Protein 6BPN (pdb70)

InterPro domains:
  IPR000531 TonB-dependent receptor-like, beta-barrel [PF00593] (257-728)
  IPR010105 TonB-dependent siderophore receptor [TIGR01783] (70-760)
  IPR010916 TonB box, conserved site [PS00430] (1-49)
  IPR012910 TonB-dependent receptor, plug domain [PF07715] (68-168)
  IPR036942 TonB-dependent receptor-like, beta-barrel domain superfamily [G3DSA:2.40.170.20] (183-760)
  IPR037066 TonB-dependent receptor, plug domain superfamily [G3DSA:2.170.130.10] (51-179)
  IPR039426 TonB-dependent receptor-like [PS52016] (67-760)
  IPR039426 TonB-dependent receptor-like [PTHR32552] (29-760)

Structure (mmCIF, N/CA/C/O backbone):
data_6BPN
#
_entry.id   6BPN
#
_cell.length_a   107.927
_cell.length_b   148.945
_cell.length_c   105.061
_cell.angle_alpha   90.00
_cell.angle_beta   90.00
_cell.angle_gamma   90.00
#
_symmetry.space_group_name_H-M   'C 2 2 21'
#
loop_
_entity.id
_entity.type
_entity.pdbx_description
1 polymer 'Catecholate siderophore receptor Fiu'
2 non-polymer 'octyl beta-D-glucopyranoside'
3 non-polymer 'CHLORIDE ION'
4 non-polymer 2-AMINO-2-HYDROXYMETHYL-PROPANE-1,3-DIOL
5 non-polymer (20S)-2,5,8,11,14,17-HEXAMETHYL-3,6,9,12,15,18-HEXAOXAHENICOSANE-1,20-DIOL
6 water water
#
loop_
_atom_site.group_PDB
_atom_site.id
_atom_site.type_symbol
_atom_site.label_atom_id
_atom_site.label_alt_id
_atom_site.label_comp_id
_atom_site.label_asym_id
_atom_site.label_entity_id
_atom_site.label_seq_id
_atom_site.pdbx_PDB_ins_code
_atom_site.Cartn_x
_atom_site.Cartn_y
_atom_site.Cartn_z
_atom_site.occupancy
_atom_site.B_iso_or_equiv
_atom_site.auth_seq_id
_atom_site.auth_comp_id
_atom_site.auth_asym_id
_atom_site.auth_atom_id
_atom_site.pdbx_PDB_model_num
ATOM 1 N N . THR A 1 17 ? 25.518 19.717 35.291 1.00 61.54 50 THR A N 1
ATOM 2 C CA . THR A 1 17 ? 24.873 20.578 34.300 1.00 59.38 50 THR A CA 1
ATOM 3 C C . THR A 1 17 ? 25.279 22.052 34.487 1.00 51.57 50 THR A C 1
ATOM 4 O O . THR A 1 17 ? 25.839 22.424 35.521 1.00 47.35 50 THR A O 1
ATOM 8 N N . PRO A 1 18 ? 25.005 22.885 33.486 1.00 42.83 51 PRO A N 1
ATOM 9 C CA . PRO A 1 18 ? 25.456 24.278 33.546 1.00 42.06 51 PRO A CA 1
ATOM 10 C C . PRO A 1 18 ? 24.723 25.061 34.622 1.00 32.32 51 PRO A C 1
ATOM 11 O O . PRO A 1 18 ? 23.545 24.829 34.903 1.00 38.26 51 PRO A O 1
ATOM 15 N N . SER A 1 19 ? 25.448 25.985 35.243 1.00 33.70 52 SER A N 1
ATOM 16 C CA . SER A 1 19 ? 24.818 26.933 36.149 1.00 23.44 52 SER A CA 1
ATOM 17 C C . SER A 1 19 ? 23.987 27.935 35.360 1.00 23.71 52 SER A C 1
ATOM 18 O O . SER A 1 19 ? 24.433 28.467 34.342 1.00 21.41 52 SER A O 1
ATOM 21 N N . LEU A 1 20 ? 22.780 28.218 35.851 1.00 24.35 53 LEU A N 1
ATOM 22 C CA . LEU A 1 20 ? 21.981 29.287 35.261 1.00 25.02 53 LEU A CA 1
ATOM 23 C C . LEU A 1 20 ? 22.621 30.659 35.442 1.00 23.56 53 LEU A C 1
ATOM 24 O O . LEU A 1 20 ? 22.195 31.614 34.786 1.00 22.04 53 LEU A O 1
ATOM 29 N N . TYR A 1 21 ? 23.610 30.789 36.329 1.00 15.22 54 TYR A N 1
ATOM 30 C CA . TYR A 1 21 ? 24.314 32.049 36.526 1.00 20.45 54 TYR A CA 1
ATOM 31 C C . TYR A 1 21 ? 25.597 32.155 35.715 1.00 23.50 54 TYR A C 1
ATOM 32 O O . TYR A 1 21 ? 26.277 33.183 35.797 1.00 21.78 54 TYR A O 1
ATOM 41 N N . ALA A 1 22 ? 25.972 31.117 34.967 1.00 15.87 55 ALA A N 1
ATOM 42 C CA . ALA A 1 22 ? 27.226 31.113 34.207 1.00 20.71 55 ALA A CA 1
ATOM 43 C C . ALA A 1 22 ? 27.020 30.379 32.886 1.00 20.66 55 ALA A C 1
ATOM 44 O O . ALA A 1 22 ? 27.457 29.236 32.712 1.00 22.76 55 ALA A O 1
ATOM 46 N N . PRO A 1 23 ? 26.363 31.018 31.920 1.00 21.76 56 PRO A N 1
ATOM 47 C CA . PRO A 1 23 ? 26.193 30.388 30.605 1.00 24.35 56 PRO A CA 1
ATOM 48 C C . PRO A 1 23 ? 27.545 30.069 29.987 1.00 23.20 56 PRO A C 1
ATOM 49 O O . PRO A 1 23 ? 28.470 30.884 30.002 1.00 21.63 56 PRO A O 1
ATOM 53 N N . GLN A 1 24 ? 27.653 28.873 29.430 1.00 19.29 57 GLN A N 1
ATOM 54 C CA . GLN A 1 24 ? 28.959 28.380 29.023 1.00 24.33 57 GLN A CA 1
ATOM 55 C C . GLN A 1 24 ? 29.397 28.888 27.660 1.00 18.80 57 GLN A C 1
ATOM 56 O O . GLN A 1 24 ? 30.601 28.875 27.371 1.00 18.71 57 GLN A O 1
ATOM 62 N N . GLN A 1 25 ? 28.467 29.361 26.834 1.00 16.97 58 GLN A N 1
ATOM 63 C CA . GLN A 1 25 ? 28.768 29.651 25.441 1.00 26.04 58 GLN A CA 1
ATOM 64 C C . GLN A 1 25 ? 28.123 30.960 25.006 1.00 27.23 58 GLN A C 1
ATOM 65 O O . GLN A 1 25 ? 26.964 31.233 25.332 1.00 26.60 58 GLN A O 1
ATOM 71 N N . SER A 1 26 ? 28.881 31.770 24.270 1.00 19.74 59 SER A N 1
ATOM 72 C CA . SER A 1 26 ? 28.278 32.905 23.587 1.00 19.35 59 SER A CA 1
ATOM 73 C C . SER A 1 26 ? 27.257 32.422 22.564 1.00 24.00 59 SER A C 1
ATOM 74 O O . SER A 1 26 ? 27.376 31.331 21.993 1.00 22.93 59 SER A O 1
ATOM 77 N N . ALA A 1 27 ? 26.247 33.252 22.324 1.00 18.56 60 ALA A N 1
ATOM 78 C CA . ALA A 1 27 ? 25.275 32.943 21.287 1.00 21.98 60 ALA A CA 1
ATOM 79 C C . ALA A 1 27 ? 25.779 33.296 19.893 1.00 24.13 60 ALA A C 1
ATOM 80 O O . ALA A 1 27 ? 25.173 32.866 18.906 1.00 25.75 60 ALA A O 1
ATOM 82 N N . ASP A 1 28 ? 26.859 34.073 19.795 1.00 22.51 61 ASP A N 1
ATOM 83 C CA . ASP A 1 28 ? 27.320 34.606 18.521 1.00 20.35 61 ASP A CA 1
ATOM 84 C C . ASP A 1 28 ? 28.271 33.613 17.873 1.00 22.96 61 ASP A C 1
ATOM 85 O O . ASP A 1 28 ? 29.267 33.222 18.506 1.00 16.31 61 ASP A O 1
ATOM 90 N N . PRO A 1 29 ? 28.020 33.193 16.628 1.00 22.57 62 PRO A N 1
ATOM 91 C CA . PRO A 1 29 ? 28.876 32.160 16.009 1.00 20.98 62 PRO A CA 1
ATOM 92 C C . PRO A 1 29 ? 30.278 32.657 15.686 1.00 23.35 62 PRO A C 1
ATOM 93 O O . PRO A 1 29 ? 31.128 31.847 15.283 1.00 17.72 62 PRO A O 1
ATOM 97 N N . LYS A 1 30 ? 30.553 33.955 15.865 1.00 14.03 63 LYS A N 1
ATOM 98 C CA . LYS A 1 30 ? 31.932 34.432 15.789 1.00 19.10 63 LYS A CA 1
ATOM 99 C C . LYS A 1 30 ? 32.763 33.983 16.979 1.00 22.31 63 LYS A C 1
ATOM 100 O O . LYS A 1 30 ? 33.987 34.145 16.957 1.00 22.79 63 LYS A O 1
ATOM 106 N N . PHE A 1 31 ? 32.136 33.432 18.008 1.00 19.52 64 PHE A N 1
ATOM 107 C CA . PHE A 1 31 ? 32.839 32.860 19.155 1.00 22.02 64 PHE A CA 1
ATOM 108 C C . PHE A 1 31 ? 32.708 31.347 19.064 1.00 24.38 64 PHE A C 1
ATOM 109 O O . PHE A 1 31 ? 31.655 30.783 19.370 1.00 28.37 64 PHE A O 1
ATOM 117 N N . SER A 1 32 ? 33.781 30.694 18.640 1.00 22.07 65 SER A N 1
ATOM 118 C CA . SER A 1 32 ? 33.745 29.255 18.402 1.00 27.67 65 SER A CA 1
ATOM 119 C C . SER A 1 32 ? 33.973 28.427 19.658 1.00 29.35 65 SER A C 1
ATOM 120 O O . SER A 1 32 ? 33.725 27.222 19.631 1.00 29.77 65 SER A O 1
ATOM 123 N N . ARG A 1 33 ? 34.428 29.032 20.746 1.00 19.46 66 ARG A N 1
ATOM 124 C CA . ARG A 1 33 ? 34.810 28.286 21.928 1.00 19.04 66 ARG A CA 1
ATOM 125 C C . ARG A 1 33 ? 33.936 28.681 23.113 1.00 22.01 66 ARG A C 1
ATOM 126 O O . ARG A 1 33 ? 33.395 29.787 23.1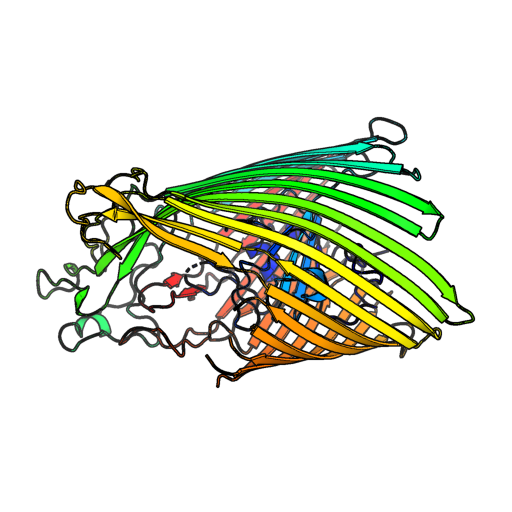40 1.00 18.20 66 ARG A O 1
ATOM 134 N N . PRO A 1 34 ? 33.790 27.808 24.110 1.00 23.32 67 PRO A N 1
ATOM 135 C CA . PRO A 1 34 ? 33.123 28.221 25.347 1.00 21.53 67 PRO A CA 1
ATOM 136 C C . PRO A 1 34 ? 33.800 29.448 25.951 1.00 22.46 67 PRO A C 1
ATOM 137 O O . PRO A 1 34 ? 34.990 29.691 25.747 1.00 20.73 67 PRO A O 1
ATOM 141 N N . VAL A 1 35 ? 33.025 30.212 26.725 1.00 17.20 68 VAL A N 1
ATOM 142 C CA . VAL A 1 35 ? 33.557 31.397 27.399 1.00 21.75 68 VAL A CA 1
ATOM 143 C C . VAL A 1 35 ? 34.848 31.073 28.146 1.00 23.29 68 VAL A C 1
ATOM 144 O O . VAL A 1 35 ? 35.820 31.837 28.097 1.00 18.41 68 VAL A O 1
ATOM 148 N N . ALA A 1 36 ? 34.878 29.950 28.869 1.00 23.87 69 ALA A N 1
ATOM 149 C CA . ALA A 1 36 ? 36.057 29.654 29.681 1.00 23.58 69 ALA A CA 1
ATOM 150 C C . ALA A 1 36 ? 37.291 29.357 28.834 1.00 27.68 69 ALA A C 1
ATOM 151 O O . ALA A 1 36 ? 38.412 29.442 29.348 1.00 23.17 69 ALA A O 1
ATOM 153 N N . ASP A 1 37 ? 37.109 29.033 27.549 1.00 18.32 70 ASP A N 1
ATOM 154 C CA . ASP A 1 37 ? 38.194 28.704 26.631 1.00 25.63 70 ASP A CA 1
ATOM 155 C C . ASP A 1 37 ? 38.406 29.817 25.605 1.00 24.31 70 ASP A C 1
ATOM 156 O O . ASP A 1 37 ? 39.014 29.593 24.557 1.00 23.58 70 ASP A O 1
ATOM 161 N N . THR A 1 38 ? 37.901 31.012 25.891 1.00 18.08 71 THR A N 1
ATOM 162 C CA . THR A 1 38 ? 37.994 32.167 25.002 1.00 22.03 71 THR A CA 1
ATOM 163 C C . THR A 1 38 ? 39.019 33.139 25.570 1.00 25.14 71 THR A C 1
ATOM 164 O O . THR A 1 38 ? 38.972 33.455 26.763 1.00 20.58 71 THR A O 1
ATOM 168 N N . THR A 1 39 ? 39.939 33.607 24.724 1.00 16.61 72 THR A N 1
ATOM 169 C CA . THR A 1 39 ? 41.047 34.444 25.186 1.00 21.66 72 THR A CA 1
ATOM 170 C C . THR A 1 39 ? 40.637 35.913 25.232 1.00 26.89 72 THR A C 1
ATOM 171 O O . THR A 1 39 ? 41.320 36.774 24.672 1.00 26.36 72 THR A O 1
ATOM 175 N N . ARG A 1 40 ? 39.521 36.201 25.899 1.00 20.20 73 ARG A N 1
ATOM 176 C CA . ARG A 1 40 ? 39.002 37.553 26.024 1.00 23.37 73 ARG A CA 1
ATOM 177 C C . ARG A 1 40 ? 38.353 37.674 27.389 1.00 25.78 73 ARG A C 1
ATOM 178 O O . ARG A 1 40 ? 37.906 36.678 27.960 1.00 21.23 73 ARG A O 1
ATOM 186 N N . THR A 1 41 ? 38.269 38.900 27.895 1.00 24.80 74 THR A N 1
ATOM 187 C CA . THR A 1 41 ? 37.508 39.142 29.117 1.00 23.74 74 THR A CA 1
ATOM 188 C C . THR A 1 41 ? 36.050 39.322 28.732 1.00 30.24 74 THR A C 1
ATOM 189 O O . THR A 1 41 ? 35.676 40.330 28.118 1.00 27.43 74 THR A O 1
ATOM 193 N N . MET A 1 42 ? 35.225 38.344 29.079 1.00 23.63 75 MET A N 1
ATOM 194 C CA . MET A 1 42 ? 33.862 38.290 28.577 1.00 30.15 75 MET A CA 1
ATOM 195 C C . MET A 1 42 ? 32.936 37.811 29.683 1.00 25.58 75 MET A C 1
ATOM 196 O O . MET A 1 42 ? 33.087 36.690 30.184 1.00 23.85 75 MET A O 1
ATOM 201 N N . THR A 1 43 ? 31.964 38.643 30.028 1.00 21.34 76 THR A N 1
ATOM 202 C CA . THR A 1 43 ? 30.991 38.348 31.070 1.00 22.28 76 THR A CA 1
ATOM 203 C C . THR A 1 43 ? 29.620 38.183 30.430 1.00 23.91 76 THR A C 1
ATOM 204 O O . THR A 1 43 ? 29.175 39.057 29.678 1.00 25.37 76 THR A O 1
ATOM 208 N N . VAL A 1 44 ? 28.959 37.065 30.720 1.00 20.21 77 VAL A N 1
ATOM 209 C CA . VAL A 1 44 ? 27.612 36.803 30.227 1.00 20.47 77 VAL A CA 1
ATOM 210 C C . VAL A 1 44 ? 26.628 36.880 31.385 1.00 24.80 77 VAL A C 1
ATOM 211 O O . VAL A 1 44 ? 26.778 36.179 32.392 1.00 21.18 77 VAL A O 1
ATOM 215 N N . ILE A 1 45 ? 25.603 37.704 31.218 1.00 18.11 78 ILE A N 1
ATOM 216 C CA . ILE A 1 45 ? 24.569 37.926 32.218 1.00 15.15 78 ILE A CA 1
ATOM 217 C C . ILE A 1 45 ? 23.326 37.176 31.755 1.00 16.28 78 ILE A C 1
ATOM 218 O O . ILE A 1 45 ? 22.697 37.559 30.765 1.00 16.48 78 ILE A O 1
ATOM 223 N N . SER A 1 46 ? 22.953 36.129 32.483 1.00 18.63 79 SER A N 1
ATOM 224 C CA . SER A 1 46 ? 21.879 35.256 32.046 1.00 20.40 79 SER A CA 1
ATOM 225 C C . SER A 1 46 ? 20.508 35.846 32.362 1.00 20.28 79 SER A C 1
ATOM 226 O O . SER A 1 46 ? 20.347 36.747 33.196 1.00 18.71 79 SER A O 1
ATOM 229 N N . GLU A 1 47 ? 19.511 35.288 31.677 1.00 17.00 80 GLU A N 1
ATOM 230 C CA . GLU A 1 47 ? 18.107 35.566 31.948 1.00 17.20 80 GLU A CA 1
ATOM 231 C C . GLU A 1 47 ? 17.740 35.328 33.414 1.00 17.76 80 GLU A C 1
ATOM 232 O O . GLU A 1 47 ? 16.926 36.069 33.984 1.00 14.85 80 GLU A O 1
ATOM 238 N N . GLN A 1 48 ? 18.303 34.278 34.031 1.00 15.24 81 GLN A N 1
ATOM 239 C CA . GLN A 1 48 ? 17.979 33.976 35.427 1.00 16.63 81 GLN A CA 1
ATOM 240 C C . GLN A 1 48 ? 18.485 35.067 36.377 1.00 22.01 81 GLN A C 1
ATOM 241 O O . GLN A 1 48 ? 17.791 35.437 37.331 1.00 17.08 81 GLN A O 1
ATOM 247 N N . VAL A 1 49 ? 19.700 35.576 36.150 1.00 15.47 82 VAL A N 1
ATOM 248 C CA . VAL A 1 49 ? 20.199 36.699 36.943 1.00 16.23 82 VAL A CA 1
ATOM 249 C C . VAL A 1 49 ? 19.272 37.900 36.802 1.00 17.19 82 VAL A C 1
ATOM 250 O O . VAL A 1 49 ? 18.873 38.527 37.791 1.00 19.98 82 VAL A O 1
ATOM 254 N N . ILE A 1 50 ? 18.914 38.231 35.563 1.00 20.86 83 ILE A N 1
ATOM 255 C CA . ILE A 1 50 ? 18.045 39.374 35.296 1.00 13.51 83 ILE A CA 1
ATOM 256 C C . ILE A 1 50 ? 16.722 39.225 36.042 1.00 18.20 83 ILE A C 1
ATOM 257 O O . ILE A 1 50 ? 16.212 40.184 36.633 1.00 17.79 83 ILE A O 1
ATOM 262 N N . LYS A 1 51 ? 16.164 38.013 36.044 1.00 17.46 84 LYS A N 1
ATOM 263 C CA . LYS A 1 51 ? 14.893 37.753 36.713 1.00 20.27 84 LYS A CA 1
ATOM 264 C C . LYS A 1 51 ? 15.035 37.835 38.229 1.00 16.96 84 LYS A C 1
ATOM 265 O O . LYS A 1 51 ? 14.220 38.470 38.908 1.00 19.78 84 LYS A O 1
ATOM 271 N N . ASP A 1 52 ? 16.056 37.167 38.777 1.00 18.04 85 ASP A N 1
ATOM 272 C CA . ASP A 1 52 ? 16.265 37.158 40.221 1.00 17.99 85 ASP A CA 1
ATOM 273 C C . ASP A 1 52 ? 16.446 38.566 40.771 1.00 19.58 85 ASP A C 1
ATOM 274 O O . ASP A 1 52 ? 16.054 38.838 41.913 1.00 21.49 85 ASP A O 1
ATOM 279 N N . GLN A 1 53 ? 17.055 39.464 39.992 1.00 17.38 86 GLN A N 1
ATOM 280 C CA . GLN A 1 53 ? 17.298 40.831 40.435 1.00 14.49 86 GLN A CA 1
ATOM 281 C C . GLN A 1 53 ? 16.165 41.792 40.069 1.00 17.31 86 GLN A C 1
ATOM 282 O O . GLN A 1 53 ? 16.224 42.975 40.446 1.00 16.43 86 GLN A O 1
ATOM 288 N N . GLY A 1 54 ? 15.122 41.312 39.390 1.00 18.98 87 GLY A N 1
ATOM 289 C CA . GLY A 1 54 ? 14.063 42.199 38.917 1.00 13.60 87 GLY A CA 1
ATOM 290 C C . GLY A 1 54 ? 14.532 43.242 37.918 1.00 21.88 87 GLY A C 1
ATOM 291 O O . GLY A 1 54 ? 13.933 44.323 37.828 1.00 21.12 87 GLY A O 1
ATOM 292 N N . ALA A 1 55 ? 15.593 42.953 37.162 1.00 14.89 88 ALA A N 1
ATOM 293 C CA . ALA A 1 55 ? 16.160 43.952 36.259 1.00 19.77 88 ALA A CA 1
ATOM 294 C C . ALA A 1 55 ? 15.231 44.161 35.062 1.00 21.20 88 ALA A C 1
ATOM 295 O O . ALA A 1 55 ? 14.949 43.216 34.324 1.00 27.90 88 ALA A O 1
ATOM 297 N N . THR A 1 56 ? 14.765 45.399 34.852 1.00 19.83 89 THR A N 1
ATOM 298 C CA . THR A 1 56 ? 13.815 45.658 33.781 1.00 16.93 89 THR A CA 1
ATOM 299 C C . THR A 1 56 ? 14.458 46.258 32.544 1.00 21.95 89 THR A C 1
ATOM 300 O O . THR A 1 56 ? 13.778 46.400 31.526 1.00 17.63 89 THR A O 1
ATOM 304 N N . ASN A 1 57 ? 15.745 46.584 32.590 1.00 18.17 90 ASN A N 1
ATOM 305 C CA . ASN A 1 57 ? 16.382 47.218 31.449 1.00 19.61 90 ASN A CA 1
ATOM 306 C C . ASN A 1 57 ? 17.868 46.891 31.448 1.00 17.09 90 ASN A C 1
ATOM 307 O O . ASN A 1 57 ? 18.412 46.321 32.405 1.00 13.12 90 ASN A O 1
ATOM 312 N N . LEU A 1 58 ? 18.520 47.277 30.344 1.00 19.21 91 LEU A N 1
ATOM 313 C CA . LEU A 1 58 ? 19.924 46.939 30.130 1.00 18.03 91 LEU A CA 1
ATOM 314 C C . LEU A 1 58 ? 20.807 47.553 31.203 1.00 20.00 91 LEU A C 1
ATOM 315 O O . LEU A 1 58 ? 21.715 46.900 31.728 1.00 16.30 91 LEU A O 1
ATOM 320 N N . THR A 1 59 ? 20.576 48.835 31.504 1.00 16.36 92 THR A N 1
ATOM 321 C CA . THR A 1 59 ? 21.319 49.510 32.559 1.00 22.47 92 THR A CA 1
ATOM 322 C C . THR A 1 59 ? 21.251 48.735 33.867 1.00 17.33 92 THR A C 1
ATOM 323 O O . THR A 1 59 ? 22.269 48.553 34.541 1.00 21.99 92 THR A O 1
ATOM 327 N N . ASP A 1 60 ? 20.052 48.275 34.247 1.00 21.48 93 ASP A N 1
ATOM 328 C CA . ASP A 1 60 ? 19.917 47.446 35.444 1.00 22.24 93 ASP A CA 1
ATOM 329 C C . ASP A 1 60 ? 20.730 46.167 35.314 1.00 25.01 93 ASP A C 1
ATOM 330 O O . ASP A 1 60 ? 21.470 45.790 36.231 1.00 20.36 93 ASP A O 1
ATOM 335 N N . ALA A 1 61 ? 20.596 45.479 34.173 1.00 15.89 94 ALA A N 1
ATOM 336 C CA . ALA A 1 61 ? 21.325 44.232 33.972 1.00 20.48 94 ALA A CA 1
ATOM 337 C C . ALA A 1 61 ? 22.822 44.443 34.156 1.00 24.32 94 ALA A C 1
ATOM 338 O O . ALA A 1 61 ? 23.515 43.575 34.706 1.00 18.81 94 ALA A O 1
ATOM 340 N N . LEU A 1 62 ? 23.332 45.604 33.717 1.00 18.98 95 LEU A N 1
ATOM 341 C CA . LEU A 1 62 ? 24.759 45.894 33.714 1.00 22.21 95 LEU A CA 1
ATOM 342 C C . LEU A 1 62 ? 25.318 46.226 35.099 1.00 22.51 95 LEU A C 1
ATOM 343 O O . LEU A 1 62 ? 26.534 46.372 35.239 1.00 22.76 95 LEU A O 1
ATOM 348 N N . LYS A 1 63 ? 24.480 46.341 36.128 1.00 19.81 96 LYS A N 1
ATOM 349 C CA . LYS A 1 63 ? 25.020 46.434 37.481 1.00 20.76 96 LYS A CA 1
ATOM 350 C C . LYS A 1 63 ? 25.880 45.223 37.855 1.00 24.24 96 LYS A C 1
ATOM 351 O O . LYS A 1 63 ? 26.685 45.309 38.788 1.00 25.63 96 LYS A O 1
ATOM 357 N N . ASN A 1 64 ? 25.762 44.113 37.133 1.00 21.02 97 ASN A N 1
ATOM 358 C CA . ASN A 1 64 ? 26.555 42.930 37.443 1.00 20.66 97 ASN A CA 1
ATOM 359 C C . ASN A 1 64 ? 27.955 42.973 36.857 1.00 21.99 97 ASN A C 1
ATOM 360 O O . ASN A 1 64 ? 28.714 42.025 37.060 1.00 22.10 97 ASN A O 1
ATOM 365 N N . VAL A 1 65 ? 28.313 44.029 36.142 1.00 19.75 98 VAL A N 1
ATOM 366 C CA . VAL A 1 65 ? 29.644 44.189 35.564 1.00 22.07 98 VAL A CA 1
ATOM 367 C C . VAL A 1 65 ? 30.320 45.358 36.275 1.00 24.64 98 VAL A C 1
ATOM 368 O O . VAL A 1 65 ? 29.851 46.499 36.168 1.00 25.87 98 VAL A O 1
ATOM 372 N N . PRO A 1 66 ? 31.416 45.130 36.988 1.00 20.81 99 PRO A N 1
ATOM 373 C CA . PRO A 1 66 ? 32.015 46.211 37.776 1.00 25.41 99 PRO A CA 1
ATOM 374 C C . PRO A 1 66 ? 32.506 47.349 36.891 1.00 33.85 99 PRO A C 1
ATOM 375 O O . PRO A 1 66 ? 33.136 47.130 35.855 1.00 33.06 99 PRO A O 1
ATOM 379 N N . GLY A 1 67 ? 32.213 48.578 37.320 1.00 44.88 100 GLY A N 1
ATOM 380 C CA . GLY A 1 67 ? 32.670 49.771 36.634 1.00 57.14 100 GLY A CA 1
ATOM 381 C C . GLY A 1 67 ? 31.812 50.222 35.475 1.00 60.15 100 GLY A C 1
ATOM 382 O O . GLY A 1 67 ? 31.862 51.400 35.107 1.00 69.94 100 GLY A O 1
ATOM 383 N N . VAL A 1 68 ? 31.022 49.328 34.894 1.00 53.64 101 VAL A N 1
ATOM 384 C CA . VAL A 1 68 ? 30.140 49.665 33.784 1.00 48.08 101 VAL A CA 1
ATOM 385 C C . VAL A 1 68 ? 28.875 50.305 34.342 1.00 56.42 101 VAL A C 1
ATOM 386 O O . VAL A 1 68 ? 28.115 49.663 35.077 1.00 59.51 101 VAL A O 1
ATOM 390 N N . GLY A 1 69 ? 28.644 51.565 33.988 1.00 59.66 102 GLY A N 1
ATOM 391 C CA . GLY A 1 69 ? 27.446 52.266 34.420 1.00 55.17 102 GLY A CA 1
ATOM 392 C C . GLY A 1 69 ? 27.237 53.518 33.597 1.00 46.28 102 GLY A C 1
ATOM 393 O O . GLY A 1 69 ? 28.111 53.942 32.836 1.00 44.15 102 GLY A O 1
ATOM 394 N N . ALA A 1 70 ? 26.053 54.110 33.769 1.00 41.85 103 ALA A N 1
ATOM 395 C CA . ALA A 1 70 ? 25.664 55.316 33.032 1.00 41.64 103 ALA A CA 1
ATOM 396 C C . ALA A 1 70 ? 26.009 56.559 33.861 1.00 50.08 103 ALA A C 1
ATOM 397 O O . ALA A 1 70 ? 25.149 57.269 34.385 1.00 50.66 103 ALA A O 1
ATOM 399 N N . PHE A 1 71 ? 27.314 56.817 33.959 1.00 53.85 104 PHE A N 1
ATOM 400 C CA . PHE A 1 71 ? 27.837 57.860 34.835 1.00 59.37 104 PHE A CA 1
ATOM 401 C C . PHE A 1 71 ? 27.790 59.255 34.220 1.00 61.94 104 PHE A C 1
ATOM 402 O O . PHE A 1 71 ? 28.085 60.229 34.922 1.00 62.53 104 PHE A O 1
ATOM 410 N N . PHE A 1 72 ? 27.421 59.384 32.949 1.00 71.38 105 PHE A N 1
ATOM 411 C CA . PHE A 1 72 ? 27.517 60.642 32.222 1.00 79.18 105 PHE A CA 1
ATOM 412 C C . PHE A 1 72 ? 26.142 61.272 32.031 1.00 81.56 105 PHE A C 1
ATOM 413 O O . PHE A 1 72 ? 25.134 60.574 31.892 1.00 82.99 105 PHE A O 1
ATOM 421 N N . ALA A 1 73 ? 26.119 62.605 32.027 1.00 85.02 106 ALA A N 1
ATOM 422 C CA . ALA A 1 73 ? 24.898 63.387 31.832 1.00 80.62 106 ALA A CA 1
ATOM 423 C C . ALA A 1 73 ? 24.006 63.344 33.069 1.00 76.25 106 ALA A C 1
ATOM 424 O O . ALA A 1 73 ? 24.175 64.138 33.999 1.00 72.20 106 ALA A O 1
ATOM 426 N N . ASP A 1 83 ? 21.869 60.375 29.806 1.00 97.70 116 ASP A N 1
ATOM 427 C CA . ASP A 1 83 ? 22.678 59.359 30.476 1.00 97.61 116 ASP A CA 1
ATOM 428 C C . ASP A 1 83 ? 23.165 58.288 29.500 1.00 86.10 116 ASP A C 1
ATOM 429 O O . ASP A 1 83 ? 22.367 57.639 28.823 1.00 86.16 116 ASP A O 1
ATOM 434 N N . ALA A 1 84 ? 24.484 58.112 29.441 1.00 67.73 117 ALA A N 1
ATOM 435 C CA . ALA A 1 84 ? 25.127 57.139 28.572 1.00 51.71 117 ALA A CA 1
ATOM 436 C C . ALA A 1 84 ? 25.959 56.168 29.402 1.00 44.29 117 ALA A C 1
ATOM 437 O O . ALA A 1 84 ? 26.499 56.525 30.459 1.00 30.62 117 ALA A O 1
ATOM 439 N N . ILE A 1 85 ? 26.069 54.940 28.910 1.00 45.13 118 ILE A N 1
ATOM 440 C CA . ILE A 1 85 ? 26.850 53.912 29.589 1.00 46.67 118 ILE A CA 1
ATOM 441 C C . ILE A 1 85 ? 28.327 54.120 29.281 1.00 42.99 118 ILE A C 1
ATOM 442 O O . ILE A 1 85 ? 28.712 54.381 28.135 1.00 47.70 118 ILE A O 1
ATOM 447 N N . TYR A 1 86 ? 29.162 53.998 30.306 1.00 36.03 119 TYR A N 1
ATOM 448 C CA . TYR A 1 86 ? 30.600 54.165 30.165 1.00 39.83 119 TYR A CA 1
ATOM 449 C C . TYR A 1 86 ? 31.326 52.881 30.541 1.00 35.68 119 TYR A C 1
ATOM 450 O O . TYR A 1 86 ? 30.926 52.182 31.478 1.00 37.73 119 TYR A O 1
ATOM 459 N N . MET A 1 87 ? 32.389 52.580 29.797 1.00 37.36 120 MET A N 1
ATOM 460 C CA . MET A 1 87 ? 33.309 51.496 30.120 1.00 43.48 120 MET A CA 1
ATOM 461 C C . MET A 1 87 ? 34.726 52.012 29.932 1.00 42.94 120 MET A C 1
ATOM 462 O O . MET A 1 87 ? 35.035 52.604 28.895 1.00 39.47 120 MET A O 1
ATOM 467 N N . ARG A 1 88 ? 35.577 51.793 30.935 1.00 43.57 121 ARG A N 1
ATOM 468 C CA . ARG A 1 88 ? 36.993 52.173 30.872 1.00 47.63 121 ARG A CA 1
ATOM 469 C C . ARG A 1 88 ? 37.173 53.598 30.354 1.00 52.52 121 ARG A C 1
ATOM 470 O O . ARG A 1 88 ? 38.079 53.887 29.569 1.00 55.73 121 ARG A O 1
ATOM 478 N N . GLY A 1 89 ? 36.304 54.501 30.804 1.00 50.99 122 GLY A N 1
ATOM 479 C CA . GLY A 1 89 ? 36.400 55.901 30.452 1.00 51.63 122 GLY A CA 1
ATOM 480 C C . GLY A 1 89 ? 35.805 56.281 29.115 1.00 53.63 122 GLY A C 1
ATOM 481 O O . GLY A 1 89 ? 35.819 57.472 28.767 1.00 54.71 122 GLY A O 1
ATOM 482 N N . ALA A 1 90 ? 35.267 55.324 28.363 1.00 44.77 123 ALA A N 1
ATOM 483 C CA . ALA A 1 90 ? 34.781 55.566 27.014 1.00 48.46 123 ALA A CA 1
ATOM 484 C C . ALA A 1 90 ? 33.273 55.386 26.961 1.00 48.95 123 ALA A C 1
ATOM 485 O O . ALA A 1 90 ? 32.741 54.382 27.452 1.00 44.75 123 ALA A O 1
ATOM 487 N N . ASP A 1 91 ? 32.593 56.363 26.367 1.00 48.98 124 ASP A N 1
ATOM 488 C CA . ASP A 1 91 ? 31.186 56.211 26.027 1.00 54.29 124 ASP A CA 1
ATOM 489 C C . ASP A 1 91 ? 30.982 54.944 25.195 1.00 48.04 124 ASP A C 1
ATOM 490 O O . ASP A 1 91 ? 31.646 54.747 24.175 1.00 42.97 124 ASP A O 1
ATOM 495 N N . THR A 1 92 ? 30.070 54.074 25.643 1.00 47.13 125 THR A N 1
ATOM 496 C CA . THR A 1 92 ? 29.795 52.805 24.968 1.00 44.89 125 THR A CA 1
ATOM 497 C C . THR A 1 92 ? 28.467 52.813 24.213 1.00 41.45 125 THR A C 1
ATOM 498 O O . THR A 1 92 ? 28.053 51.769 23.693 1.00 31.89 125 THR A O 1
ATOM 502 N N . SER A 1 93 ? 27.799 53.971 24.130 1.00 35.81 126 SER A N 1
ATOM 503 C CA . SER A 1 93 ? 26.457 54.031 23.555 1.00 38.76 126 SER A CA 1
ATOM 504 C C . SER A 1 93 ? 26.434 53.532 22.120 1.00 35.68 126 SER A C 1
ATOM 505 O O . SER A 1 93 ? 25.446 52.930 21.682 1.00 46.52 126 SER A O 1
ATOM 508 N N . ASN A 1 94 ? 27.494 53.790 21.361 1.00 33.10 127 ASN A N 1
ATOM 509 C CA . ASN A 1 94 ? 27.560 53.334 19.981 1.00 44.09 127 ASN A CA 1
ATOM 510 C C . ASN A 1 94 ? 28.166 51.944 19.857 1.00 47.38 127 ASN A C 1
ATOM 511 O O . ASN A 1 94 ? 28.469 51.514 18.738 1.00 49.57 127 ASN A O 1
ATOM 516 N N . SER A 1 95 ? 28.350 51.238 20.977 1.00 39.30 128 SER A N 1
ATOM 517 C CA . SER A 1 95 ? 28.898 49.888 20.997 1.00 34.20 128 SER A CA 1
ATOM 518 C C . SER A 1 95 ? 27.955 48.937 21.726 1.00 30.24 128 SER A C 1
ATOM 519 O O . SER A 1 95 ? 28.377 48.062 22.486 1.00 22.69 128 SER A O 1
ATOM 522 N N . ILE A 1 96 ? 26.656 49.128 21.505 1.00 23.96 129 ILE A N 1
ATOM 523 C CA . ILE A 1 96 ? 25.611 48.230 21.972 1.00 19.69 129 ILE A CA 1
ATOM 524 C C . ILE A 1 96 ? 25.090 47.485 20.756 1.00 20.77 129 ILE A C 1
ATOM 525 O O . ILE A 1 96 ? 24.753 48.110 19.743 1.00 20.59 129 ILE A O 1
ATOM 530 N N . TYR A 1 97 ? 25.011 46.160 20.852 1.00 16.87 130 TYR A N 1
ATOM 531 C CA . TYR A 1 97 ? 24.538 45.341 19.748 1.00 19.64 130 TYR A CA 1
ATOM 532 C C . TYR A 1 97 ? 23.339 44.530 20.210 1.00 22.43 130 TYR A C 1
ATOM 533 O O . TYR A 1 97 ? 23.168 44.280 21.409 1.00 17.31 130 TYR A O 1
ATOM 542 N N . ILE A 1 98 ? 22.486 44.170 19.253 1.00 16.46 131 ILE A N 1
ATOM 543 C CA . ILE A 1 98 ? 21.371 43.263 19.488 1.00 19.70 131 ILE A CA 1
ATOM 544 C C . ILE A 1 98 ? 21.550 42.088 18.531 1.00 21.97 131 ILE A C 1
ATOM 545 O O . ILE A 1 98 ? 21.509 42.252 17.301 1.00 20.11 131 ILE A O 1
ATOM 550 N N . ASP A 1 99 ? 21.796 40.911 19.098 1.00 15.65 132 ASP A N 1
ATOM 551 C CA . ASP A 1 99 ? 22.148 39.730 18.315 1.00 15.70 132 ASP A CA 1
ATOM 552 C C . ASP A 1 99 ? 23.336 40.015 17.400 1.00 21.66 132 ASP A C 1
ATOM 553 O O . ASP A 1 99 ? 23.363 39.599 16.247 1.00 20.61 132 ASP A O 1
ATOM 558 N N . GLY A 1 100 ? 24.328 40.741 17.914 1.00 18.51 133 GLY A N 1
ATOM 559 C CA . GLY A 1 100 ? 25.523 41.021 17.139 1.00 14.31 133 GLY A CA 1
ATOM 560 C C . GLY A 1 100 ? 25.358 42.074 16.059 1.00 23.27 133 GLY A C 1
ATOM 561 O O . GLY A 1 100 ? 26.314 42.339 15.328 1.00 20.83 133 GLY A O 1
ATOM 562 N N . ILE A 1 101 ? 24.191 42.695 15.946 1.00 19.63 134 ILE A N 1
ATOM 563 C CA . ILE A 1 101 ? 23.943 43.748 14.969 1.00 22.68 134 ILE A CA 1
ATOM 564 C C . ILE A 1 101 ? 23.752 45.054 15.720 1.00 24.04 134 ILE A C 1
ATOM 565 O O . ILE A 1 101 ? 23.087 45.088 16.761 1.00 19.05 134 ILE A O 1
ATOM 570 N N . ARG A 1 102 ? 24.340 46.126 15.194 1.00 19.06 135 ARG A N 1
ATOM 571 C CA . ARG A 1 102 ? 24.378 47.385 15.924 1.00 23.01 135 ARG A CA 1
ATOM 572 C C . ARG A 1 102 ? 22.975 47.844 16.286 1.00 26.94 135 ARG A C 1
ATOM 573 O O . ARG A 1 102 ? 22.053 47.795 15.467 1.00 21.62 135 ARG A O 1
ATOM 581 N N . ASP A 1 103 ? 22.814 48.312 17.521 1.00 19.54 136 ASP A N 1
ATOM 582 C CA . ASP A 1 103 ? 21.560 48.924 17.922 1.00 26.02 136 ASP A CA 1
ATOM 583 C C . ASP A 1 103 ? 21.594 50.396 17.525 1.00 30.42 136 ASP A C 1
ATOM 584 O O . ASP A 1 103 ? 22.519 51.120 17.900 1.00 45.71 136 ASP A O 1
ATOM 589 N N . ILE A 1 104 ? 20.598 50.834 16.778 1.00 24.23 137 ILE A N 1
ATOM 590 C CA . ILE A 1 104 ? 20.615 52.168 16.198 1.00 27.59 137 ILE A CA 1
ATOM 591 C C . ILE A 1 104 ? 19.849 53.133 17.100 1.00 28.78 137 ILE A C 1
ATOM 592 O O . ILE A 1 104 ? 19.025 52.740 17.934 1.00 26.92 137 ILE A O 1
ATOM 597 N N . GLY A 1 105 ? 20.120 54.420 16.939 1.00 28.87 138 GLY A N 1
ATOM 598 C CA . GLY A 1 105 ? 19.479 55.295 17.894 1.00 41.05 138 GLY A CA 1
ATOM 599 C C . GLY A 1 105 ? 19.973 55.033 19.317 1.00 47.97 138 GLY A C 1
ATOM 600 O O . GLY A 1 105 ? 20.853 54.201 19.560 1.00 49.90 138 GLY A O 1
ATOM 601 N N . SER A 1 106 ? 19.376 55.763 20.267 1.00 43.92 139 SER A N 1
ATOM 602 C CA . SER A 1 106 ? 19.861 55.794 21.652 1.00 42.32 139 SER A CA 1
ATOM 603 C C . SER A 1 106 ? 18.678 55.852 22.622 1.00 39.88 139 SER A C 1
ATOM 604 O O . SER A 1 106 ? 18.399 56.866 23.255 1.00 34.48 139 SER A O 1
ATOM 607 N N . VAL A 1 107 ? 17.971 54.737 22.747 1.00 19.49 140 VAL A N 1
ATOM 608 C CA . VAL A 1 107 ? 16.853 54.631 23.673 1.00 18.85 140 VAL A CA 1
ATOM 609 C C . VAL A 1 107 ? 17.155 53.514 24.657 1.00 26.23 140 VAL A C 1
ATOM 610 O O . VAL A 1 107 ? 17.931 52.598 24.361 1.00 27.03 140 VAL A O 1
ATOM 614 N N . SER A 1 108 ? 16.536 53.591 25.834 1.00 23.59 141 SER A N 1
ATOM 615 C CA . SER A 1 108 ? 16.730 52.532 26.814 1.00 26.18 141 SER A CA 1
ATOM 616 C C . SER A 1 108 ? 16.176 51.221 26.272 1.00 19.40 141 SER A C 1
ATOM 617 O O . SER A 1 108 ? 15.250 51.197 25.460 1.00 26.77 141 SER A O 1
ATOM 620 N N . ARG A 1 109 ? 16.768 50.123 26.715 1.00 19.33 142 ARG A N 1
ATOM 621 C CA . ARG A 1 109 ? 16.471 48.801 26.185 1.00 19.08 142 ARG A CA 1
ATOM 622 C C . ARG A 1 109 ? 15.890 47.942 27.302 1.00 18.58 142 ARG A C 1
ATOM 623 O O . ARG A 1 109 ? 16.552 47.709 28.321 1.00 18.60 142 ARG A O 1
ATOM 631 N N . ASP A 1 110 ? 14.649 47.506 27.121 1.00 13.33 143 ASP A N 1
ATOM 632 C CA . ASP A 1 110 ? 13.965 46.668 28.091 1.00 20.11 143 ASP A CA 1
ATOM 633 C C . ASP A 1 110 ? 14.490 45.237 27.988 1.00 21.45 143 ASP A C 1
ATOM 634 O O . ASP A 1 110 ? 14.931 44.796 26.927 1.00 17.01 143 ASP A O 1
ATOM 639 N N . THR A 1 111 ? 14.439 44.504 29.098 1.00 17.38 144 THR A N 1
ATOM 640 C CA . THR A 1 111 ? 14.979 43.147 29.101 1.00 20.71 144 THR A CA 1
ATOM 641 C C . THR A 1 111 ? 13.939 42.068 28.781 1.00 17.62 144 THR A C 1
ATOM 642 O O . THR A 1 111 ? 14.282 40.880 28.808 1.00 20.54 144 THR A O 1
ATOM 646 N N . PHE A 1 112 ? 12.687 42.435 28.473 1.00 14.74 145 PHE A N 1
ATOM 647 C CA . PHE A 1 112 ? 11.629 41.419 28.385 1.00 14.68 145 PHE A CA 1
ATOM 648 C C . PHE A 1 112 ? 11.912 40.369 27.311 1.00 21.90 145 PHE A C 1
ATOM 649 O O . PHE A 1 112 ? 11.444 39.229 27.427 1.00 16.86 145 PHE A O 1
ATOM 657 N N . ASN A 1 113 ? 12.661 40.721 26.266 1.00 17.25 146 ASN A N 1
ATOM 658 C CA . ASN A 1 113 ? 12.909 39.808 25.152 1.00 18.96 146 ASN A CA 1
ATOM 659 C C . ASN A 1 113 ? 14.357 39.320 25.100 1.00 19.40 146 ASN A C 1
ATOM 660 O O . ASN A 1 113 ? 14.825 38.885 24.040 1.00 18.07 146 ASN A O 1
ATOM 665 N N . THR A 1 114 ? 15.077 39.376 26.217 1.00 18.95 147 THR A N 1
ATOM 666 C CA . THR A 1 114 ? 16.508 39.106 26.241 1.00 17.74 147 THR A CA 1
ATOM 667 C C . THR A 1 114 ? 16.782 37.768 26.905 1.00 18.72 147 THR A C 1
ATOM 668 O O . THR A 1 114 ? 16.299 37.508 28.012 1.00 17.94 147 THR A O 1
ATOM 672 N N . GLU A 1 115 ? 17.559 36.925 26.228 1.00 16.53 148 GLU A N 1
ATOM 673 C CA . GLU A 1 115 ? 17.978 35.662 26.817 1.00 19.58 148 GLU A CA 1
ATOM 674 C C . GLU A 1 115 ? 19.266 35.798 27.633 1.00 17.66 148 GLU A C 1
ATOM 675 O O . GLU A 1 115 ? 19.412 35.134 28.666 1.00 18.06 148 GLU A O 1
ATOM 681 N N . GLN A 1 116 ? 20.207 36.630 27.183 1.00 18.15 149 GLN A N 1
ATOM 682 C CA . GLN A 1 116 ? 21.409 36.925 27.958 1.00 20.17 149 GLN A CA 1
ATOM 683 C C . GLN A 1 116 ? 22.071 38.172 27.392 1.00 17.85 149 GLN A C 1
ATOM 684 O O . GLN A 1 116 ? 21.777 38.599 26.270 1.00 15.10 149 GLN A O 1
ATOM 690 N N . VAL A 1 117 ? 22.959 38.759 28.191 1.00 17.65 150 VAL A N 1
ATOM 691 C CA . VAL A 1 117 ? 23.711 39.953 27.806 1.00 14.47 150 VAL A CA 1
ATOM 692 C C . VAL A 1 117 ? 25.190 39.611 27.855 1.00 18.81 150 VAL A C 1
ATOM 693 O O . VAL A 1 117 ? 25.701 39.193 28.905 1.00 15.32 150 VAL A O 1
ATOM 697 N N . GLU A 1 118 ? 25.881 39.811 26.733 1.00 14.37 151 GLU A N 1
ATOM 698 C CA . GLU A 1 118 ? 27.290 39.462 26.601 1.00 15.58 151 GLU A CA 1
ATOM 699 C C . GLU A 1 118 ? 28.104 40.748 26.604 1.00 20.00 151 GLU A C 1
ATOM 700 O O . GLU A 1 118 ? 27.902 41.625 25.755 1.00 20.94 151 GLU A O 1
ATOM 706 N N . VAL A 1 119 ? 28.989 40.875 27.584 1.00 18.11 152 VAL A N 1
ATOM 707 C CA . VAL A 1 119 ? 29.807 42.066 27.749 1.00 18.50 152 VAL A CA 1
ATOM 708 C C . VAL A 1 119 ? 31.256 41.669 27.527 1.00 20.44 152 VAL A C 1
ATOM 709 O O . VAL A 1 119 ? 31.783 40.794 28.226 1.00 19.29 152 VAL A O 1
ATOM 713 N N . ILE A 1 120 ? 31.892 42.296 26.545 1.00 18.22 153 ILE A N 1
ATOM 714 C CA . ILE A 1 120 ? 33.320 42.143 26.318 1.00 19.89 153 ILE A CA 1
ATOM 715 C C . ILE A 1 120 ? 34.004 43.364 26.896 1.00 22.05 153 ILE A C 1
ATOM 716 O O . ILE A 1 120 ? 33.669 44.499 26.535 1.00 20.96 153 ILE A O 1
ATOM 721 N N . LYS A 1 121 ? 34.937 43.136 27.810 1.00 20.91 154 LYS A N 1
ATOM 722 C CA . LYS A 1 121 ? 35.772 44.197 28.361 1.00 28.47 154 LYS A CA 1
ATOM 723 C C . LYS A 1 121 ? 37.083 44.181 27.588 1.00 25.44 154 LYS A C 1
ATOM 724 O O . LYS A 1 121 ? 37.865 43.233 27.702 1.00 29.43 154 LYS A O 1
ATOM 730 N N . GLY A 1 122 ? 37.320 45.225 26.802 1.00 26.06 155 GLY A N 1
ATOM 731 C CA . GLY A 1 122 ? 38.434 45.239 25.886 1.00 25.64 155 GLY A CA 1
ATOM 732 C C . GLY A 1 122 ? 37.942 45.318 24.454 1.00 27.80 155 GLY A C 1
ATOM 733 O O . GLY A 1 122 ? 36.739 45.449 24.194 1.00 22.64 155 GLY A O 1
ATOM 734 N N . PRO A 1 123 ? 38.858 45.220 23.496 1.00 27.83 156 PRO A N 1
ATOM 735 C CA . PRO A 1 123 ? 38.475 45.434 22.094 1.00 28.55 156 PRO A CA 1
ATOM 736 C C . PRO A 1 123 ? 37.616 44.301 21.551 1.00 23.33 156 PRO A C 1
ATOM 737 O O . PRO A 1 123 ? 37.711 43.144 21.973 1.00 23.33 156 PRO A O 1
ATOM 741 N N . SER A 1 124 ? 36.758 44.658 20.591 1.00 22.00 157 SER A N 1
ATOM 742 C CA . SER A 1 124 ? 35.990 43.660 19.858 1.00 26.96 157 SER A CA 1
ATOM 743 C C . SER A 1 124 ? 35.799 44.082 18.403 1.00 24.40 157 SER A C 1
ATOM 744 O O . SER A 1 124 ? 34.831 43.664 17.754 1.00 23.16 157 SER A O 1
ATOM 747 N N . GLY A 1 125 ? 36.724 44.886 17.879 1.00 25.04 158 GLY A N 1
ATOM 748 C CA . GLY A 1 125 ? 36.596 45.376 16.517 1.00 26.39 158 GLY A CA 1
ATOM 749 C C . GLY A 1 125 ? 36.642 44.275 15.474 1.00 24.13 158 GLY A C 1
ATOM 750 O O . GLY A 1 125 ? 36.060 44.415 14.396 1.00 22.36 158 GLY A O 1
ATOM 751 N N . THR A 1 126 ? 37.342 43.171 15.763 1.00 23.51 159 THR A N 1
ATOM 752 C CA . THR A 1 126 ? 37.336 42.063 14.805 1.00 24.87 159 THR A CA 1
ATOM 753 C C . THR A 1 126 ? 35.955 41.435 14.689 1.00 21.53 159 THR A C 1
ATOM 754 O O . THR A 1 126 ? 35.634 40.848 13.652 1.00 17.58 159 THR A O 1
ATOM 758 N N . ASP A 1 127 ? 35.137 41.536 15.742 1.00 27.77 160 ASP A N 1
ATOM 759 C CA . ASP A 1 127 ? 33.784 40.989 15.776 1.00 24.45 160 ASP A CA 1
ATOM 760 C C . ASP A 1 127 ? 32.726 41.956 15.242 1.00 30.65 160 ASP A C 1
ATOM 761 O O . ASP A 1 127 ? 31.765 41.519 14.600 1.00 29.23 160 ASP A O 1
ATOM 766 N N . TYR A 1 128 ? 32.860 43.263 15.506 1.00 31.67 161 TYR A N 1
ATOM 767 C CA . TYR A 1 128 ? 31.824 44.225 15.134 1.00 38.05 161 TYR A CA 1
ATOM 768 C C . TYR A 1 128 ? 32.330 45.384 14.284 1.00 40.71 161 TYR A C 1
ATOM 769 O O . TYR A 1 128 ? 31.521 46.209 13.843 1.00 44.66 161 TYR A O 1
ATOM 778 N N . GLY A 1 129 ? 33.626 45.449 14.000 1.00 37.89 162 GLY A N 1
ATOM 779 C CA . GLY A 1 129 ? 34.168 46.524 13.190 1.00 38.52 162 GLY A CA 1
ATOM 780 C C . GLY A 1 129 ? 34.242 47.862 13.904 1.00 55.87 162 GLY A C 1
ATOM 781 O O . GLY A 1 129 ? 35.264 48.197 14.515 1.00 61.80 162 GLY A O 1
ATOM 782 N N . ARG A 1 130 ? 33.155 48.632 13.846 1.00 61.88 163 ARG A N 1
ATOM 783 C CA . ARG A 1 130 ? 33.140 50.012 14.335 1.00 67.49 163 ARG A CA 1
ATOM 784 C C . ARG A 1 130 ? 32.594 50.038 15.763 1.00 63.70 163 ARG A C 1
ATOM 785 O O . ARG A 1 130 ? 31.457 50.436 16.024 1.00 71.14 163 ARG A O 1
ATOM 793 N N . SER A 1 131 ? 33.431 49.605 16.707 1.00 51.45 164 SER A N 1
ATOM 794 C CA . SER A 1 131 ? 33.051 49.530 18.111 1.00 43.09 164 SER A CA 1
ATOM 795 C C . SER A 1 131 ? 34.136 50.169 18.971 1.00 43.46 164 SER A C 1
ATOM 796 O O . SER A 1 131 ? 35.263 50.393 18.526 1.00 42.72 164 SER A O 1
ATOM 799 N N . ALA A 1 132 ? 33.781 50.465 20.213 1.00 40.63 165 ALA A N 1
ATOM 800 C CA . ALA A 1 132 ? 34.717 51.131 21.108 1.00 37.21 165 ALA A CA 1
ATOM 801 C C . ALA A 1 132 ? 35.807 50.151 21.530 1.00 32.18 165 ALA A C 1
ATOM 802 O O . ALA A 1 132 ? 35.497 49.027 21.932 1.00 31.65 165 ALA A O 1
ATOM 804 N N . PRO A 1 133 ? 37.087 50.528 21.451 1.00 36.22 166 PRO A N 1
ATOM 805 C CA . PRO A 1 133 ? 38.149 49.597 21.867 1.00 34.77 166 PRO A CA 1
ATOM 806 C C . PRO A 1 133 ? 38.129 49.281 23.359 1.00 26.91 166 PRO A C 1
ATOM 807 O O . PRO A 1 133 ? 38.898 48.416 23.800 1.00 30.46 166 PRO A O 1
ATOM 811 N N . THR A 1 134 ? 37.256 49.923 24.134 1.00 23.63 167 THR A N 1
ATOM 812 C CA . THR A 1 134 ? 37.152 49.660 25.565 1.00 30.96 167 THR A CA 1
ATOM 813 C C . THR A 1 134 ? 36.165 48.548 25.905 1.00 34.36 167 THR A C 1
ATOM 814 O O . THR A 1 134 ? 36.310 47.915 26.957 1.00 28.80 167 THR A O 1
ATOM 818 N N . GLY A 1 135 ? 35.161 48.306 25.072 1.00 31.51 168 GLY A N 1
ATOM 819 C CA . GLY A 1 135 ? 34.227 47.229 25.342 1.00 30.63 168 GLY A CA 1
ATOM 820 C C . GLY A 1 135 ? 32.979 47.329 24.499 1.00 29.69 168 GLY A C 1
ATOM 821 O O . GLY A 1 135 ? 32.645 48.378 23.943 1.00 26.30 168 GLY A O 1
ATOM 822 N N . SER A 1 136 ? 32.269 46.207 24.425 1.00 17.72 169 SER A N 1
ATOM 823 C CA . SER A 1 136 ? 31.027 46.102 23.672 1.00 19.10 169 SER A CA 1
ATOM 824 C C . SER A 1 136 ? 30.005 45.344 24.505 1.00 22.23 169 SER A C 1
ATOM 825 O O . SER A 1 136 ? 30.357 44.555 25.393 1.00 22.93 169 SER A O 1
ATOM 828 N N . ILE A 1 137 ? 28.734 45.592 24.210 1.00 17.80 170 ILE A N 1
ATOM 829 C CA . ILE A 1 137 ? 27.620 44.949 24.897 1.00 13.88 170 ILE A CA 1
ATOM 830 C C . ILE A 1 137 ? 26.699 44.365 23.842 1.00 17.26 170 ILE A C 1
ATOM 831 O O . ILE A 1 137 ? 26.274 45.075 22.926 1.00 18.55 170 ILE A O 1
ATOM 836 N N . ASN A 1 138 ? 26.374 43.084 23.979 1.00 15.87 171 ASN A N 1
ATOM 837 C CA . ASN A 1 138 ? 25.563 42.388 22.990 1.00 20.40 171 ASN A CA 1
ATOM 838 C C . ASN A 1 138 ? 24.374 41.751 23.702 1.00 19.20 171 ASN A C 1
ATOM 839 O O . ASN A 1 138 ? 24.549 40.824 24.501 1.00 17.73 171 ASN A O 1
ATOM 844 N N . MET A 1 139 ? 23.170 42.264 23.426 1.00 18.18 172 MET A N 1
ATOM 845 C CA . MET A 1 139 ? 21.928 41.705 23.954 1.00 20.96 172 MET A CA 1
ATOM 846 C C . MET A 1 139 ? 21.443 40.583 23.036 1.00 17.82 172 MET A C 1
ATOM 847 O O . MET A 1 139 ? 21.192 40.808 21.844 1.00 15.01 172 MET A O 1
ATOM 852 N N . ILE A 1 140 ? 21.294 39.382 23.591 1.00 14.88 173 ILE A N 1
ATOM 853 C CA . ILE A 1 140 ? 20.876 38.210 22.828 1.00 19.29 173 ILE A CA 1
ATOM 854 C C . ILE A 1 140 ? 19.366 38.044 22.957 1.00 20.51 173 ILE A C 1
ATOM 855 O O . ILE A 1 140 ? 18.849 37.854 24.063 1.00 19.81 173 ILE A O 1
ATOM 860 N N . SER A 1 141 ? 18.662 38.095 21.826 1.00 15.73 174 SER A N 1
ATOM 861 C CA . SER A 1 141 ? 17.206 38.022 21.828 1.00 17.64 174 SER A CA 1
ATOM 862 C C . SER A 1 141 ? 16.704 36.605 22.073 1.00 17.99 174 SER A C 1
ATOM 863 O O . SER A 1 141 ? 17.292 35.620 21.616 1.00 14.11 174 SER A O 1
ATOM 866 N N . LYS A 1 142 ? 15.566 36.513 22.749 1.00 18.55 175 LYS A N 1
ATOM 867 C CA . LYS A 1 142 ? 14.894 35.227 22.904 1.00 15.77 175 LYS A CA 1
ATOM 868 C C . LYS A 1 142 ? 14.496 34.636 21.549 1.00 18.47 175 LYS A C 1
ATOM 869 O O . LYS A 1 142 ? 14.030 35.348 20.658 1.00 18.77 175 LYS A O 1
ATOM 875 N N . GLN A 1 143 ? 14.650 33.319 21.412 1.00 19.36 176 GLN A N 1
ATOM 876 C CA . GLN A 1 143 ? 14.237 32.556 20.244 1.00 19.45 176 GLN A CA 1
ATOM 877 C C . GLN A 1 143 ? 13.263 31.455 20.641 1.00 20.12 176 GLN A C 1
ATOM 878 O O . GLN A 1 143 ? 13.213 31.050 21.809 1.00 21.42 176 GLN A O 1
ATOM 884 N N . PRO A 1 144 ? 12.465 30.955 19.694 1.00 19.96 177 PRO A N 1
ATOM 885 C CA . PRO A 1 144 ? 11.581 29.821 19.990 1.00 22.40 177 PRO A CA 1
ATOM 886 C C . PRO A 1 144 ? 12.374 28.619 20.486 1.00 30.50 177 PRO A C 1
ATOM 887 O O . PRO A 1 144 ? 13.385 28.240 19.891 1.00 32.92 177 PRO A O 1
ATOM 891 N N . ARG A 1 145 ? 11.891 28.012 21.574 1.00 20.62 178 ARG A N 1
ATOM 892 C CA . ARG A 1 145 ? 12.512 26.851 22.205 1.00 31.74 178 ARG A CA 1
ATOM 893 C C . ARG A 1 145 ? 11.827 25.559 21.749 1.00 29.84 178 ARG A C 1
ATOM 894 O O . ARG A 1 145 ? 10.741 25.568 21.163 1.00 25.10 178 ARG A O 1
ATOM 902 N N . ASN A 1 146 ? 12.460 24.432 22.075 1.00 32.16 179 ASN A N 1
ATOM 903 C CA . ASN A 1 146 ? 11.949 23.104 21.732 1.00 39.61 179 ASN A CA 1
ATOM 904 C C . ASN A 1 146 ? 10.934 22.564 22.733 1.00 39.74 179 ASN A C 1
ATOM 905 O O . ASN A 1 146 ? 10.467 21.436 22.561 1.00 50.04 179 ASN A O 1
ATOM 910 N N . ASP A 1 147 ? 10.595 23.316 23.772 1.00 41.89 180 ASP A N 1
ATOM 911 C CA . ASP A 1 147 ? 9.595 22.914 24.745 1.00 48.20 180 ASP A CA 1
ATOM 912 C C . ASP A 1 147 ? 8.435 23.900 24.719 1.00 44.88 180 ASP A C 1
ATOM 913 O O . ASP A 1 147 ? 8.572 25.040 24.271 1.00 49.10 180 ASP A O 1
ATOM 918 N N . SER A 1 148 ? 7.293 23.462 25.229 1.00 37.48 181 SER A N 1
ATOM 919 C CA . SER A 1 148 ? 6.125 24.321 25.351 1.00 35.15 181 SER A CA 1
ATOM 920 C C . SER A 1 148 ? 5.948 24.735 26.808 1.00 34.88 181 SER A C 1
ATOM 921 O O . SER A 1 148 ? 5.979 23.890 27.710 1.00 31.41 181 SER A O 1
ATOM 924 N N . GLY A 1 149 ? 5.770 26.032 27.031 1.00 29.05 182 GLY A N 1
ATOM 925 C CA . GLY A 1 149 ? 5.561 26.550 28.371 1.00 29.47 182 GLY A CA 1
ATOM 926 C C . GLY A 1 149 ? 5.125 27.999 28.311 1.00 29.31 182 GLY A C 1
ATOM 927 O O . GLY A 1 149 ? 5.201 28.648 27.263 1.00 25.70 182 GLY A O 1
ATOM 928 N N . ILE A 1 150 ? 4.641 28.491 29.451 1.00 24.88 183 ILE A N 1
ATOM 929 C CA . ILE A 1 150 ? 4.165 29.862 29.584 1.00 25.01 183 ILE A CA 1
ATOM 930 C C . ILE A 1 150 ? 4.612 30.420 30.925 1.00 33.89 183 ILE A C 1
ATOM 931 O O . ILE A 1 150 ? 4.317 29.838 31.976 1.00 30.62 183 ILE A O 1
ATOM 936 N N . ASP A 1 151 ? 5.298 31.556 30.887 1.00 21.54 184 ASP A N 1
ATOM 937 C CA . ASP A 1 151 ? 5.613 32.344 32.063 1.00 19.34 184 ASP A CA 1
ATOM 938 C C . ASP A 1 151 ? 4.902 33.686 31.955 1.00 27.94 184 ASP A C 1
ATOM 939 O O . ASP A 1 151 ? 4.848 34.289 30.879 1.00 26.14 184 ASP A O 1
ATOM 944 N N . ALA A 1 152 ? 4.351 34.151 33.066 1.00 25.43 185 ALA A N 1
ATOM 945 C CA . ALA A 1 152 ? 3.778 35.484 33.130 1.00 26.17 185 ALA A CA 1
ATOM 946 C C . ALA A 1 152 ? 4.160 36.093 34.467 1.00 28.40 185 ALA A C 1
ATOM 947 O O . ALA A 1 152 ? 4.335 35.377 35.451 1.00 23.27 185 ALA A O 1
ATOM 949 N N . SER A 1 153 ? 4.306 37.420 34.485 1.00 20.30 186 SER A N 1
ATOM 950 C CA . SER A 1 153 ? 4.688 38.165 35.674 1.00 21.59 186 SER A CA 1
ATOM 951 C C . SER A 1 153 ? 3.837 39.414 35.789 1.00 24.28 186 SER A C 1
ATOM 952 O O . SER A 1 153 ? 3.556 40.071 34.781 1.00 24.43 186 SER A O 1
ATOM 955 N N . ALA A 1 154 ? 3.467 39.754 37.026 1.00 20.13 187 ALA A N 1
ATOM 956 C CA . ALA A 1 154 ? 2.815 41.021 37.349 1.00 22.72 187 ALA A CA 1
ATOM 957 C C . ALA A 1 154 ? 3.518 41.627 38.553 1.00 25.45 187 ALA A C 1
ATOM 958 O O . ALA A 1 154 ? 3.739 40.930 39.547 1.00 22.65 187 ALA A O 1
ATOM 960 N N . SER A 1 155 ? 3.856 42.919 38.475 1.00 18.55 188 SER A N 1
ATOM 961 C CA . SER A 1 155 ? 4.664 43.582 39.492 1.00 20.90 188 SER A CA 1
ATOM 962 C C . SER A 1 155 ? 4.038 44.898 39.935 1.00 22.53 188 SER A C 1
ATOM 963 O O . SER A 1 155 ? 3.484 45.642 39.120 1.00 20.30 188 SER A O 1
ATOM 966 N N . ILE A 1 156 ? 4.173 45.204 41.224 1.00 19.84 189 ILE A N 1
ATOM 967 C CA . ILE A 1 156 ? 3.891 46.532 41.754 1.00 17.16 189 ILE A CA 1
ATOM 968 C C . ILE A 1 156 ? 5.128 46.982 42.516 1.00 22.99 189 ILE A C 1
ATOM 969 O O . ILE A 1 156 ? 5.851 46.164 43.090 1.00 24.05 189 ILE A O 1
ATOM 974 N N . GLY A 1 157 ? 5.385 48.290 42.502 1.00 19.16 190 GLY A N 1
ATOM 975 C CA . GLY A 1 157 ? 6.561 48.804 43.168 1.00 21.78 190 GLY A CA 1
ATOM 976 C C . GLY A 1 157 ? 6.394 50.225 43.661 1.00 23.37 190 GLY A C 1
ATOM 977 O O . GLY A 1 157 ? 5.304 50.800 43.59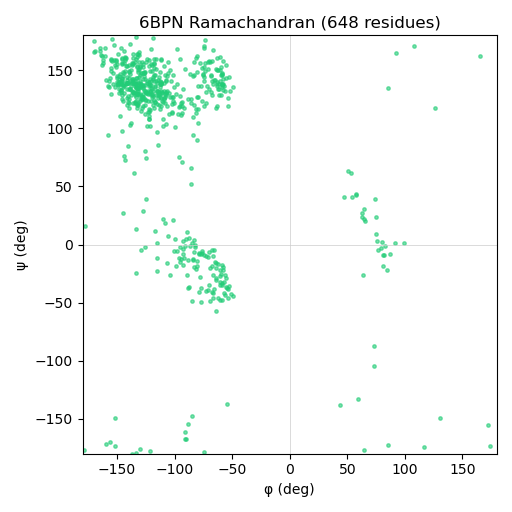1 1.00 17.39 190 GLY A O 1
ATOM 978 N N . SER A 1 158 ? 7.485 50.797 44.153 1.00 21.56 191 SER A N 1
ATOM 979 C CA . SER A 1 158 ? 7.476 52.161 44.655 1.00 20.93 191 SER A CA 1
ATOM 980 C C . SER A 1 158 ? 7.058 53.142 43.568 1.00 20.06 191 SER A C 1
ATOM 981 O O . SER A 1 158 ? 7.262 52.912 42.369 1.00 19.03 191 SER A O 1
ATOM 984 N N . ALA A 1 159 ? 6.483 54.257 44.003 1.00 16.40 192 ALA A N 1
ATOM 985 C CA . ALA A 1 159 ? 6.168 55.364 43.107 1.00 15.48 192 ALA A CA 1
ATOM 986 C C . ALA A 1 159 ? 5.256 54.913 41.972 1.00 18.72 192 ALA A C 1
ATOM 987 O O . ALA A 1 159 ? 5.450 55.287 40.814 1.00 22.02 192 ALA A O 1
ATOM 989 N N . TRP A 1 160 ? 4.255 54.096 42.312 1.00 18.93 193 TRP A N 1
ATOM 990 C CA . TRP A 1 160 ? 3.237 53.653 41.366 1.00 23.42 193 TRP A CA 1
ATOM 991 C C . TRP A 1 160 ? 3.823 52.794 40.253 1.00 22.03 193 TRP A C 1
ATOM 992 O O . TRP A 1 160 ? 3.332 52.806 39.129 1.00 20.30 193 TRP A O 1
ATOM 1003 N N . PHE A 1 161 ? 4.893 52.061 40.533 1.00 17.72 194 PHE A N 1
ATOM 1004 C CA . PHE A 1 161 ? 5.437 51.170 39.518 1.00 17.63 194 PHE A CA 1
ATOM 1005 C C . PHE A 1 161 ? 4.450 50.034 39.252 1.00 18.16 194 PHE A C 1
ATOM 1006 O O . PHE A 1 161 ? 3.972 49.382 40.190 1.00 17.69 194 PHE A O 1
ATOM 1014 N N . ARG A 1 162 ? 4.123 49.813 37.977 1.00 16.86 195 ARG A N 1
ATOM 1015 C CA . ARG A 1 162 ? 3.359 48.646 37.545 1.00 16.91 195 ARG A CA 1
ATOM 1016 C C . ARG A 1 162 ? 4.021 48.038 36.320 1.00 21.02 195 ARG A C 1
ATOM 1017 O O . ARG A 1 162 ? 4.430 48.760 35.404 1.00 18.37 195 ARG A O 1
ATOM 1025 N N . ARG A 1 163 ? 4.087 46.707 36.279 1.00 16.11 196 ARG A N 1
ATOM 1026 C CA . ARG A 1 163 ? 4.695 46.041 35.135 1.00 14.67 196 ARG A CA 1
ATOM 1027 C C . ARG A 1 163 ? 4.047 44.674 34.927 1.00 17.60 196 ARG A C 1
ATOM 1028 O O . ARG A 1 163 ? 3.685 43.989 35.887 1.00 20.00 196 ARG A O 1
ATOM 1036 N N . GLY A 1 164 ? 3.884 44.298 33.664 1.00 16.08 197 GLY A N 1
ATOM 1037 C CA . GLY A 1 164 ? 3.383 42.978 33.336 1.00 15.08 197 GLY A CA 1
ATOM 1038 C C . GLY A 1 164 ? 4.190 42.401 32.197 1.00 22.11 197 GLY A C 1
ATOM 1039 O O . GLY A 1 164 ? 4.533 43.126 31.257 1.00 19.86 197 GLY A O 1
ATOM 1040 N N . THR A 1 165 ? 4.522 41.113 32.261 1.00 13.17 198 THR A N 1
ATOM 1041 C CA . THR A 1 165 ? 5.206 40.480 31.147 1.00 17.80 198 THR A CA 1
ATOM 1042 C C . THR A 1 165 ? 4.590 39.121 30.890 1.00 20.95 198 THR A C 1
ATOM 1043 O O . THR A 1 165 ? 3.963 38.510 31.763 1.00 17.57 198 THR A O 1
ATOM 1047 N N . LEU A 1 166 ? 4.834 38.632 29.684 1.00 19.51 199 LEU A N 1
ATOM 1048 C CA . LEU A 1 166 ? 4.315 37.349 29.261 1.00 16.00 199 LEU A CA 1
ATOM 1049 C C . LEU A 1 166 ? 5.314 36.753 28.284 1.00 21.26 199 LEU A C 1
ATOM 1050 O O . LEU A 1 166 ? 5.839 37.458 27.417 1.00 16.97 199 LEU A O 1
ATOM 1055 N N . ASP A 1 167 ? 5.574 35.450 28.434 1.00 18.46 200 ASP A N 1
ATOM 1056 C CA . ASP A 1 167 ? 6.551 34.736 27.609 1.00 17.14 200 ASP A CA 1
ATOM 1057 C C . ASP A 1 167 ? 5.924 33.384 27.278 1.00 24.66 200 ASP A C 1
ATOM 1058 O O . ASP A 1 167 ? 5.884 32.495 28.132 1.00 19.95 200 ASP A O 1
ATOM 1063 N N . VAL A 1 168 ? 5.415 33.248 26.055 1.00 19.44 201 VAL A N 1
ATOM 1064 C CA . VAL A 1 168 ? 4.730 32.047 25.594 1.00 19.52 201 VAL A CA 1
ATOM 1065 C C . VAL A 1 168 ? 5.615 31.345 24.577 1.00 22.89 201 VAL A C 1
ATOM 1066 O O . VAL A 1 168 ? 5.995 31.943 23.562 1.00 21.22 201 VAL A O 1
ATOM 1070 N N . ASN A 1 169 ? 5.904 30.064 24.812 1.00 20.29 202 ASN A N 1
ATOM 1071 C CA . ASN A 1 169 ? 6.588 29.246 23.818 1.00 21.94 202 ASN A CA 1
ATOM 1072 C C . ASN A 1 169 ? 5.758 28.001 23.534 1.00 28.24 202 ASN A C 1
ATOM 1073 O O . ASN A 1 169 ? 5.316 27.316 24.463 1.00 30.53 202 ASN A O 1
ATOM 1078 N N . GLN A 1 170 ? 5.550 27.706 22.254 1.00 23.35 203 GLN A N 1
ATOM 1079 C CA . GLN A 1 170 ? 4.666 26.611 21.867 1.00 30.47 203 GLN A CA 1
ATOM 1080 C C . GLN A 1 170 ? 5.263 25.874 20.679 1.00 31.77 203 GLN A C 1
ATOM 1081 O O . GLN A 1 170 ? 5.513 26.479 19.630 1.00 24.74 203 GLN A O 1
ATOM 1087 N N . VAL A 1 171 ? 5.474 24.570 20.846 1.00 26.68 204 VAL A N 1
ATOM 1088 C CA . VAL A 1 171 ? 5.881 23.696 19.745 1.00 31.28 204 VAL A CA 1
ATOM 1089 C C . VAL A 1 171 ? 4.649 23.327 18.928 1.00 31.62 204 VAL A C 1
ATOM 1090 O O . VAL A 1 171 ? 3.657 22.824 19.466 1.00 28.29 204 VAL A O 1
ATOM 1094 N N . ILE A 1 172 ? 4.720 23.554 17.617 1.00 36.55 205 ILE A N 1
ATOM 1095 C CA . ILE A 1 172 ? 3.538 23.536 16.758 1.00 44.30 205 ILE A CA 1
ATOM 1096 C C . ILE A 1 172 ? 3.556 22.417 15.731 1.00 48.68 205 ILE A C 1
ATOM 1097 O O . ILE A 1 172 ? 2.519 22.169 15.094 1.00 55.54 205 ILE A O 1
ATOM 1102 N N . GLY A 1 173 ? 4.674 21.738 15.545 1.00 36.59 206 GLY A N 1
ATOM 1103 C CA . GLY A 1 173 ? 4.713 20.521 14.754 1.00 45.59 206 GLY A CA 1
ATOM 1104 C C . GLY A 1 173 ? 5.827 19.633 15.246 1.00 48.03 206 GLY A C 1
ATOM 1105 O O . GLY A 1 173 ? 6.170 19.638 16.433 1.00 56.24 206 GLY A O 1
ATOM 1106 N N . ASP A 1 174 ? 6.398 18.861 14.330 1.00 39.20 207 ASP A N 1
ATOM 1107 C CA . ASP A 1 174 ? 7.626 18.143 14.640 1.00 39.13 207 ASP A CA 1
ATOM 1108 C C . ASP A 1 174 ? 8.845 19.056 14.588 1.00 36.17 207 ASP A C 1
ATOM 1109 O O . ASP A 1 174 ? 9.829 18.806 15.290 1.00 31.79 207 ASP A O 1
ATOM 1114 N N . THR A 1 175 ? 8.806 20.116 13.775 1.00 33.39 208 THR A N 1
ATOM 1115 C CA . THR A 1 175 ? 9.993 20.944 13.593 1.00 32.61 208 THR A CA 1
ATOM 1116 C C . THR A 1 175 ? 9.699 22.439 13.677 1.00 27.24 208 THR A C 1
ATOM 1117 O O . THR A 1 175 ? 10.550 23.246 13.285 1.00 22.83 208 THR A O 1
ATOM 1121 N N . THR A 1 176 ? 8.533 22.840 14.161 1.00 24.07 209 THR A N 1
ATOM 1122 C CA . THR A 1 176 ? 8.153 24.245 14.193 1.00 25.89 209 THR A CA 1
ATOM 1123 C C . THR A 1 176 ? 7.844 24.656 15.620 1.00 27.07 209 THR A C 1
ATOM 1124 O O . THR A 1 176 ? 7.230 23.892 16.375 1.00 22.58 209 THR A O 1
ATOM 1128 N N . ALA A 1 177 ? 8.273 25.861 15.987 1.00 19.17 210 ALA A N 1
ATOM 1129 C CA . ALA A 1 177 ? 7.936 26.431 17.281 1.00 19.90 210 ALA A CA 1
ATOM 1130 C C . ALA A 1 177 ? 7.739 27.936 17.134 1.00 22.62 210 ALA A C 1
ATOM 1131 O O . ALA A 1 177 ? 8.385 28.584 16.305 1.00 23.37 210 ALA A O 1
ATOM 1133 N N . VAL A 1 178 ? 6.835 28.482 17.949 1.00 20.45 211 VAL A N 1
ATOM 1134 C CA . VAL A 1 178 ? 6.593 29.918 18.015 1.00 22.79 211 VAL A CA 1
ATOM 1135 C C . VAL A 1 178 ? 6.889 30.386 19.426 1.00 22.56 211 VAL A C 1
ATOM 1136 O O . VAL A 1 178 ? 6.818 29.612 20.387 1.00 21.49 211 VAL A O 1
ATOM 1140 N N . ARG A 1 179 ? 7.240 31.664 19.549 1.00 20.74 212 ARG A N 1
ATOM 1141 C CA . ARG A 1 179 ? 7.376 32.273 20.865 1.00 20.42 212 ARG A CA 1
ATOM 1142 C C . ARG A 1 179 ? 6.845 33.694 20.796 1.00 18.49 212 ARG A C 1
ATOM 1143 O O . ARG A 1 179 ? 6.979 34.372 19.772 1.00 18.34 212 ARG A O 1
ATOM 1151 N N . LEU A 1 180 ? 6.210 34.129 21.876 1.00 18.62 213 LEU A N 1
ATOM 1152 C CA . LEU A 1 180 ? 5.714 35.495 21.969 1.00 22.41 213 LEU A CA 1
ATOM 1153 C C . LEU A 1 180 ? 6.095 36.043 23.331 1.00 24.90 213 LEU A C 1
ATOM 1154 O O . LEU A 1 180 ? 5.846 35.397 24.355 1.00 22.18 213 LEU A O 1
ATOM 1159 N N . ASN A 1 181 ? 6.710 37.219 23.330 1.00 19.15 214 ASN A N 1
ATOM 1160 C CA . ASN A 1 181 ? 7.015 37.956 24.545 1.00 18.19 214 ASN A CA 1
ATOM 1161 C C . ASN A 1 181 ? 6.292 39.291 24.495 1.00 21.80 214 ASN A C 1
ATOM 1162 O O . ASN A 1 181 ? 6.287 39.966 23.455 1.00 17.63 214 ASN A O 1
ATOM 1167 N N . VAL A 1 182 ? 5.616 39.628 25.589 1.00 15.32 215 VAL A N 1
ATOM 1168 C CA . VAL A 1 182 ? 4.831 40.854 25.703 1.00 21.15 215 VAL A CA 1
ATOM 1169 C C . VAL A 1 182 ? 5.244 41.544 26.988 1.00 19.67 215 VAL A C 1
ATOM 1170 O O . VAL A 1 182 ? 5.477 40.881 28.006 1.00 15.67 215 VAL A O 1
ATOM 1174 N N . MET A 1 183 ? 5.343 42.871 26.943 1.00 13.82 216 MET A N 1
ATOM 1175 C CA . MET A 1 183 ? 5.736 43.643 28.114 1.00 17.98 216 MET A CA 1
ATOM 1176 C C . MET A 1 183 ? 4.921 44.926 28.164 1.00 13.86 216 MET A C 1
ATOM 1177 O O . MET A 1 183 ? 4.647 45.542 27.132 1.00 12.91 216 MET A O 1
ATOM 1182 N N . GLY A 1 184 ? 4.536 45.322 29.368 1.00 19.83 217 GLY A N 1
ATOM 1183 C CA . GLY A 1 184 ? 3.977 46.646 29.571 1.00 17.76 217 GLY A CA 1
ATOM 1184 C C . GLY A 1 184 ? 4.475 47.204 30.887 1.00 22.80 217 GLY A C 1
ATOM 1185 O O . GLY A 1 184 ? 4.558 46.455 31.869 1.00 17.16 217 GLY A O 1
ATOM 1186 N N . GLU A 1 185 ? 4.828 48.490 30.930 1.00 17.95 218 GLU A N 1
ATOM 1187 C CA . GLU A 1 185 ? 5.314 49.105 32.164 1.00 15.22 218 GLU A CA 1
ATOM 1188 C C . GLU A 1 185 ? 4.907 50.574 32.234 1.00 23.49 218 GLU A C 1
ATOM 1189 O O . GLU A 1 185 ? 5.009 51.307 31.240 1.00 16.27 218 GLU A O 1
ATOM 1195 N N . LYS A 1 186 ? 4.472 51.001 33.424 1.00 20.72 219 LYS A N 1
ATOM 1196 C CA . LYS A 1 186 ? 4.248 52.408 33.729 1.00 20.90 219 LYS A CA 1
ATOM 1197 C C . LYS A 1 186 ? 4.757 52.696 35.133 1.00 24.45 219 LYS A C 1
ATOM 1198 O O . LYS A 1 186 ? 4.476 51.936 36.063 1.00 22.39 219 LYS A O 1
ATOM 1204 N N . THR A 1 187 ? 5.502 53.786 35.291 1.00 18.25 220 THR A N 1
ATOM 1205 C CA . THR A 1 187 ? 6.007 54.104 36.615 1.00 22.80 220 THR A CA 1
ATOM 1206 C C . THR A 1 187 ? 6.291 55.595 36.735 1.00 22.79 220 THR A C 1
ATOM 1207 O O . THR A 1 187 ? 6.643 56.261 35.757 1.00 22.44 220 THR A O 1
ATOM 1211 N N . HIS A 1 188 ? 6.138 56.104 37.951 1.00 16.38 221 HIS A N 1
ATOM 1212 C CA . HIS A 1 188 ? 6.736 57.381 38.298 1.00 16.44 221 HIS A CA 1
ATOM 1213 C C . HIS A 1 188 ? 8.119 57.096 38.873 1.00 21.16 221 HIS A C 1
ATOM 1214 O O . HIS A 1 188 ? 8.640 55.978 38.780 1.00 22.20 221 HIS A O 1
ATOM 1221 N N . ASP A 1 189 ? 8.729 58.099 39.486 1.00 17.61 222 ASP A N 1
ATOM 1222 C CA . ASP A 1 189 ? 10.108 57.990 39.942 1.00 15.73 222 ASP A CA 1
ATOM 1223 C C . ASP A 1 189 ? 10.137 58.336 41.423 1.00 24.44 222 ASP A C 1
ATOM 1224 O O . ASP A 1 189 ? 9.755 59.445 41.811 1.00 22.70 222 ASP A O 1
ATOM 1229 N N . ALA A 1 190 ? 10.585 57.388 42.249 1.00 26.85 223 ALA A N 1
ATOM 1230 C CA . ALA A 1 190 ? 10.552 57.602 43.692 1.00 23.37 223 ALA A CA 1
ATOM 1231 C C . ALA A 1 190 ? 11.463 58.745 44.109 1.00 19.51 223 ALA A C 1
ATOM 1232 O O . ALA A 1 190 ? 11.185 59.428 45.101 1.00 16.90 223 ALA A O 1
ATOM 1234 N N . GLY A 1 191 ? 12.556 58.965 43.381 1.00 15.68 224 GLY A N 1
ATOM 1235 C CA . GLY A 1 191 ? 13.466 60.028 43.758 1.00 17.17 224 GLY A CA 1
ATOM 1236 C C . GLY A 1 191 ? 13.233 61.381 43.109 1.00 18.70 224 GLY A C 1
ATOM 1237 O O . GLY A 1 191 ? 13.873 62.356 43.509 1.00 20.52 224 GLY A O 1
ATOM 1238 N N . ARG A 1 192 ? 12.342 61.482 42.122 1.00 18.10 225 ARG A N 1
ATOM 1239 C CA . ARG A 1 192 ? 12.298 62.663 41.254 1.00 22.15 225 ARG A CA 1
ATOM 1240 C C . ARG A 1 192 ? 10.850 63.049 40.979 1.00 22.67 225 ARG A C 1
ATOM 1241 O O . ARG A 1 192 ? 10.093 62.238 40.442 1.00 20.04 225 ARG A O 1
ATOM 1249 N N . ASP A 1 193 ? 10.465 64.284 41.324 1.00 21.58 226 ASP A N 1
ATOM 1250 C CA . ASP A 1 193 ? 9.118 64.746 40.998 1.00 18.67 226 ASP A CA 1
ATOM 1251 C C . ASP A 1 193 ? 8.891 64.679 39.489 1.00 15.23 226 ASP A C 1
ATOM 1252 O O . ASP A 1 193 ? 9.811 64.887 38.698 1.00 14.58 226 ASP A O 1
ATOM 1257 N N . LYS A 1 194 ? 7.646 64.379 39.102 1.00 14.06 227 LYS A N 1
ATOM 1258 C CA . LYS A 1 194 ? 7.148 64.444 37.723 1.00 16.92 227 LYS A CA 1
ATOM 1259 C C . LYS A 1 194 ? 7.813 63.493 36.727 1.00 21.18 227 LYS A C 1
ATOM 1260 O O . LYS A 1 194 ? 7.195 63.137 35.725 1.00 23.33 227 LYS A O 1
ATOM 1266 N N . VAL A 1 195 ? 9.062 63.080 36.957 1.00 20.99 228 VAL A N 1
ATOM 1267 C CA . VAL A 1 195 ? 9.688 62.132 36.040 1.00 17.11 228 VAL A CA 1
ATOM 1268 C C . VAL A 1 195 ? 8.862 60.848 35.983 1.00 21.94 228 VAL A C 1
ATOM 1269 O O . VAL A 1 195 ? 8.387 60.337 37.009 1.00 18.30 228 VAL A O 1
ATOM 1273 N N . LYS A 1 196 ? 8.677 60.318 34.776 1.00 25.62 229 LYS A N 1
ATOM 1274 C CA . LYS A 1 196 ? 7.917 59.085 34.623 1.00 28.16 229 LYS A CA 1
ATOM 1275 C C . LYS A 1 196 ? 8.334 58.363 33.353 1.00 28.89 229 LYS A C 1
ATOM 1276 O O . LYS A 1 196 ? 8.904 58.946 32.428 1.00 19.75 229 LYS A O 1
ATOM 1282 N N . ASN A 1 197 ? 8.046 57.067 33.332 1.00 17.01 230 ASN A N 1
ATOM 1283 C CA . ASN A 1 197 ? 8.368 56.216 32.197 1.00 20.32 230 ASN A CA 1
ATOM 1284 C C . ASN A 1 197 ? 7.174 55.328 31.920 1.00 19.70 230 ASN A C 1
ATOM 1285 O O . ASN A 1 197 ? 6.534 54.827 32.851 1.00 20.48 230 ASN A O 1
ATOM 1290 N N . GLU A 1 198 ? 6.867 55.154 30.640 1.00 20.42 231 GLU A N 1
ATOM 1291 C CA . GLU A 1 198 ? 5.789 54.278 30.213 1.00 21.49 231 GLU A CA 1
ATOM 1292 C C . GLU A 1 198 ? 6.218 53.616 28.921 1.00 23.19 231 GLU A C 1
ATOM 1293 O O . GLU A 1 198 ? 6.748 54.289 28.033 1.00 16.36 231 GLU A O 1
ATOM 1299 N N . ARG A 1 199 ? 5.981 52.311 28.805 1.00 15.59 232 ARG A N 1
ATOM 1300 C CA . ARG A 1 199 ? 6.384 51.640 27.579 1.00 19.00 232 ARG A CA 1
ATOM 1301 C C . ARG A 1 199 ? 5.654 50.313 27.446 1.00 18.74 232 ARG A C 1
ATOM 1302 O O . ARG A 1 199 ? 5.167 49.739 28.427 1.00 16.34 232 ARG A O 1
ATOM 1310 N N . TYR A 1 200 ? 5.590 49.826 26.214 1.00 18.06 233 TYR A N 1
ATOM 1311 C CA . TYR A 1 200 ? 5.156 48.453 26.006 1.00 18.12 233 TYR A CA 1
ATOM 1312 C C . TYR A 1 200 ? 5.969 47.861 24.866 1.00 21.38 233 TYR A C 1
ATOM 1313 O O . TYR A 1 200 ? 6.563 48.587 24.064 1.00 16.08 233 TYR A O 1
ATOM 1322 N N . GLY A 1 201 ? 5.996 46.532 24.810 1.00 14.56 234 GLY A N 1
ATOM 1323 C CA . GLY A 1 201 ? 6.737 45.835 23.773 1.00 12.75 234 GLY A CA 1
ATOM 1324 C C . GLY A 1 201 ? 6.058 44.537 23.398 1.00 19.65 234 GLY A C 1
ATOM 1325 O O . GLY A 1 201 ? 5.430 43.875 24.231 1.00 15.77 234 GLY A O 1
ATOM 1326 N N . VAL A 1 202 ? 6.180 44.175 22.125 1.00 18.07 235 VAL A N 1
ATOM 1327 C CA . VAL A 1 202 ? 5.644 42.919 21.609 1.00 17.96 235 VAL A CA 1
ATOM 1328 C C . VAL A 1 202 ? 6.696 42.302 20.703 1.00 20.95 235 VAL A C 1
ATOM 1329 O O . VAL A 1 202 ? 7.238 42.983 19.823 1.00 21.72 235 VAL A O 1
ATOM 1333 N N . ALA A 1 203 ? 6.978 41.015 20.902 1.00 18.45 236 ALA A N 1
ATOM 1334 C CA . ALA A 1 203 ? 8.048 40.344 20.166 1.00 21.73 236 ALA A CA 1
ATOM 1335 C C . ALA A 1 203 ? 7.620 38.932 19.776 1.00 19.39 236 ALA A C 1
ATOM 1336 O O . ALA A 1 203 ? 7.926 37.952 20.472 1.00 16.90 236 ALA A O 1
ATOM 1338 N N . PRO A 1 204 ? 6.912 38.789 18.659 1.00 15.96 237 PRO A N 1
ATOM 1339 C CA . PRO A 1 204 ? 6.576 37.457 18.150 1.00 17.80 237 PRO A CA 1
ATOM 1340 C C . PRO A 1 204 ? 7.673 36.879 17.266 1.00 21.90 237 PRO A C 1
ATOM 1341 O O . PRO A 1 204 ? 8.363 37.594 16.536 1.00 18.98 237 PRO A O 1
ATOM 1345 N N . SER A 1 205 ? 7.808 35.546 17.335 1.00 18.25 238 SER A N 1
ATOM 1346 C CA . SER A 1 205 ? 8.796 34.797 16.563 1.00 19.21 238 SER A CA 1
ATOM 1347 C C . SER A 1 205 ? 8.211 33.474 16.089 1.00 21.21 238 SER A C 1
ATOM 1348 O O . SER A 1 205 ? 7.344 32.888 16.741 1.00 19.47 238 SER A O 1
ATOM 1351 N N . VAL A 1 206 ? 8.740 32.970 14.983 1.00 21.22 239 VAL A N 1
ATOM 1352 C CA . VAL A 1 206 ? 8.495 31.588 14.582 1.00 23.14 239 VAL A CA 1
ATOM 1353 C C . VAL A 1 206 ? 9.795 30.998 14.051 1.00 24.95 239 VAL A C 1
ATOM 1354 O O . VAL A 1 206 ? 10.595 31.696 13.420 1.00 21.51 239 VAL A O 1
ATOM 1358 N N . ALA A 1 207 ? 10.021 29.714 14.337 1.00 21.24 240 ALA A N 1
ATOM 1359 C CA . ALA A 1 207 ? 11.180 28.991 13.828 1.00 21.30 240 ALA A CA 1
ATOM 1360 C C . ALA A 1 207 ? 10.705 27.731 13.120 1.00 26.91 240 ALA A C 1
ATOM 1361 O O . ALA A 1 207 ? 9.876 26.984 13.653 1.00 24.01 240 ALA A O 1
ATOM 1363 N N . PHE A 1 208 ? 11.227 27.513 11.917 1.00 20.22 241 PHE A N 1
ATOM 1364 C CA . PHE A 1 208 ? 10.916 26.361 11.091 1.00 17.35 241 PHE A CA 1
ATOM 1365 C C . PHE A 1 208 ? 12.149 25.478 10.952 1.00 26.16 241 PHE A C 1
ATOM 1366 O O . PHE A 1 208 ? 13.279 25.969 10.913 1.00 20.65 241 PHE A O 1
ATOM 1374 N N . GLY A 1 209 ? 11.921 24.170 10.832 1.00 28.15 242 GLY A N 1
ATOM 1375 C CA . GL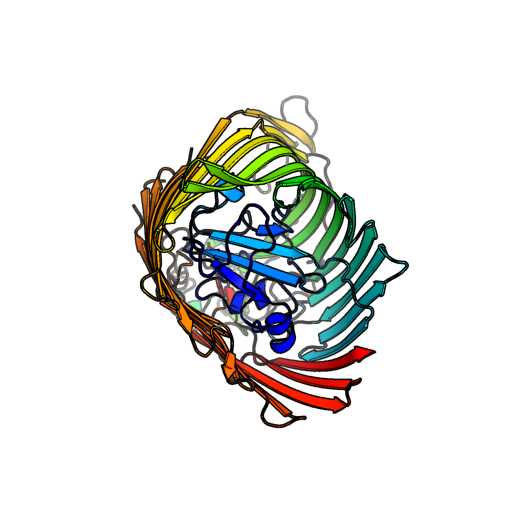Y A 1 209 ? 13.019 23.249 10.589 1.00 24.80 242 GLY A CA 1
ATOM 1376 C C . GLY A 1 209 ? 13.902 22.966 11.785 1.00 27.04 242 GLY A C 1
ATOM 1377 O O . GLY A 1 209 ? 15.063 22.584 11.610 1.00 25.89 242 GLY A O 1
ATOM 1378 N N . LEU A 1 210 ? 13.389 23.144 12.999 1.00 24.50 243 LEU A N 1
ATOM 1379 C CA . LEU A 1 210 ? 14.165 22.824 14.191 1.00 21.41 243 LEU A CA 1
ATOM 1380 C C . LEU A 1 210 ? 14.519 21.340 14.210 1.00 29.32 243 LEU A C 1
ATOM 1381 O O . LEU A 1 210 ? 13.691 20.485 13.885 1.00 22.51 243 LEU A O 1
ATOM 1386 N N . GLY A 1 211 ? 15.759 21.032 14.590 1.00 28.47 244 GLY A N 1
ATOM 1387 C CA . GLY A 1 211 ? 16.195 19.649 14.569 1.00 30.80 244 GLY A CA 1
ATOM 1388 C C . GLY A 1 211 ? 16.481 19.081 13.198 1.00 37.26 244 GLY A C 1
ATOM 1389 O O . GLY A 1 211 ? 16.679 17.871 13.077 1.00 36.09 244 GLY A O 1
ATOM 1390 N N . THR A 1 212 ? 16.495 19.904 12.156 1.00 35.28 245 THR A N 1
ATOM 1391 C CA . THR A 1 212 ? 16.888 19.481 10.819 1.00 30.65 245 THR A CA 1
ATOM 1392 C C . THR A 1 212 ? 18.116 20.284 10.382 1.00 29.11 245 THR A C 1
ATOM 1393 O O . THR A 1 212 ? 18.595 21.176 11.092 1.00 26.75 245 THR A O 1
ATOM 1397 N N . ALA A 1 213 ? 18.616 19.965 9.188 1.00 24.04 246 ALA A N 1
ATOM 1398 C CA . ALA A 1 213 ? 19.773 20.634 8.605 1.00 27.20 246 ALA A CA 1
ATOM 1399 C C . ALA A 1 213 ? 19.445 22.010 8.037 1.00 27.29 246 ALA A C 1
ATOM 1400 O O . ALA A 1 213 ? 20.366 22.741 7.654 1.00 28.12 246 ALA A O 1
ATOM 1402 N N . ASN A 1 214 ? 18.171 22.381 7.967 1.00 22.15 247 ASN A N 1
ATOM 1403 C CA . ASN A 1 214 ? 17.763 23.639 7.361 1.00 25.30 247 ASN A CA 1
ATOM 1404 C C . ASN A 1 214 ? 16.783 24.323 8.302 1.00 30.97 247 ASN A C 1
ATOM 1405 O O . ASN A 1 214 ? 15.708 23.784 8.580 1.00 30.07 247 ASN A O 1
ATOM 1410 N N . ARG A 1 215 ? 17.165 25.497 8.799 1.00 28.98 248 ARG A N 1
ATOM 1411 C CA . ARG A 1 215 ? 16.410 26.222 9.809 1.00 29.16 248 ARG A CA 1
ATOM 1412 C C . ARG A 1 215 ? 16.138 27.645 9.332 1.00 28.04 248 ARG A C 1
ATOM 1413 O O . ARG A 1 215 ? 16.951 28.259 8.631 1.00 21.55 248 ARG A O 1
ATOM 1421 N N . LEU A 1 216 ? 14.968 28.154 9.700 1.00 19.08 249 LEU A N 1
ATOM 1422 C CA . LEU A 1 216 ? 14.582 29.526 9.393 1.00 23.58 249 LEU A CA 1
ATOM 1423 C C . LEU A 1 216 ? 13.987 30.139 10.651 1.00 24.26 249 LEU A C 1
ATOM 1424 O O . LEU A 1 216 ? 13.016 29.606 11.200 1.00 23.05 249 LEU A O 1
ATOM 1429 N N . TYR A 1 217 ? 14.579 31.238 11.114 1.00 18.94 250 TYR A N 1
ATOM 1430 C CA . TYR A 1 217 ? 14.084 31.982 12.266 1.00 23.14 250 TYR A CA 1
ATOM 1431 C C . TYR A 1 217 ? 13.571 33.334 11.791 1.00 24.67 250 TYR A C 1
ATOM 1432 O O . TYR A 1 217 ? 14.295 34.062 11.107 1.00 23.86 250 TYR A O 1
ATOM 1441 N N . LEU A 1 218 ? 12.322 33.652 12.129 1.00 21.59 251 LEU A N 1
ATOM 1442 C CA . LEU A 1 218 ? 11.707 34.941 11.831 1.00 19.97 251 LEU A CA 1
ATOM 1443 C C . LEU A 1 218 ? 11.367 35.614 13.153 1.00 21.86 251 LEU A C 1
ATOM 1444 O O . LEU A 1 218 ? 10.638 35.036 13.968 1.00 19.31 251 LEU A O 1
ATOM 1449 N N . ASN A 1 219 ? 11.895 36.825 13.363 1.00 20.58 252 ASN A N 1
ATOM 1450 C CA . ASN A 1 219 ? 11.700 37.585 14.592 1.00 17.19 252 ASN A CA 1
ATOM 1451 C C . ASN A 1 219 ? 11.117 38.954 14.272 1.00 24.59 252 ASN A C 1
ATOM 1452 O O . ASN A 1 219 ? 11.510 39.597 13.296 1.00 23.16 252 ASN A O 1
ATOM 1457 N N . TYR A 1 220 ? 10.202 39.417 15.108 1.00 20.35 253 TYR A N 1
ATOM 1458 C CA . TYR A 1 220 ? 9.755 40.801 15.033 1.00 13.48 253 TYR A CA 1
ATOM 1459 C C . TYR A 1 220 ? 9.778 41.414 16.430 1.00 19.89 253 TYR A C 1
ATOM 1460 O O . TYR A 1 220 ? 9.560 40.725 17.435 1.00 19.19 253 TYR A O 1
ATOM 1469 N N . LEU A 1 221 ? 10.035 42.719 16.487 1.00 13.19 254 LEU A N 1
ATOM 1470 C CA . LEU A 1 221 ? 9.983 43.422 17.761 1.00 14.55 254 LEU A CA 1
ATOM 1471 C C . LEU A 1 221 ? 9.440 44.824 17.551 1.00 17.32 254 LEU A C 1
ATOM 1472 O O . LEU A 1 221 ? 9.910 45.559 16.677 1.00 18.68 254 LEU A O 1
ATOM 1477 N N . HIS A 1 222 ? 8.457 45.182 18.362 1.00 14.15 255 HIS A N 1
ATOM 1478 C CA . HIS A 1 222 ? 7.971 46.545 18.439 1.00 13.28 255 HIS A CA 1
ATOM 1479 C C . HIS A 1 222 ? 7.995 46.991 19.890 1.00 22.84 255 HIS A C 1
ATOM 1480 O O . HIS A 1 222 ? 7.530 46.261 20.774 1.00 20.85 255 HIS A O 1
ATOM 1487 N N . VAL A 1 223 ? 8.522 48.191 20.124 1.00 18.16 256 VAL A N 1
ATOM 1488 C CA . VAL A 1 223 ? 8.472 48.841 21.428 1.00 14.73 256 VAL A CA 1
ATOM 1489 C C . VAL A 1 223 ? 8.051 50.290 21.219 1.00 20.44 256 VAL A C 1
ATOM 1490 O O . VAL A 1 223 ? 8.515 50.951 20.283 1.00 18.65 256 VAL A O 1
ATOM 1494 N N . THR A 1 224 ? 7.166 50.781 22.085 1.00 19.92 257 THR A N 1
ATOM 1495 C CA . THR A 1 224 ? 6.837 52.200 22.166 1.00 15.92 257 THR A CA 1
ATOM 1496 C C . THR A 1 224 ? 7.146 52.694 23.575 1.00 23.71 257 THR A C 1
ATOM 1497 O O . THR A 1 224 ? 6.849 52.002 24.554 1.00 18.08 257 THR A O 1
ATOM 1501 N N . GLN A 1 225 ? 7.756 53.881 23.679 1.00 18.30 258 GLN A N 1
ATOM 1502 C CA . GLN A 1 225 ? 7.997 54.521 24.971 1.00 18.23 258 GLN A CA 1
ATOM 1503 C C . GLN A 1 225 ? 7.421 55.931 24.975 1.00 18.90 258 GLN A C 1
ATOM 1504 O O . GLN A 1 225 ? 7.496 56.648 23.971 1.00 17.09 258 GLN A O 1
ATOM 1510 N N . HIS A 1 226 ? 6.859 56.323 26.122 1.00 15.43 259 HIS A N 1
ATOM 1511 C CA . HIS A 1 226 ? 6.352 57.678 26.364 1.00 17.18 259 HIS A CA 1
ATOM 1512 C C . HIS A 1 226 ? 6.791 58.050 27.778 1.00 23.79 259 HIS A C 1
ATOM 1513 O O . HIS A 1 226 ? 6.224 57.549 28.758 1.00 17.11 259 HIS A O 1
ATOM 1520 N N . ASN A 1 227 ? 7.814 58.908 27.879 1.00 16.78 260 ASN A N 1
ATOM 1521 C CA . ASN A 1 227 ? 8.458 59.222 29.146 1.00 19.06 260 ASN A CA 1
ATOM 1522 C C . ASN A 1 227 ? 8.430 60.728 29.404 1.00 22.42 260 ASN A C 1
ATOM 1523 O O . ASN A 1 227 ? 8.256 61.531 28.485 1.00 15.84 260 ASN A O 1
ATOM 1528 N N . THR A 1 228 ? 8.595 61.099 30.680 1.00 21.65 261 THR A N 1
ATOM 1529 C CA . THR A 1 228 ? 8.943 62.466 31.044 1.00 18.89 261 THR A CA 1
ATOM 1530 C C . THR A 1 228 ? 10.424 62.477 31.380 1.00 23.76 261 THR A C 1
ATOM 1531 O O . THR A 1 228 ? 10.825 61.846 32.366 1.00 27.15 261 THR A O 1
ATOM 1535 N N . PRO A 1 229 ? 11.267 63.154 30.606 1.00 18.76 262 PRO A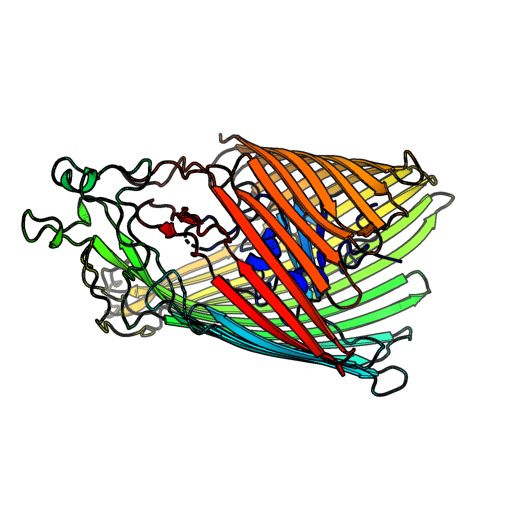 N 1
ATOM 1536 C CA . PRO A 1 229 ? 12.714 63.043 30.802 1.00 16.63 262 PRO A CA 1
ATOM 1537 C C . PRO A 1 229 ? 13.215 63.934 31.933 1.00 23.80 262 PRO A C 1
ATOM 1538 O O . PRO A 1 229 ? 12.584 64.921 32.326 1.00 20.32 262 PRO A O 1
ATOM 1542 N N . ASP A 1 230 ? 14.405 63.587 32.417 1.00 25.00 263 ASP A N 1
ATOM 1543 C CA . ASP A 1 230 ? 14.992 64.172 33.621 1.00 24.87 263 ASP A CA 1
ATOM 1544 C C . ASP A 1 230 ? 16.339 64.799 33.272 1.00 19.25 263 ASP A C 1
ATOM 1545 O O . ASP A 1 230 ? 17.315 64.085 33.014 1.00 20.44 263 ASP A O 1
ATOM 1550 N N . GLY A 1 231 ? 16.398 66.126 33.266 1.00 18.69 264 GLY A N 1
ATOM 1551 C CA . GLY A 1 231 ? 17.658 66.818 33.075 1.00 18.90 264 GLY A CA 1
ATOM 1552 C C . GLY A 1 231 ? 18.510 66.948 34.329 1.00 22.84 264 GLY A C 1
ATOM 1553 O O . GLY A 1 231 ? 19.624 67.471 34.258 1.00 23.94 264 GLY A O 1
ATOM 1554 N N . GLY A 1 232 ? 18.035 66.476 35.476 1.00 18.43 265 GLY A N 1
ATOM 1555 C CA . GLY A 1 232 ? 18.811 66.587 36.709 1.00 16.10 265 GLY A CA 1
ATOM 1556 C C . GLY A 1 232 ? 18.617 67.919 37.421 1.00 17.28 265 GLY A C 1
ATOM 1557 O O . GLY A 1 232 ? 17.792 68.754 37.033 1.00 18.32 265 GLY A O 1
ATOM 1558 N N . ILE A 1 233 ? 19.420 68.120 38.467 1.00 17.40 266 ILE A N 1
ATOM 1559 C CA . ILE A 1 233 ? 19.212 69.194 39.442 1.00 17.51 266 ILE A CA 1
ATOM 1560 C C . ILE A 1 233 ? 20.533 69.910 39.681 1.00 15.18 266 ILE A C 1
ATOM 1561 O O . ILE A 1 233 ? 21.612 69.364 39.396 1.00 13.62 266 ILE A O 1
ATOM 1566 N N . PRO A 1 234 ? 20.491 71.133 40.227 1.00 14.62 267 PRO A N 1
ATOM 1567 C CA . PRO A 1 234 ? 21.737 71.880 40.449 1.00 19.00 267 PRO A CA 1
ATOM 1568 C C . PRO A 1 234 ? 22.698 71.127 41.353 1.00 19.30 267 PRO A C 1
ATOM 1569 O O . PRO A 1 234 ? 22.289 70.416 42.273 1.00 17.23 267 PRO A O 1
ATOM 1573 N N . THR A 1 235 ? 23.994 71.324 41.097 1.00 14.85 268 THR A N 1
ATOM 1574 C CA . THR A 1 235 ? 25.063 70.721 41.883 1.00 13.95 268 THR A CA 1
ATOM 1575 C C . THR A 1 235 ? 25.466 71.555 43.093 1.00 20.18 268 THR A C 1
ATOM 1576 O O . THR A 1 235 ? 26.429 71.190 43.784 1.00 20.69 268 THR A O 1
ATOM 1580 N N . ILE A 1 236 ? 24.749 72.654 43.370 1.00 19.79 269 ILE A N 1
ATOM 1581 C CA . ILE A 1 236 ? 25.029 73.466 44.548 1.00 14.46 269 ILE A CA 1
ATOM 1582 C C . ILE A 1 236 ? 25.131 72.583 45.789 1.00 19.07 269 ILE A C 1
ATOM 1583 O O . ILE A 1 236 ? 24.301 71.698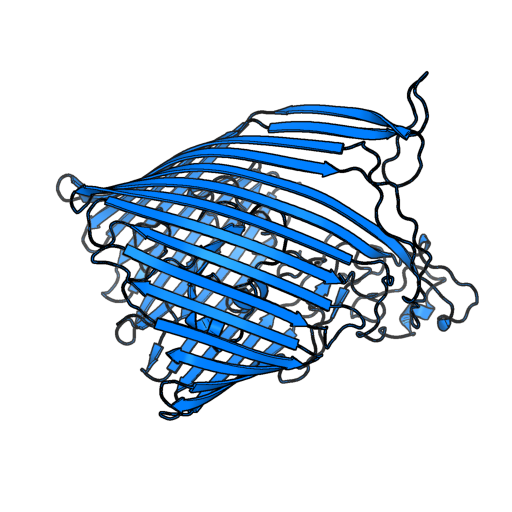 46.012 1.00 16.23 269 ILE A O 1
ATOM 1588 N N . GLY A 1 237 ? 26.141 72.842 46.619 1.00 21.10 270 GLY A N 1
ATOM 1589 C CA . GLY A 1 237 ? 26.252 72.169 47.896 1.00 24.13 270 GLY A CA 1
ATOM 1590 C C . GLY A 1 237 ? 26.875 70.790 47.853 1.00 20.79 270 GLY A C 1
ATOM 1591 O O . GLY A 1 237 ? 27.152 70.222 48.919 1.00 18.09 270 GLY A O 1
ATOM 1592 N N . LEU A 1 238 ? 27.105 70.225 46.671 1.00 16.98 271 LEU A N 1
ATOM 1593 C CA . LEU A 1 238 ? 27.830 68.968 46.594 1.00 18.94 271 LEU A CA 1
ATOM 1594 C C . LEU A 1 238 ? 29.286 69.168 47.009 1.00 20.04 271 LEU A C 1
ATOM 1595 O O . LEU A 1 238 ? 29.822 70.275 46.911 1.00 23.07 271 LEU A O 1
ATOM 1600 N N . PRO A 1 239 ? 29.959 68.100 47.429 1.00 22.44 272 PRO A N 1
ATOM 1601 C CA . PRO A 1 239 ? 31.411 68.185 47.628 1.00 23.28 272 PRO A CA 1
ATOM 1602 C C . PRO A 1 239 ? 32.072 68.734 46.376 1.00 21.16 272 PRO A C 1
ATOM 1603 O O . PRO A 1 239 ? 31.791 68.290 45.258 1.00 25.04 272 PRO A O 1
ATOM 1607 N N . GLY A 1 240 ? 32.952 69.721 46.564 1.00 26.50 273 GLY A N 1
ATOM 1608 C CA . GLY A 1 240 ? 33.654 70.334 45.455 1.00 26.53 273 GLY A CA 1
ATOM 1609 C C . GLY A 1 240 ? 32.938 71.486 44.771 1.00 24.61 273 GLY A C 1
ATOM 1610 O O . GLY A 1 240 ? 33.542 72.142 43.916 1.00 23.15 273 GLY A O 1
ATOM 1611 N N . TYR A 1 241 ? 31.677 71.755 45.103 1.00 23.55 274 TYR A N 1
ATOM 1612 C CA . TYR A 1 241 ? 30.970 72.881 44.502 1.00 22.56 274 TYR A CA 1
ATOM 1613 C C . TYR A 1 241 ? 31.396 74.208 45.123 1.00 23.88 274 TYR A C 1
ATOM 1614 O O . TYR A 1 241 ? 31.515 74.330 46.347 1.00 20.90 274 TYR A O 1
ATOM 1623 N N . SER A 1 242 ? 31.603 75.209 44.259 1.00 18.17 275 SER A N 1
ATOM 1624 C CA . SER A 1 242 ? 31.828 76.601 44.635 1.00 24.36 275 SER A CA 1
ATOM 1625 C C . SER A 1 242 ? 30.940 77.486 43.778 1.00 21.47 275 SER A C 1
ATOM 1626 O O . SER A 1 242 ? 30.758 77.219 42.588 1.00 23.86 275 SER A O 1
ATOM 1629 N N . ALA A 1 243 ? 30.422 78.556 44.373 1.00 22.59 276 ALA A N 1
ATOM 1630 C CA . ALA A 1 243 ? 29.683 79.532 43.595 1.00 19.67 276 ALA A CA 1
ATOM 1631 C C . ALA A 1 243 ? 30.585 80.091 42.493 1.00 18.99 276 ALA A C 1
ATOM 1632 O O . ALA A 1 243 ? 31.791 80.245 42.691 1.00 22.09 276 ALA A O 1
ATOM 1634 N N . PRO A 1 244 ? 30.023 80.431 41.332 1.00 21.97 277 PRO A N 1
ATOM 1635 C CA . PRO A 1 244 ? 30.868 80.831 40.196 1.00 23.17 277 PRO A CA 1
ATOM 1636 C C . PRO A 1 244 ? 31.392 82.266 40.256 1.00 22.11 277 PRO A C 1
ATOM 1637 O O . PRO A 1 244 ? 32.233 82.625 39.420 1.00 29.83 277 PRO A O 1
ATOM 1641 N N . SER A 1 245 ? 30.950 83.088 41.203 1.00 23.22 278 SER A N 1
ATOM 1642 C CA . SER A 1 245 ? 31.465 84.449 41.313 1.00 20.72 278 SER A CA 1
ATOM 1643 C C . SER A 1 245 ? 31.445 84.913 42.764 1.00 21.99 278 SER A C 1
ATOM 1644 O O . SER A 1 245 ? 30.763 84.335 43.616 1.00 18.88 278 SER A O 1
ATOM 1647 N N . ALA A 1 246 ? 32.188 85.995 43.022 1.00 21.09 279 ALA A N 1
ATOM 1648 C CA . ALA A 1 246 ? 32.107 86.672 44.312 1.00 26.19 279 ALA A CA 1
ATOM 1649 C C . ALA A 1 246 ? 30.674 87.099 44.623 1.00 28.80 279 ALA A C 1
ATOM 1650 O O . ALA A 1 246 ? 30.192 86.909 45.745 1.00 31.45 279 ALA A O 1
ATOM 1652 N N . GLY A 1 247 ? 29.963 87.644 43.634 1.00 23.47 280 GLY A N 1
ATOM 1653 C CA . GLY A 1 247 ? 28.615 88.138 43.871 1.00 19.44 280 GLY A CA 1
ATOM 1654 C C . GLY A 1 247 ? 27.574 87.059 44.139 1.00 22.84 280 GLY A C 1
ATOM 1655 O O . GLY A 1 247 ? 26.520 87.364 44.704 1.00 23.87 280 GLY A O 1
ATOM 1656 N N . THR A 1 248 ? 27.833 85.809 43.747 1.00 22.62 281 THR A N 1
ATOM 1657 C CA . THR A 1 248 ? 26.911 84.721 44.066 1.00 18.29 281 THR A CA 1
ATOM 1658 C C . THR A 1 248 ? 27.391 83.861 45.243 1.00 20.83 281 THR A C 1
ATOM 1659 O O . THR A 1 248 ? 26.911 82.733 45.412 1.00 17.11 281 THR A O 1
ATOM 1663 N N . ALA A 1 249 ? 28.286 84.394 46.084 1.00 17.97 282 ALA A N 1
ATOM 1664 C CA . ALA A 1 249 ? 28.860 83.640 47.201 1.00 21.18 282 ALA A CA 1
ATOM 1665 C C . ALA A 1 249 ? 27.815 83.102 48.182 1.00 26.10 282 ALA A C 1
ATOM 1666 O O . ALA A 1 249 ? 28.124 82.174 48.946 1.00 19.90 282 ALA A O 1
ATOM 1668 N N . ALA A 1 250 ? 26.594 83.649 48.198 1.00 17.22 283 ALA A N 1
ATOM 1669 C CA . ALA A 1 250 ? 25.554 83.062 49.053 1.00 21.25 283 ALA A CA 1
ATOM 1670 C C . ALA A 1 250 ? 25.321 81.581 48.748 1.00 21.07 283 ALA A C 1
ATOM 1671 O O . ALA A 1 250 ? 24.892 80.821 49.632 1.00 18.19 283 ALA A O 1
ATOM 1673 N N . LEU A 1 251 ? 25.610 81.143 47.517 1.00 16.31 284 LEU A N 1
ATOM 1674 C CA . LEU A 1 251 ? 25.399 79.739 47.147 1.00 15.91 284 LEU A CA 1
ATOM 1675 C C . LEU A 1 251 ? 26.450 78.811 47.746 1.00 16.23 284 LEU A C 1
ATOM 1676 O O . LEU A 1 251 ? 26.293 77.592 47.663 1.00 19.32 284 LEU A O 1
ATOM 1681 N N . ASN A 1 252 ? 27.507 79.348 48.360 1.00 20.06 285 ASN A N 1
ATOM 1682 C CA . ASN A 1 252 ? 28.400 78.514 49.153 1.00 19.57 285 ASN A CA 1
ATOM 1683 C C . ASN A 1 252 ? 27.810 78.152 50.516 1.00 23.54 285 ASN A C 1
ATOM 1684 O O . ASN A 1 252 ? 28.391 77.322 51.224 1.00 23.39 285 ASN A O 1
ATOM 1689 N N . HIS A 1 253 ? 26.665 78.736 50.893 1.00 19.14 286 HIS A N 1
ATOM 1690 C CA . HIS A 1 253 ? 26.098 78.534 52.222 1.00 19.57 286 HIS A CA 1
ATOM 1691 C C . HIS A 1 253 ? 24.632 78.128 52.231 1.00 16.44 286 HIS A C 1
ATOM 1692 O O . HIS A 1 253 ? 24.108 77.815 53.309 1.00 22.95 286 HIS A O 1
ATOM 1699 N N . SER A 1 254 ? 23.966 78.084 51.079 1.00 15.34 287 SER A N 1
ATOM 1700 C CA . SER A 1 254 ? 22.526 77.873 51.015 1.00 17.94 287 SER A CA 1
ATOM 1701 C C . SER A 1 254 ? 22.129 76.398 50.958 1.00 17.51 287 SER A C 1
ATOM 1702 O O . SER A 1 254 ? 20.946 76.086 51.141 1.00 18.24 287 SER A O 1
ATOM 1705 N N . GLY A 1 255 ? 23.076 75.495 50.708 1.00 16.15 288 GLY A N 1
ATOM 1706 C CA . GLY A 1 255 ? 22.852 74.067 50.837 1.00 14.39 288 GLY A CA 1
ATOM 1707 C C . GLY A 1 255 ? 22.395 73.392 49.551 1.00 19.66 288 GLY A C 1
ATOM 1708 O O . GLY A 1 255 ? 21.970 74.026 48.582 1.00 14.08 288 GLY A O 1
ATOM 1709 N N . LYS A 1 256 ? 22.497 72.056 49.559 1.00 16.62 289 LYS A N 1
ATOM 1710 C CA . LYS A 1 256 ? 21.995 71.231 48.467 1.00 20.56 289 LYS A CA 1
ATOM 1711 C C . LYS A 1 256 ? 20.508 71.473 48.248 1.00 19.20 289 LYS A C 1
ATOM 1712 O O . LYS A 1 256 ? 19.746 71.647 49.201 1.00 18.73 289 LYS A O 1
ATOM 1718 N N . VAL A 1 257 ? 20.084 71.472 46.977 1.00 16.78 290 VAL A N 1
ATOM 1719 C CA . VAL A 1 257 ? 18.645 71.542 46.710 1.00 14.22 290 VAL A CA 1
ATOM 1720 C C . VAL A 1 257 ? 18.000 70.197 47.053 1.00 15.13 290 VAL A C 1
ATOM 1721 O O . VAL A 1 257 ? 18.647 69.147 47.066 1.00 16.16 290 VAL A O 1
ATOM 1725 N N . ASP A 1 258 ? 16.702 70.239 47.342 1.00 16.44 291 ASP A N 1
ATOM 1726 C CA . ASP A 1 258 ? 15.903 69.032 47.525 1.00 18.28 291 ASP A CA 1
ATOM 1727 C C . ASP A 1 258 ? 16.060 68.114 46.309 1.00 23.71 291 ASP A C 1
ATOM 1728 O O . ASP A 1 258 ? 15.751 68.503 45.179 1.00 18.03 291 ASP A O 1
ATOM 1733 N N . THR A 1 259 ? 16.571 66.902 46.534 1.00 21.42 292 THR A N 1
ATOM 1734 C CA . THR A 1 259 ? 16.882 66.024 45.411 1.00 21.18 292 THR A CA 1
ATOM 1735 C C . THR A 1 259 ? 15.642 65.559 44.649 1.00 19.86 292 THR A C 1
ATOM 1736 O O . THR A 1 259 ? 15.791 64.946 43.586 1.00 18.93 292 THR A O 1
ATOM 1740 N N . HIS A 1 260 ? 14.432 65.803 45.169 1.00 18.68 293 HIS A N 1
ATOM 1741 C CA . HIS A 1 260 ? 13.196 65.481 44.454 1.00 21.90 293 HIS A CA 1
ATOM 1742 C C . HIS A 1 260 ? 12.769 66.563 43.456 1.00 19.81 293 HIS A C 1
ATOM 1743 O O . HIS A 1 260 ? 11.886 66.307 42.628 1.00 21.15 293 HIS A O 1
ATOM 1750 N N . ASN A 1 261 ? 13.375 67.749 43.507 1.00 18.44 294 ASN A N 1
ATOM 1751 C CA . ASN A 1 261 ? 12.947 68.881 42.682 1.00 12.60 294 ASN A CA 1
ATOM 1752 C C . ASN A 1 261 ? 13.082 68.586 41.188 1.00 18.18 294 ASN A C 1
ATOM 1753 O O . ASN A 1 261 ? 14.138 68.138 40.731 1.00 19.61 294 ASN A O 1
ATOM 1758 N N . PHE A 1 262 ? 12.032 68.918 40.427 1.00 16.27 295 PHE A N 1
ATOM 1759 C CA . PHE A 1 262 ? 12.022 68.867 38.963 1.00 16.61 295 PHE A CA 1
ATOM 1760 C C . PHE A 1 262 ? 12.226 70.278 38.414 1.00 17.59 295 PHE A C 1
ATOM 1761 O O . PHE A 1 262 ? 11.434 71.179 38.713 1.00 16.33 295 PHE A O 1
ATOM 1769 N N . TYR A 1 263 ? 13.273 70.464 37.602 1.00 17.21 296 TYR A N 1
ATOM 1770 C CA . TYR A 1 263 ? 13.617 71.767 37.043 1.00 18.66 296 TYR A CA 1
ATOM 1771 C C . TYR A 1 263 ? 13.137 71.954 35.604 1.00 22.82 296 TYR A C 1
ATOM 1772 O O . TYR A 1 263 ? 13.414 72.998 34.996 1.00 18.71 296 TYR A O 1
ATOM 1781 N N . GLY A 1 264 ? 12.392 70.992 35.067 1.00 16.90 297 GLY A N 1
ATOM 1782 C CA . GLY A 1 264 ? 11.866 71.068 33.720 1.00 18.58 297 GLY A CA 1
ATOM 1783 C C . GLY A 1 264 ? 10.521 71.765 33.663 1.00 21.95 297 GLY A C 1
ATOM 1784 O O . GLY A 1 264 ? 10.182 72.600 34.507 1.00 19.35 297 GLY A O 1
ATOM 1785 N N . THR A 1 265 ? 9.750 71.430 32.625 1.00 19.35 298 THR A N 1
ATOM 1786 C CA . THR A 1 265 ? 8.428 72.004 32.429 1.00 18.13 298 THR A CA 1
ATOM 1787 C C . THR A 1 265 ? 7.416 70.900 32.161 1.00 20.68 298 THR A C 1
ATOM 1788 O O . THR A 1 265 ? 7.771 69.767 31.820 1.00 18.08 298 THR A O 1
ATOM 1792 N N . ASP A 1 266 ? 6.134 71.253 32.311 1.00 24.30 299 ASP A N 1
ATOM 1793 C CA . ASP A 1 266 ? 5.057 70.318 32.004 1.00 29.34 299 ASP A CA 1
ATOM 1794 C C . ASP A 1 266 ? 4.963 69.996 30.514 1.00 33.06 299 ASP A C 1
ATOM 1795 O O . ASP A 1 266 ? 4.149 69.150 30.139 1.00 31.58 299 ASP A O 1
ATOM 1800 N N . SER A 1 267 ? 5.764 70.642 29.661 1.00 24.14 300 SER A N 1
ATOM 1801 C CA . SER A 1 267 ? 5.825 70.283 28.245 1.00 25.37 300 SER A CA 1
ATOM 1802 C C . SER A 1 267 ? 6.919 69.270 27.932 1.00 25.99 300 SER A C 1
ATOM 1803 O O . SER A 1 267 ? 6.875 68.659 26.861 1.00 25.60 300 SER A O 1
ATOM 1806 N N . ASP A 1 268 ? 7.896 69.084 28.825 1.00 17.40 301 ASP A N 1
ATOM 1807 C CA . ASP A 1 268 ? 8.971 68.128 28.569 1.00 22.72 301 ASP A CA 1
ATOM 1808 C C . ASP A 1 268 ? 8.399 66.729 28.350 1.00 26.29 301 ASP A C 1
ATOM 1809 O O . ASP A 1 268 ? 7.490 66.286 29.057 1.00 20.08 301 ASP A O 1
ATOM 1814 N N . TYR A 1 269 ? 8.953 66.027 27.368 1.00 23.70 302 TYR A N 1
ATOM 1815 C CA . TYR A 1 269 ? 8.460 64.707 27.006 1.00 21.20 302 TYR A CA 1
ATOM 1816 C C . TYR A 1 269 ? 9.557 63.992 26.236 1.00 19.69 302 TYR A C 1
ATOM 1817 O O . TYR A 1 269 ? 10.503 64.612 25.731 1.00 16.93 302 TYR A O 1
ATOM 1826 N N . ASP A 1 270 ? 9.415 62.673 26.153 1.00 18.56 303 ASP A N 1
ATOM 1827 C CA . ASP A 1 270 ? 10.347 61.848 25.391 1.00 18.52 303 ASP A CA 1
ATOM 1828 C C . ASP A 1 270 ? 9.567 60.668 24.822 1.00 27.96 303 ASP A C 1
ATOM 1829 O O . ASP A 1 270 ? 9.123 59.801 25.579 1.00 35.09 303 ASP A O 1
ATOM 1834 N N . ASP A 1 271 ? 9.389 60.646 23.497 1.00 19.59 304 ASP A N 1
ATOM 1835 C CA . ASP A 1 271 ? 8.677 59.582 22.801 1.00 17.48 304 ASP A CA 1
ATOM 1836 C C . ASP A 1 271 ? 9.629 58.815 21.893 1.00 23.75 304 ASP A C 1
ATOM 1837 O O . ASP A 1 271 ? 10.477 59.417 21.234 1.00 21.41 304 ASP A O 1
ATOM 1842 N N . SER A 1 272 ? 9.462 57.490 21.822 1.00 20.85 305 SER A N 1
ATOM 1843 C CA . SER A 1 272 ? 10.243 56.708 20.869 1.00 19.49 305 SER A CA 1
ATOM 1844 C C . SER A 1 272 ? 9.478 55.459 20.460 1.00 22.26 305 SER A C 1
ATOM 1845 O O . SER A 1 272 ? 8.626 54.956 21.200 1.00 18.65 305 SER A O 1
ATOM 1848 N N . THR A 1 273 ? 9.800 54.968 19.268 1.00 14.79 306 THR A N 1
ATOM 1849 C CA . THR A 1 273 ? 9.327 53.680 18.783 1.00 22.08 306 THR A CA 1
ATOM 1850 C C . THR A 1 273 ? 10.500 52.918 18.191 1.00 22.03 306 THR A C 1
ATOM 1851 O O . THR A 1 273 ? 11.382 53.505 17.552 1.00 22.63 306 THR A O 1
ATOM 1855 N N . THR A 1 274 ? 10.497 51.607 18.405 1.00 20.21 307 THR A N 1
ATOM 1856 C CA . THR A 1 274 ? 11.444 50.686 17.791 1.00 16.58 307 THR A CA 1
ATOM 1857 C C . THR A 1 274 ? 10.652 49.655 16.999 1.00 26.23 307 THR A C 1
ATOM 1858 O O . THR A 1 274 ? 9.701 49.068 17.526 1.00 19.19 307 THR A O 1
ATOM 1862 N N . ASP A 1 275 ? 11.036 49.446 15.739 1.00 18.78 308 ASP A N 1
ATOM 1863 C CA . ASP A 1 275 ? 10.471 48.388 14.907 1.00 18.78 308 ASP A CA 1
ATOM 1864 C C . ASP A 1 275 ? 11.622 47.644 14.257 1.00 20.28 308 ASP A C 1
ATOM 1865 O O . ASP A 1 275 ? 12.432 48.253 13.551 1.00 19.18 308 ASP A O 1
ATOM 1870 N N . THR A 1 276 ? 11.699 46.338 14.509 1.00 18.53 309 THR A N 1
ATOM 1871 C CA . THR A 1 276 ? 12.812 45.521 14.055 1.00 17.13 309 THR A CA 1
ATOM 1872 C C . THR A 1 276 ? 12.267 44.216 13.496 1.00 25.13 309 THR A C 1
ATOM 1873 O O . THR A 1 276 ? 11.435 43.565 14.136 1.00 21.79 309 THR A O 1
ATOM 1877 N N . ALA A 1 277 ? 12.728 43.837 12.305 1.00 14.98 310 ALA A N 1
ATOM 1878 C CA . ALA A 1 277 ? 12.376 42.544 11.726 1.00 17.77 310 ALA A CA 1
ATOM 1879 C C . ALA A 1 277 ? 13.649 41.811 11.319 1.00 14.83 310 ALA A C 1
ATOM 1880 O O . ALA A 1 277 ? 14.532 42.400 10.691 1.00 25.73 310 ALA A O 1
ATOM 1882 N N . THR A 1 278 ? 13.734 40.525 11.661 1.00 16.12 311 THR A N 1
ATOM 1883 C CA . THR A 1 278 ? 14.954 39.745 11.460 1.00 19.46 311 THR A CA 1
ATOM 1884 C C . THR A 1 278 ? 14.611 38.400 10.828 1.00 20.40 311 THR A C 1
ATOM 1885 O O . THR A 1 278 ? 13.677 37.717 11.273 1.00 18.91 311 THR A O 1
ATOM 1889 N N . MET A 1 279 ? 15.390 38.016 9.811 1.00 15.78 312 MET A N 1
ATOM 1890 C CA . MET A 1 279 ? 15.231 36.754 9.095 1.00 20.87 312 MET A CA 1
ATOM 1891 C C . MET A 1 279 ? 16.584 36.051 9.046 1.00 23.29 312 MET A C 1
ATOM 1892 O O . MET A 1 279 ? 17.529 36.564 8.433 1.00 21.17 312 MET A O 1
ATOM 1897 N N . ARG A 1 280 ? 16.686 34.891 9.695 1.00 14.70 313 ARG A N 1
ATOM 1898 C CA . ARG A 1 280 ? 17.938 34.140 9.755 1.00 15.19 313 ARG A CA 1
ATOM 1899 C C . ARG A 1 280 ? 17.748 32.745 9.172 1.00 20.72 313 ARG A C 1
ATOM 1900 O O . ARG A 1 280 ? 17.011 31.929 9.738 1.00 18.91 313 ARG A O 1
ATOM 1908 N N . PHE A 1 281 ? 18.440 32.469 8.064 1.00 19.51 314 PHE A N 1
ATOM 1909 C CA . PHE A 1 281 ? 18.498 31.142 7.469 1.00 18.76 314 PHE A CA 1
ATOM 1910 C C . PHE A 1 281 ? 19.775 30.452 7.916 1.00 23.39 314 PHE A C 1
ATOM 1911 O O . PHE A 1 281 ? 20.846 31.066 7.914 1.00 22.44 314 PHE A O 1
ATOM 1919 N N . GLU A 1 282 ? 19.672 29.162 8.252 1.00 20.26 315 GLU A N 1
ATOM 1920 C CA . GLU A 1 282 ? 20.850 28.364 8.589 1.00 21.63 315 GLU A CA 1
ATOM 1921 C C . GLU A 1 282 ? 20.822 27.053 7.825 1.00 25.72 315 GLU A C 1
ATOM 1922 O O . GLU A 1 282 ? 19.780 26.392 7.758 1.00 23.66 315 GLU A O 1
ATOM 1928 N N . HIS A 1 283 ? 21.969 26.680 7.258 1.00 23.36 316 HIS A N 1
ATOM 1929 C CA . HIS A 1 283 ? 22.110 25.433 6.518 1.00 20.33 316 HIS A CA 1
ATOM 1930 C C . HIS A 1 283 ? 23.368 24.705 6.978 1.00 18.01 316 HIS A C 1
ATOM 1931 O O . HIS A 1 283 ? 24.477 25.242 6.872 1.00 15.51 316 HIS A O 1
ATOM 1938 N N . ASP A 1 284 ? 23.200 23.482 7.474 1.00 21.42 317 ASP A N 1
ATOM 1939 C CA . ASP A 1 284 ? 24.342 22.644 7.831 1.00 27.26 317 ASP A CA 1
ATOM 1940 C C . ASP A 1 284 ? 24.869 21.980 6.559 1.00 30.22 317 ASP A C 1
ATOM 1941 O O . ASP A 1 284 ? 24.173 21.174 5.936 1.00 25.41 317 ASP A O 1
ATOM 1946 N N . ILE A 1 285 ? 26.086 22.348 6.150 1.00 23.42 318 ILE A N 1
ATOM 1947 C CA . ILE A 1 285 ? 26.714 21.696 5.004 1.00 21.16 318 ILE A CA 1
ATOM 1948 C C . ILE A 1 285 ? 27.049 20.243 5.353 1.00 22.55 318 ILE A C 1
ATOM 1949 O O . ILE A 1 285 ? 26.861 19.327 4.546 1.00 24.99 318 ILE A O 1
ATOM 1954 N N . ASN A 1 286 ? 27.540 20.015 6.561 1.00 19.72 319 ASN A N 1
ATOM 1955 C CA . ASN A 1 286 ? 27.682 18.682 7.124 1.00 19.71 319 ASN A CA 1
ATOM 1956 C C . ASN A 1 286 ? 27.684 18.861 8.636 1.00 23.83 319 ASN A C 1
ATOM 1957 O O . ASN A 1 286 ? 27.399 19.953 9.142 1.00 25.52 319 ASN A O 1
ATOM 1962 N N . ASP A 1 287 ? 28.010 17.790 9.363 1.00 17.76 320 ASP A N 1
ATOM 1963 C CA . ASP A 1 287 ? 27.974 17.833 10.820 1.00 22.70 320 ASP A CA 1
ATOM 1964 C C . ASP A 1 287 ? 28.917 18.873 11.403 1.00 23.59 320 ASP A C 1
ATOM 1965 O O . ASP A 1 287 ? 28.704 19.309 12.538 1.00 19.72 320 ASP A O 1
ATOM 1970 N N . ASN A 1 288 ? 29.951 19.286 10.668 1.00 26.31 321 ASN A N 1
ATOM 1971 C CA . ASN A 1 288 ? 30.935 20.220 11.206 1.00 23.18 321 ASN A CA 1
ATOM 1972 C C . ASN A 1 288 ? 30.985 21.546 10.451 1.00 21.66 321 ASN A C 1
ATOM 1973 O O . ASN A 1 288 ? 31.915 22.331 10.667 1.00 21.04 321 ASN A O 1
ATOM 1978 N N . THR A 1 289 ? 30.021 21.817 9.575 1.00 16.85 322 THR A N 1
ATOM 1979 C CA . THR A 1 289 ? 30.041 23.021 8.752 1.00 16.40 322 THR A CA 1
ATOM 1980 C C . THR A 1 289 ? 28.626 23.565 8.635 1.00 17.80 322 THR A C 1
ATOM 1981 O O . THR A 1 289 ? 27.705 22.851 8.224 1.00 18.43 322 THR A O 1
ATOM 1985 N N . THR A 1 290 ? 28.463 24.830 8.975 1.00 16.27 323 THR A N 1
ATOM 1986 C CA . THR A 1 290 ? 27.167 25.486 8.951 1.00 20.30 323 THR A CA 1
ATOM 1987 C C . THR A 1 290 ? 27.324 26.845 8.297 1.00 20.38 323 THR A C 1
ATOM 1988 O O . THR A 1 290 ? 28.273 27.582 8.594 1.00 16.09 323 THR A O 1
ATOM 1992 N N . ILE A 1 291 ? 26.392 27.187 7.423 1.00 15.77 324 ILE A N 1
ATOM 1993 C CA . ILE A 1 291 ? 26.387 28.529 6.868 1.00 20.81 324 ILE A CA 1
ATOM 1994 C C . ILE A 1 291 ? 25.090 29.204 7.278 1.00 18.69 324 ILE A C 1
ATOM 1995 O O . ILE A 1 291 ? 24.044 28.556 7.402 1.00 17.61 324 ILE A O 1
ATOM 2000 N N . ARG A 1 292 ? 25.173 30.517 7.504 1.00 14.13 325 ARG A N 1
ATOM 2001 C CA . ARG A 1 292 ? 24.098 31.310 8.082 1.00 13.95 325 ARG A CA 1
ATOM 2002 C C . ARG A 1 292 ? 23.969 32.596 7.294 1.00 18.25 325 ARG A C 1
ATOM 2003 O O . ARG A 1 292 ? 24.974 33.189 6.902 1.00 23.11 325 ARG A O 1
ATOM 2011 N N . ASN A 1 293 ? 22.736 33.033 7.078 1.00 17.39 326 ASN A N 1
ATOM 2012 C CA . ASN A 1 293 ? 22.495 34.334 6.477 1.00 16.70 326 ASN A CA 1
ATOM 2013 C C . ASN A 1 293 ? 21.405 35.040 7.264 1.00 25.56 326 ASN A C 1
ATOM 2014 O O . ASN A 1 293 ? 20.294 34.516 7.398 1.00 21.24 326 ASN A O 1
ATOM 2019 N N . THR A 1 294 ? 21.724 36.225 7.783 1.00 20.81 327 THR A N 1
ATOM 2020 C CA . THR A 1 294 ? 20.798 37.002 8.591 1.00 15.70 327 THR A CA 1
ATOM 2021 C C . THR A 1 294 ? 20.485 38.311 7.877 1.00 18.83 327 THR A C 1
ATOM 2022 O O . THR A 1 294 ? 21.398 39.023 7.441 1.00 17.38 327 THR A O 1
ATOM 2026 N N . THR A 1 295 ? 19.198 38.608 7.732 1.00 16.67 328 THR A N 1
ATOM 2027 C CA . THR A 1 295 ? 18.741 39.912 7.273 1.00 14.30 328 THR A CA 1
ATOM 2028 C C . THR A 1 295 ? 17.977 40.579 8.407 1.00 20.78 328 THR A C 1
ATOM 2029 O O . THR A 1 295 ? 17.118 39.947 9.035 1.00 21.32 328 THR A O 1
ATOM 2033 N N . ARG A 1 296 ? 18.302 41.843 8.680 1.00 19.50 329 ARG A N 1
ATOM 2034 C CA . ARG A 1 296 ? 17.558 42.645 9.647 1.00 20.07 329 ARG A CA 1
ATOM 2035 C C . ARG A 1 296 ? 17.226 44.004 9.051 1.00 20.60 329 ARG A C 1
ATOM 2036 O O . ARG A 1 296 ? 18.103 44.673 8.495 1.00 16.57 329 ARG A O 1
ATOM 2044 N N . TRP A 1 297 ? 15.968 44.409 9.186 1.00 14.70 330 TRP A N 1
ATOM 2045 C CA . TRP A 1 297 ? 15.564 45.801 9.019 1.00 14.82 330 TRP A CA 1
ATOM 2046 C C . TRP A 1 297 ? 15.121 46.332 10.376 1.00 17.37 330 TRP A C 1
ATOM 2047 O O . TRP A 1 297 ? 14.409 45.643 11.124 1.00 16.76 330 TRP A O 1
ATOM 2058 N N . SER A 1 298 ? 15.560 47.545 10.708 1.00 16.79 331 SER A N 1
ATOM 2059 C CA . SER A 1 298 ? 15.166 48.143 11.975 1.00 14.15 331 SER A CA 1
ATOM 2060 C C . SER A 1 298 ? 15.082 49.661 11.831 1.00 24.28 331 SER A C 1
ATOM 2061 O O . SER A 1 298 ? 15.846 50.278 11.074 1.00 19.79 331 SER A O 1
ATOM 2064 N N . ARG A 1 299 ? 14.121 50.245 12.546 1.00 23.15 332 ARG A N 1
ATOM 2065 C CA . ARG A 1 299 ? 13.907 51.687 12.576 1.00 21.84 332 ARG A CA 1
ATOM 2066 C C . ARG A 1 299 ? 13.625 52.100 14.010 1.00 26.18 332 ARG A C 1
ATOM 2067 O O . ARG A 1 299 ? 12.772 51.493 14.670 1.00 21.35 332 ARG A O 1
ATOM 2075 N N . VAL A 1 300 ? 14.360 53.108 14.486 1.00 17.43 333 VAL A N 1
ATOM 2076 C CA . VAL A 1 300 ? 14.167 53.699 15.805 1.00 21.04 333 VAL A CA 1
ATOM 2077 C C . VAL A 1 300 ? 13.884 55.182 15.584 1.00 22.10 333 VAL A C 1
ATOM 2078 O O . VAL A 1 300 ? 14.728 55.900 15.037 1.00 22.47 333 VAL A O 1
ATOM 2082 N N . LYS A 1 301 ? 12.685 55.623 15.958 1.00 17.88 334 LYS A N 1
ATOM 2083 C CA . LYS A 1 301 ? 12.277 57.020 15.876 1.00 18.78 334 LYS A CA 1
ATOM 2084 C C . LYS A 1 301 ? 12.188 57.586 17.287 1.00 18.84 334 LYS A C 1
ATOM 2085 O O . LYS A 1 301 ? 11.701 56.914 18.200 1.00 21.08 334 LYS A O 1
ATOM 2091 N N . GLN A 1 302 ? 12.648 58.820 17.466 1.00 18.77 335 GLN A N 1
ATOM 2092 C CA . GLN A 1 302 ? 12.614 59.448 18.784 1.00 19.91 335 GLN A CA 1
ATOM 2093 C C . GLN A 1 302 ? 12.422 60.949 18.636 1.00 20.56 335 GLN A C 1
ATOM 2094 O O . GLN A 1 302 ? 13.019 61.566 17.756 1.00 21.13 335 GLN A O 1
ATOM 2100 N N . ASP A 1 303 ? 11.602 61.533 19.504 1.00 19.52 336 ASP A N 1
ATOM 2101 C CA . ASP A 1 303 ? 11.599 62.983 19.626 1.00 22.26 336 ASP A CA 1
ATOM 2102 C C . ASP A 1 303 ? 11.358 63.333 21.083 1.00 26.74 336 ASP A C 1
ATOM 2103 O O . ASP A 1 303 ? 10.658 62.609 21.807 1.00 18.04 336 ASP A O 1
ATOM 2108 N N . TYR A 1 304 ? 12.005 64.413 21.522 1.00 17.42 337 TYR A N 1
ATOM 2109 C CA . TYR A 1 304 ? 11.900 64.824 22.912 1.00 15.37 337 TYR A CA 1
ATOM 2110 C C . TYR A 1 304 ? 12.151 66.319 23.043 1.00 16.20 337 TYR A C 1
ATOM 2111 O O . TYR A 1 304 ? 12.721 66.971 22.164 1.00 15.60 337 TYR A O 1
ATOM 2120 N N . LEU A 1 305 ? 11.644 66.852 24.145 1.00 19.85 338 LEU A N 1
ATOM 2121 C CA . LEU A 1 305 ? 11.989 68.168 24.659 1.00 18.71 338 LEU A CA 1
ATOM 2122 C C . LEU A 1 305 ? 12.390 67.947 26.105 1.00 17.75 338 LEU A C 1
ATOM 2123 O O . LEU A 1 305 ? 11.588 67.430 26.892 1.00 20.43 338 LEU A O 1
ATOM 2128 N N . MET A 1 306 ? 13.640 68.279 26.439 1.00 18.94 339 MET A N 1
ATOM 2129 C CA . MET A 1 306 ? 14.149 68.146 27.801 1.00 22.81 339 MET A CA 1
ATOM 2130 C C . MET A 1 306 ? 14.773 69.463 28.241 1.00 20.62 339 MET A C 1
ATOM 2131 O O . MET A 1 306 ? 15.323 70.208 27.420 1.00 23.59 339 MET A O 1
ATOM 2136 N N . THR A 1 307 ? 14.677 69.746 29.538 1.00 20.22 340 THR A N 1
ATOM 2137 C CA . THR A 1 307 ? 15.220 70.976 30.105 1.00 19.45 340 THR A CA 1
ATOM 2138 C C . THR A 1 307 ? 16.624 70.715 30.641 1.00 19.78 340 THR A C 1
ATOM 2139 O O . THR A 1 307 ? 16.807 69.861 31.515 1.00 22.10 340 THR A O 1
ATOM 2143 N N . ALA A 1 308 ? 17.602 71.457 30.130 1.00 16.77 341 ALA A N 1
ATOM 2144 C CA . ALA A 1 308 ? 18.945 71.513 30.696 1.00 22.58 341 ALA A CA 1
ATOM 2145 C C . ALA A 1 308 ? 19.144 72.868 31.376 1.00 29.46 341 ALA A C 1
ATOM 2146 O O . ALA A 1 308 ? 18.857 73.912 30.783 1.00 30.47 341 ALA A O 1
ATOM 2148 N N . ILE A 1 309 ? 19.635 72.852 32.610 1.00 23.01 342 ILE A N 1
ATOM 2149 C CA . ILE A 1 309 ? 19.799 74.063 33.406 1.00 24.06 342 ILE A CA 1
ATOM 2150 C C . ILE A 1 309 ? 21.272 74.448 33.433 1.00 22.01 342 ILE A C 1
ATOM 2151 O O . ILE A 1 309 ? 22.163 73.597 33.377 1.00 18.76 342 ILE A O 1
ATOM 2156 N N . MET A 1 310 ? 21.527 75.750 33.555 1.00 16.98 343 MET A N 1
ATOM 2157 C CA . MET A 1 310 ? 22.869 76.309 33.534 1.00 19.38 343 MET A CA 1
ATOM 2158 C C . MET A 1 310 ? 23.057 77.214 34.737 1.00 25.12 343 MET A C 1
ATOM 2159 O O . MET A 1 310 ? 22.174 78.018 35.039 1.00 19.64 343 MET A O 1
ATOM 2164 N N . GLY A 1 311 ? 24.219 77.120 35.388 1.00 21.53 344 GLY A N 1
ATOM 2165 C CA . GLY A 1 311 ? 24.442 77.868 36.615 1.00 22.68 344 GLY A CA 1
ATOM 2166 C C . GLY A 1 311 ? 25.701 78.721 36.660 1.00 27.14 344 GLY A C 1
ATOM 2167 O O . GLY A 1 311 ? 26.248 78.960 37.742 1.00 22.47 344 GLY A O 1
ATOM 2168 N N . GLY A 1 312 ? 26.175 79.197 35.509 1.00 21.89 345 GLY A N 1
ATOM 2169 C CA . GLY A 1 312 ? 27.306 80.101 35.508 1.00 23.73 345 GLY A CA 1
ATOM 2170 C C . GLY A 1 312 ? 26.903 81.493 35.966 1.00 25.63 345 GLY A C 1
ATOM 2171 O O . GLY A 1 312 ? 25.721 81.820 36.103 1.00 24.74 345 GLY A O 1
ATOM 2172 N N . ALA A 1 313 ? 27.916 82.333 36.213 1.00 19.32 346 ALA A N 1
ATOM 2173 C CA . ALA A 1 313 ? 27.641 83.714 36.606 1.00 23.45 346 ALA A CA 1
ATOM 2174 C C . ALA A 1 313 ? 26.673 84.380 35.634 1.00 26.06 346 ALA A C 1
ATOM 2175 O O . ALA A 1 313 ? 25.738 85.068 36.052 1.00 27.66 346 ALA A O 1
ATOM 2177 N N . SER A 1 314 ? 26.860 84.162 34.333 1.00 28.13 347 SER A N 1
ATOM 2178 C CA . SER A 1 314 ? 25.999 84.800 33.345 1.00 35.13 347 SER A CA 1
ATOM 2179 C C . SER A 1 314 ? 24.645 84.114 33.194 1.00 27.87 347 SER A C 1
ATOM 2180 O O . SER A 1 314 ? 23.768 84.669 32.525 1.00 30.53 347 SER A O 1
ATOM 2183 N N . ASN A 1 315 ? 24.438 82.950 33.818 1.00 20.78 348 ASN A N 1
ATOM 2184 C CA . ASN A 1 315 ? 23.148 82.264 33.782 1.00 23.29 348 ASN A CA 1
ATOM 2185 C C . ASN A 1 315 ? 22.278 82.513 35.011 1.00 24.67 348 ASN A C 1
ATOM 2186 O O . ASN A 1 315 ? 21.137 82.035 35.047 1.00 24.21 348 ASN A O 1
ATOM 2191 N N . ILE A 1 316 ? 22.785 83.204 36.024 1.00 27.15 349 ILE A N 1
ATOM 2192 C CA . ILE A 1 316 ? 22.091 83.348 37.300 1.00 21.05 349 ILE A CA 1
ATOM 2193 C C . ILE A 1 316 ? 21.451 84.727 37.356 1.00 24.88 349 ILE A C 1
ATOM 2194 O O . ILE A 1 316 ? 22.125 85.738 37.150 1.00 28.31 349 ILE A O 1
ATOM 2199 N N . THR A 1 317 ? 20.157 84.774 37.641 1.00 22.66 350 THR A N 1
ATOM 2200 C CA . THR A 1 317 ? 19.459 86.034 37.849 1.00 23.24 350 THR A CA 1
ATOM 2201 C C . THR A 1 317 ? 19.138 86.203 39.328 1.00 24.80 350 THR A C 1
ATOM 2202 O O . THR A 1 317 ? 18.778 85.235 40.013 1.00 17.85 350 THR A O 1
ATOM 2206 N N . GLN A 1 318 ? 19.268 87.432 39.819 1.00 24.28 351 GLN A N 1
ATOM 2207 C CA . GLN A 1 318 ? 19.110 87.739 41.246 1.00 28.37 351 GLN A CA 1
ATOM 2208 C C . GLN A 1 318 ? 18.071 88.835 41.400 1.00 24.65 351 GLN A C 1
ATOM 2209 O O . GLN A 1 318 ? 18.422 90.004 41.576 1.00 22.36 351 GLN A O 1
ATOM 2215 N N . PRO A 1 319 ? 16.779 88.495 41.354 1.00 21.61 352 PRO A N 1
ATOM 2216 C CA . PRO A 1 319 ? 15.754 89.556 41.423 1.00 18.46 352 PRO A CA 1
ATOM 2217 C C . PRO A 1 319 ? 15.827 90.366 42.709 1.00 17.66 352 PRO A C 1
ATOM 2218 O O . PRO A 1 319 ? 15.554 91.571 42.696 1.00 21.97 352 PRO A O 1
ATOM 2222 N N . THR A 1 320 ? 16.177 89.729 43.827 1.00 17.93 353 THR A N 1
ATOM 2223 C CA . THR A 1 320 ? 16.609 90.417 45.039 1.00 19.41 353 THR A CA 1
ATOM 2224 C C . THR A 1 320 ? 17.862 89.717 45.549 1.00 19.26 353 THR A C 1
ATOM 2225 O O . THR A 1 320 ? 18.300 88.706 44.984 1.00 22.05 353 THR A O 1
ATOM 2229 N N . SER A 1 321 ? 18.415 90.235 46.653 1.00 19.63 354 SER A N 1
ATOM 2230 C CA . SER A 1 321 ? 19.587 89.637 47.287 1.00 26.60 354 SER A CA 1
ATOM 2231 C C . SER A 1 321 ? 19.280 88.332 48.015 1.00 23.71 354 SER A C 1
ATOM 2232 O O . SER A 1 321 ? 20.219 87.638 48.412 1.00 25.81 354 SER A O 1
ATOM 2235 N N . ASP A 1 322 ? 18.011 87.976 48.185 1.00 23.27 355 ASP A N 1
ATOM 2236 C CA . ASP A 1 322 ? 17.640 86.730 48.853 1.00 26.20 355 ASP A CA 1
ATOM 2237 C C . ASP A 1 322 ? 17.679 85.551 47.871 1.00 23.04 355 ASP A C 1
ATOM 2238 O O . ASP A 1 322 ? 16.937 85.541 46.879 1.00 20.65 355 ASP A O 1
ATOM 2243 N N . VAL A 1 323 ? 18.514 84.541 48.158 1.00 23.59 356 VAL A N 1
ATOM 2244 C CA . VAL A 1 323 ? 18.712 83.433 47.219 1.00 25.82 356 VAL A CA 1
ATOM 2245 C C . VAL A 1 323 ? 17.415 82.714 46.894 1.00 19.57 356 VAL A C 1
ATOM 2246 O O . VAL A 1 323 ? 17.329 82.045 45.854 1.00 20.25 356 VAL A O 1
ATOM 2250 N N . ASN A 1 324 ? 16.397 82.822 47.755 1.00 17.78 357 ASN A N 1
ATOM 2251 C CA . ASN A 1 324 ? 15.127 82.160 47.459 1.00 17.21 357 ASN A CA 1
ATOM 2252 C C . ASN A 1 324 ? 14.448 82.720 46.217 1.00 16.76 357 ASN A C 1
ATOM 2253 O O . ASN A 1 324 ? 13.507 82.097 45.703 1.00 18.98 357 ASN A O 1
ATOM 2258 N N . SER A 1 325 ? 14.872 83.894 45.750 1.00 16.85 358 SER A N 1
ATOM 2259 C CA . SER A 1 325 ? 14.332 84.491 44.539 1.00 18.66 358 SER A CA 1
ATOM 2260 C C . SER A 1 325 ? 15.181 84.188 43.312 1.00 17.78 358 SER A C 1
ATOM 2261 O O . SER A 1 325 ? 14.741 84.456 42.190 1.00 15.80 358 SER A O 1
ATOM 2264 N N . TRP A 1 326 ? 16.384 83.661 43.500 1.00 15.54 359 TRP A N 1
ATOM 2265 C CA . TRP A 1 326 ? 17.336 83.545 42.401 1.00 18.90 359 TRP A CA 1
ATOM 2266 C C . TRP A 1 326 ? 16.932 82.418 41.453 1.00 22.26 359 TRP A C 1
ATOM 2267 O O . TRP A 1 326 ? 16.266 81.457 41.845 1.00 23.47 359 TRP A O 1
ATOM 2278 N N . THR A 1 327 ? 17.336 82.554 40.188 1.00 18.16 360 THR A N 1
ATOM 2279 C CA . THR A 1 327 ? 17.048 81.572 39.148 1.00 15.44 360 THR A CA 1
ATOM 2280 C C . THR A 1 327 ? 18.326 81.165 38.435 1.00 24.09 360 THR A C 1
ATOM 2281 O O . THR A 1 327 ? 19.315 81.906 38.409 1.00 22.83 360 THR A O 1
ATOM 2285 N N . TRP A 1 328 ? 18.282 79.962 37.863 1.00 20.07 361 TRP A N 1
ATOM 2286 C CA . TRP A 1 328 ? 19.205 79.497 36.841 1.00 15.98 361 TRP A CA 1
ATOM 2287 C C . TRP A 1 328 ? 18.477 79.507 35.503 1.00 23.79 361 TRP A C 1
ATOM 2288 O O . TRP A 1 328 ? 17.246 79.434 35.446 1.00 23.40 361 TRP A O 1
ATOM 2299 N N . SER A 1 329 ? 19.236 79.583 34.417 1.00 18.07 362 SER A N 1
ATOM 2300 C CA . SER A 1 329 ? 18.603 79.599 33.105 1.00 27.29 362 SER A CA 1
ATOM 2301 C C . SER A 1 329 ? 18.233 78.183 32.669 1.00 20.41 362 SER A C 1
ATOM 2302 O O . SER A 1 329 ? 18.891 77.202 33.029 1.00 22.77 362 SER A O 1
ATOM 2305 N N . ARG A 1 330 ? 17.155 78.086 31.907 1.00 21.18 363 ARG A N 1
ATOM 2306 C CA . ARG A 1 330 ? 16.765 76.839 31.263 1.00 25.21 363 ARG A CA 1
ATOM 2307 C C . ARG A 1 330 ? 17.177 76.861 29.798 1.00 27.56 363 ARG A C 1
ATOM 2308 O O . ARG A 1 330 ? 16.954 77.851 29.098 1.00 25.80 363 ARG A O 1
ATOM 2316 N N . THR A 1 331 ? 17.754 75.759 29.334 1.00 28.44 364 THR A N 1
ATOM 2317 C CA . THR A 1 331 ? 18.002 75.529 27.917 1.00 31.67 364 THR A CA 1
ATOM 2318 C C . THR A 1 331 ? 17.175 74.333 27.462 1.00 29.30 364 THR A C 1
ATOM 2319 O O . THR A 1 331 ? 17.173 73.288 28.123 1.00 25.11 364 THR A O 1
ATOM 2323 N N . ALA A 1 332 ? 16.478 74.485 26.338 1.00 22.81 365 ALA A N 1
ATOM 2324 C CA . ALA A 1 332 ? 15.733 73.376 25.755 1.00 22.53 365 ALA A CA 1
ATOM 2325 C C . ALA A 1 332 ? 16.696 72.478 24.988 1.00 23.57 365 ALA A C 1
ATOM 2326 O O . ALA A 1 332 ? 17.329 72.931 24.029 1.00 25.82 365 ALA A O 1
ATOM 2328 N N . ASN A 1 333 ? 16.835 71.221 25.426 1.00 19.63 366 ASN A N 1
ATOM 2329 C CA . ASN A 1 333 ? 17.480 70.182 24.622 1.00 26.75 366 ASN A CA 1
ATOM 2330 C C . ASN A 1 333 ? 16.385 69.449 23.853 1.00 31.22 366 ASN A C 1
ATOM 2331 O O . ASN A 1 333 ? 15.545 68.772 24.454 1.00 25.86 366 ASN A O 1
ATOM 2336 N N . THR A 1 334 ? 16.389 69.592 22.530 1.00 29.70 367 THR A N 1
ATOM 2337 C CA . THR A 1 334 ? 15.363 69.024 21.671 1.00 27.26 367 THR A CA 1
ATOM 2338 C C . THR A 1 334 ? 15.990 68.017 20.711 1.00 33.72 367 THR A C 1
ATOM 2339 O O . THR A 1 334 ? 17.187 68.069 20.416 1.00 34.34 367 THR A O 1
ATOM 2343 N N . LYS A 1 335 ? 15.165 67.081 20.245 1.00 23.46 368 LYS A N 1
ATOM 2344 C CA . LYS A 1 335 ? 15.595 66.116 19.242 1.00 21.36 368 LYS A CA 1
ATOM 2345 C C . LYS A 1 335 ? 14.367 65.596 18.514 1.00 21.47 368 LYS A C 1
ATOM 2346 O O . LYS A 1 335 ? 13.318 65.375 19.128 1.00 20.64 368 LYS A O 1
ATOM 2352 N N . ASP A 1 336 ? 14.513 65.409 17.203 1.00 21.23 369 ASP A N 1
ATOM 2353 C CA . ASP A 1 336 ? 13.477 64.808 16.362 1.00 21.62 369 ASP A CA 1
ATOM 2354 C C . ASP A 1 336 ? 14.230 64.013 15.299 1.00 25.60 369 ASP A C 1
ATOM 2355 O O . ASP A 1 336 ? 14.707 64.591 14.315 1.00 22.30 369 ASP A O 1
ATOM 2360 N N . VAL A 1 337 ? 14.376 62.705 15.517 1.00 20.60 370 VAL A N 1
ATOM 2361 C CA . VAL A 1 337 ? 15.324 61.920 14.735 1.00 20.72 370 VAL A CA 1
ATOM 2362 C C . VAL A 1 337 ? 14.722 60.578 14.348 1.00 22.79 370 VAL A C 1
ATOM 2363 O O . VAL A 1 337 ? 13.885 60.014 15.064 1.00 22.03 370 VAL A O 1
ATOM 2367 N N . SER A 1 338 ? 15.173 60.068 13.202 1.00 21.41 371 SER A N 1
ATOM 2368 C CA . SER A 1 338 ? 14.825 58.740 12.717 1.00 18.68 371 SER A CA 1
ATOM 2369 C C . SER A 1 338 ? 16.097 58.042 12.260 1.00 22.01 371 SER A C 1
ATOM 2370 O O . SER A 1 338 ? 16.830 58.574 11.422 1.00 23.92 371 SER A O 1
ATOM 2373 N N . ASN A 1 339 ? 16.375 56.871 12.835 1.00 20.48 372 ASN A N 1
ATOM 2374 C CA . ASN A 1 339 ? 17.495 56.031 12.435 1.00 20.63 372 ASN A CA 1
ATOM 2375 C C . ASN A 1 339 ? 16.956 54.749 11.808 1.00 24.40 372 ASN A C 1
ATOM 2376 O O . ASN A 1 339 ? 15.990 54.158 12.301 1.00 18.96 372 ASN A O 1
ATOM 2381 N N . LYS A 1 340 ? 17.577 54.322 10.720 1.00 23.56 373 LYS A N 1
ATOM 2382 C CA . LYS A 1 340 ? 17.231 53.063 10.085 1.00 22.31 373 LYS A CA 1
ATOM 2383 C C . LYS A 1 340 ? 18.500 52.283 9.806 1.00 28.36 373 LYS A C 1
ATOM 2384 O O . LYS A 1 340 ? 19.568 52.861 9.592 1.00 22.87 373 LYS A O 1
ATOM 2390 N N . ILE A 1 341 ? 18.372 50.960 9.823 1.00 22.20 374 ILE A N 1
ATOM 2391 C CA . ILE A 1 341 ? 19.442 50.075 9.384 1.00 23.53 374 ILE A CA 1
ATOM 2392 C C . ILE A 1 341 ? 18.836 48.957 8.543 1.00 28.36 374 ILE A C 1
ATOM 2393 O O . ILE A 1 341 ? 17.743 48.458 8.835 1.00 24.60 374 ILE A O 1
ATOM 2398 N N . LEU A 1 342 ? 19.544 48.587 7.479 1.00 20.10 375 LEU A N 1
ATOM 2399 C CA . LEU A 1 342 ? 19.290 47.362 6.730 1.00 15.90 375 LEU A CA 1
ATOM 2400 C C . LEU A 1 342 ? 20.626 46.657 6.595 1.00 17.25 375 LEU A C 1
ATOM 2401 O O . LEU A 1 342 ? 21.587 47.252 6.104 1.00 19.13 375 LEU A O 1
ATOM 2406 N N . THR A 1 343 ? 20.711 45.409 7.059 1.00 15.06 376 THR A N 1
ATOM 2407 C CA . THR A 1 343 ? 21.970 44.693 6.989 1.00 16.60 376 THR A CA 1
ATOM 2408 C C . THR A 1 343 ? 21.716 43.244 6.594 1.00 14.79 376 THR A C 1
ATOM 2409 O O . THR A 1 343 ? 20.678 42.669 6.916 1.00 23.68 376 THR A O 1
ATOM 2413 N N . ASN A 1 344 ? 22.682 42.673 5.882 1.00 16.38 377 ASN A N 1
ATOM 2414 C CA . ASN A 1 344 ? 22.692 41.260 5.524 1.00 16.43 377 ASN A CA 1
ATOM 2415 C C . ASN A 1 344 ? 24.044 40.719 5.939 1.00 21.76 377 ASN A C 1
ATOM 2416 O O . ASN A 1 344 ? 25.078 41.264 5.536 1.00 16.93 377 ASN A O 1
ATOM 2421 N N . GLN A 1 345 ? 24.038 39.665 6.748 1.00 15.16 378 GLN A N 1
ATOM 2422 C CA . GLN A 1 345 ? 25.269 39.105 7.282 1.00 20.85 378 GLN A CA 1
ATOM 2423 C C . GLN A 1 345 ? 25.305 37.611 6.994 1.00 20.34 378 GLN A C 1
ATOM 2424 O O . GLN A 1 345 ? 24.361 36.884 7.308 1.00 23.05 378 GLN A O 1
ATOM 2430 N N . THR A 1 346 ? 26.393 37.167 6.385 1.00 22.44 379 THR A N 1
ATOM 2431 C CA . THR A 1 346 ? 26.634 35.759 6.117 1.00 19.75 379 THR A CA 1
ATOM 2432 C C . THR A 1 346 ? 27.753 35.316 7.046 1.00 20.18 379 THR A C 1
ATOM 2433 O O . THR A 1 346 ? 28.753 36.025 7.195 1.00 21.95 379 THR A O 1
ATOM 2437 N N . ASN A 1 347 ? 27.560 34.185 7.718 1.00 19.51 380 ASN A N 1
ATOM 2438 C CA . ASN A 1 347 ? 28.593 33.618 8.579 1.00 14.24 380 ASN A CA 1
ATOM 2439 C C . ASN A 1 347 ? 28.787 32.143 8.238 1.00 20.38 380 ASN A C 1
ATOM 2440 O O . ASN A 1 347 ? 27.819 31.415 8.007 1.00 18.91 380 ASN A O 1
ATOM 2445 N N . LEU A 1 348 ? 30.039 31.707 8.209 1.00 18.01 381 LEU A N 1
ATOM 2446 C CA . LEU A 1 348 ? 30.376 30.311 7.958 1.00 18.08 381 LEU A CA 1
ATOM 2447 C C . LEU A 1 348 ? 31.264 29.818 9.084 1.00 19.24 381 LEU A C 1
ATOM 2448 O O . LEU A 1 348 ? 32.293 30.436 9.371 1.00 17.85 381 LEU A O 1
ATOM 2453 N N . THR A 1 349 ? 30.876 28.712 9.719 1.00 20.57 382 THR A N 1
ATOM 2454 C CA . THR A 1 349 ? 31.737 28.049 10.688 1.00 21.09 382 THR A CA 1
ATOM 2455 C C . THR A 1 349 ? 32.036 26.642 10.190 1.00 21.57 382 THR A C 1
ATOM 2456 O O . THR A 1 349 ? 31.188 25.991 9.574 1.00 18.55 382 THR A O 1
ATOM 2460 N N . SER A 1 350 ? 33.253 26.187 10.448 1.00 21.45 383 SER A N 1
ATOM 2461 C CA . SER A 1 350 ? 33.684 24.875 10.003 1.00 23.80 383 SER A CA 1
ATOM 2462 C C . SER A 1 350 ? 34.763 24.382 10.948 1.00 22.32 383 SER A C 1
ATOM 2463 O O . SER A 1 350 ? 35.653 25.147 11.334 1.00 17.11 383 SER A O 1
ATOM 2466 N N . THR A 1 351 ? 34.683 23.095 11.300 1.00 21.44 384 THR A N 1
ATOM 2467 C CA . THR A 1 351 ? 35.675 22.427 12.133 1.00 20.03 384 THR A CA 1
ATOM 2468 C C . THR A 1 351 ? 36.291 21.280 11.348 1.00 24.23 384 THR A C 1
ATOM 2469 O O . THR A 1 351 ? 35.573 20.424 10.826 1.00 23.91 384 THR A O 1
ATOM 2473 N N . PHE A 1 352 ? 37.611 21.258 11.265 1.00 16.06 385 PHE A N 1
ATOM 2474 C CA . PHE A 1 352 ? 38.264 20.243 10.457 1.00 17.77 385 PHE A CA 1
ATOM 2475 C C . PHE A 1 352 ? 39.718 20.201 10.874 1.00 19.40 385 PHE A C 1
ATOM 2476 O O . PHE A 1 352 ? 40.229 21.139 11.486 1.00 18.66 385 PHE A O 1
ATOM 2484 N N . TYR A 1 353 ? 40.378 19.102 10.522 1.00 17.09 386 TYR A N 1
ATOM 2485 C CA . TYR A 1 353 ? 41.783 18.884 10.819 1.00 23.26 386 TYR A CA 1
ATOM 2486 C C . TYR A 1 353 ? 42.625 18.992 9.555 1.00 28.60 386 TYR A C 1
ATOM 2487 O O . TYR A 1 353 ? 42.180 18.641 8.458 1.00 26.47 386 TYR A O 1
ATOM 2496 N N . THR A 1 354 ? 43.839 19.511 9.723 1.00 28.94 387 THR A N 1
ATOM 2497 C CA . THR A 1 354 ? 44.916 19.397 8.740 1.00 24.56 387 THR A CA 1
ATOM 2498 C C . THR A 1 354 ? 46.070 18.719 9.465 1.00 30.63 387 THR A C 1
ATOM 2499 O O . THR A 1 354 ? 46.692 19.319 10.351 1.00 29.54 387 THR A O 1
ATOM 2503 N N . GLY A 1 355 ? 46.329 17.464 9.124 1.00 36.22 388 GLY A N 1
ATOM 2504 C CA . GLY A 1 355 ? 47.249 16.680 9.929 1.00 34.48 388 GLY A CA 1
ATOM 2505 C C . GLY A 1 355 ? 46.749 16.586 11.358 1.00 30.33 388 GLY A C 1
ATOM 2506 O O . GLY A 1 355 ? 45.577 16.303 11.619 1.00 35.01 388 GLY A O 1
ATOM 2507 N N . SER A 1 356 ? 47.638 16.830 12.305 1.00 30.53 389 SER A N 1
ATOM 2508 C CA . SER A 1 356 ? 47.277 16.792 13.712 1.00 36.05 389 SER A CA 1
ATOM 2509 C C . SER A 1 356 ? 46.730 18.115 14.239 1.00 34.44 389 SER A C 1
ATOM 2510 O O . SER A 1 356 ? 46.366 18.178 15.416 1.00 33.50 389 SER A O 1
ATOM 2513 N N . ILE A 1 357 ? 46.647 19.166 13.417 1.00 38.13 390 ILE A N 1
ATOM 2514 C CA . ILE A 1 357 ? 46.172 20.476 13.868 1.00 28.84 390 ILE A CA 1
ATOM 2515 C C . ILE A 1 357 ? 44.669 20.587 13.609 1.00 27.99 390 ILE A C 1
ATOM 2516 O O . ILE A 1 357 ? 44.220 20.552 12.456 1.00 28.56 390 ILE A O 1
ATOM 2521 N N . GLY A 1 358 ? 43.891 20.769 14.672 1.00 24.39 391 GLY A N 1
ATOM 2522 C CA . GLY A 1 358 ? 42.473 21.035 14.506 1.00 24.97 391 GLY A CA 1
ATOM 2523 C C . GLY A 1 358 ? 42.205 22.504 14.230 1.00 25.45 391 GLY A C 1
ATOM 2524 O O . GLY A 1 358 ? 42.898 23.387 14.738 1.00 26.58 391 GLY A O 1
ATOM 2525 N N . HIS A 1 359 ? 41.183 22.764 13.404 1.00 21.06 392 HIS A N 1
ATOM 2526 C CA . HIS A 1 359 ? 40.763 24.122 13.054 1.00 21.12 392 HIS A CA 1
ATOM 2527 C C . HIS A 1 359 ? 39.299 24.338 13.424 1.00 21.30 392 HIS A C 1
ATOM 2528 O O . HIS A 1 359 ? 38.456 23.471 13.182 1.00 19.61 392 HIS A O 1
ATOM 2535 N N . ASP A 1 360 ? 39.004 25.511 13.988 1.00 18.99 393 ASP A N 1
ATOM 2536 C CA . ASP A 1 360 ? 37.646 26.002 14.233 1.00 19.31 393 ASP A CA 1
ATOM 2537 C C . ASP A 1 360 ? 37.574 27.347 13.533 1.00 24.73 393 ASP A C 1
ATOM 2538 O O . ASP A 1 360 ? 38.077 28.343 14.064 1.00 18.26 393 ASP A O 1
ATOM 2543 N N . VAL A 1 361 ? 36.944 27.385 12.369 1.00 17.34 394 VAL A N 1
ATOM 2544 C CA . VAL A 1 361 ? 36.938 28.575 11.530 1.00 17.31 394 VAL A CA 1
ATOM 2545 C C . VAL A 1 361 ? 35.598 29.268 11.676 1.00 16.82 394 VAL A C 1
ATOM 2546 O O . VAL A 1 361 ? 34.551 28.615 11.746 1.00 18.26 394 VAL A O 1
ATOM 2550 N N . SER A 1 362 ? 35.630 30.597 11.711 1.00 15.02 395 SER A N 1
ATOM 2551 C CA . SER A 1 362 ? 34.421 31.409 11.647 1.00 19.82 395 SER A CA 1
ATOM 2552 C C . SER A 1 362 ? 34.715 32.610 10.755 1.00 22.15 395 SER A C 1
ATOM 2553 O O . SER A 1 362 ? 35.598 33.416 11.061 1.00 15.29 395 SER A O 1
ATOM 2556 N N . THR A 1 363 ? 34.002 32.720 9.637 1.00 17.38 396 THR A N 1
ATOM 2557 C CA . THR A 1 363 ? 34.295 33.743 8.639 1.00 15.60 396 THR A CA 1
ATOM 2558 C C . THR A 1 363 ? 32.981 34.242 8.047 1.00 17.86 396 THR A C 1
ATOM 2559 O O . THR A 1 363 ? 31.957 33.554 8.100 1.00 22.95 396 THR A O 1
ATOM 2563 N N . GLY A 1 364 ? 33.002 35.438 7.465 1.00 17.07 397 GLY A N 1
ATOM 2564 C CA . GLY A 1 364 ? 31.767 35.924 6.879 1.00 18.33 397 GLY A CA 1
ATOM 2565 C C . GLY A 1 364 ? 31.915 37.273 6.210 1.00 17.69 397 GLY A C 1
ATOM 2566 O O . GLY A 1 364 ? 33.003 37.856 6.130 1.00 18.58 397 GLY A O 1
ATOM 2567 N N . VAL A 1 365 ? 30.777 37.759 5.725 1.00 17.32 398 VAL A N 1
ATOM 2568 C CA . VAL A 1 365 ? 30.683 38.987 4.949 1.00 19.38 398 VAL A CA 1
ATOM 2569 C C . VAL A 1 365 ? 29.404 39.689 5.356 1.00 20.37 398 VAL A C 1
ATOM 2570 O O . VAL A 1 365 ? 28.354 39.052 5.494 1.00 20.10 398 VAL A O 1
ATOM 2574 N N . GLU A 1 366 ? 29.478 41.005 5.518 1.00 18.47 399 GLU A N 1
ATOM 2575 C CA . GLU A 1 366 ? 28.348 41.783 5.999 1.00 15.37 399 GLU A CA 1
ATOM 2576 C C . GLU A 1 366 ? 28.150 43.012 5.124 1.00 17.03 399 GLU A C 1
ATOM 2577 O O . GLU A 1 366 ? 29.106 43.744 4.849 1.00 24.23 399 GLU A O 1
ATOM 2583 N N . PHE A 1 367 ? 26.915 43.215 4.671 1.00 22.05 400 PHE A N 1
ATOM 2584 C CA . PHE A 1 367 ? 26.516 44.381 3.885 1.00 19.02 400 PHE A CA 1
ATOM 2585 C C . PHE A 1 367 ? 25.521 45.182 4.707 1.00 18.95 400 PHE A C 1
ATOM 2586 O O . PHE A 1 367 ? 24.522 44.620 5.162 1.00 22.51 400 PHE A O 1
ATOM 2594 N N . THR A 1 368 ? 25.766 46.491 4.863 1.00 17.92 401 THR A N 1
ATOM 2595 C CA . THR A 1 368 ? 24.936 47.323 5.729 1.00 19.76 401 THR A CA 1
ATOM 2596 C C . THR A 1 368 ? 24.714 48.705 5.125 1.00 22.31 401 THR A C 1
ATOM 2597 O O . THR A 1 368 ? 25.663 49.354 4.680 1.00 22.61 401 THR A O 1
ATOM 2601 N N . ARG A 1 369 ? 23.465 49.163 5.146 1.00 17.94 402 ARG A N 1
ATOM 2602 C CA . ARG A 1 369 ? 23.146 50.580 5.008 1.00 26.20 402 ARG A CA 1
ATOM 2603 C C . ARG A 1 369 ? 22.456 51.074 6.279 1.00 24.47 402 ARG A C 1
ATOM 2604 O O . ARG A 1 369 ? 21.441 50.509 6.699 1.00 24.61 402 ARG A O 1
ATOM 2612 N N . GLU A 1 370 ? 23.017 52.123 6.883 1.00 20.04 403 GLU A N 1
ATOM 2613 C CA . GLU A 1 370 ? 22.406 52.891 7.957 1.00 22.70 403 GLU A CA 1
ATOM 2614 C C . GLU A 1 370 ? 22.065 54.296 7.461 1.00 25.21 403 GLU A C 1
ATOM 2615 O O . GLU A 1 370 ? 22.840 54.908 6.719 1.00 19.86 403 GLU A O 1
ATOM 2621 N N . THR A 1 371 ? 20.900 54.806 7.863 1.00 21.33 404 THR A N 1
ATOM 2622 C CA . THR A 1 371 ? 20.521 56.184 7.564 1.00 24.82 404 THR A CA 1
ATOM 2623 C C . THR A 1 371 ? 20.027 56.868 8.828 1.00 23.33 404 THR A C 1
ATOM 2624 O O . THR A 1 371 ? 19.599 56.227 9.796 1.00 19.56 404 THR A O 1
ATOM 2628 N N . GLN A 1 372 ? 20.112 58.195 8.808 1.00 20.33 405 GLN A N 1
ATOM 2629 C CA . GLN A 1 372 ? 19.665 59.005 9.927 1.00 19.03 405 GLN A CA 1
ATOM 2630 C C . GLN A 1 372 ? 19.160 60.331 9.379 1.00 22.45 405 GLN A C 1
ATOM 2631 O O . GLN A 1 372 ? 19.779 60.922 8.488 1.00 22.64 405 GLN A O 1
ATOM 2637 N N . THR A 1 373 ? 18.005 60.757 9.860 1.00 16.96 406 THR A N 1
ATOM 2638 C CA . THR A 1 373 ? 17.501 62.085 9.552 1.00 21.13 406 THR A CA 1
ATOM 2639 C C . THR A 1 373 ? 17.237 62.765 10.877 1.00 23.68 406 THR A C 1
ATOM 2640 O O . THR A 1 373 ? 16.526 62.213 11.727 1.00 20.65 406 THR A O 1
ATOM 2644 N N . ASN A 1 374 ? 17.844 63.934 11.067 1.00 21.97 407 ASN A N 1
ATOM 2645 C CA . ASN A 1 374 ? 17.507 64.818 12.173 1.00 25.33 407 ASN A CA 1
ATOM 2646 C C . ASN A 1 374 ? 16.635 65.918 11.588 1.00 27.18 407 ASN A C 1
ATOM 2647 O O . ASN A 1 374 ? 17.086 66.691 10.735 1.00 21.56 407 ASN A O 1
ATOM 2652 N N . TYR A 1 375 ? 15.367 65.933 11.993 1.00 24.53 408 TYR A N 1
ATOM 2653 C CA . TYR A 1 375 ? 14.407 66.907 11.493 1.00 25.71 408 TYR A CA 1
ATOM 2654 C C . TYR A 1 375 ? 14.602 68.226 12.220 1.00 27.36 408 TYR A C 1
ATOM 2655 O O . TYR A 1 375 ? 14.631 68.265 13.455 1.00 26.02 408 TYR A O 1
ATOM 2664 N N . GLY A 1 376 ? 14.772 69.303 11.459 1.00 28.33 409 GLY A N 1
ATOM 2665 C CA . GLY A 1 376 ? 14.896 70.610 12.081 1.00 22.10 409 GLY A CA 1
ATOM 2666 C C . GLY A 1 376 ? 13.586 71.023 12.730 1.00 21.73 409 GLY A C 1
ATOM 2667 O O . GLY A 1 376 ? 12.500 70.765 12.209 1.00 28.59 409 GLY A O 1
ATOM 2668 N N . VAL A 1 377 ? 13.693 71.651 13.897 1.00 20.81 410 VAL A N 1
ATOM 2669 C CA . VAL A 1 377 ? 12.539 72.212 14.588 1.00 19.00 410 VAL A CA 1
ATOM 2670 C C . VAL A 1 377 ? 12.861 73.650 14.985 1.00 24.90 410 VAL A C 1
ATOM 2671 O O . VAL A 1 377 ? 14.028 74.021 15.152 1.00 25.11 410 VAL A O 1
ATOM 2675 N N . ASN A 1 378 ? 11.816 74.468 15.124 1.00 24.92 411 ASN A N 1
ATOM 2676 C CA . ASN A 1 378 ? 12.022 75.840 15.558 1.00 35.06 411 ASN A CA 1
ATOM 2677 C C . ASN A 1 378 ? 12.663 75.857 16.943 1.00 33.62 411 ASN A C 1
ATOM 2678 O O . ASN A 1 378 ? 12.450 74.943 17.745 1.00 32.79 411 ASN A O 1
ATOM 2683 N N . PRO A 1 379 ? 13.448 76.886 17.251 1.00 37.50 412 PRO A N 1
ATOM 2684 C CA . PRO A 1 379 ? 14.001 76.999 18.601 1.00 31.86 412 PRO A CA 1
ATOM 2685 C C . PRO A 1 379 ? 12.877 77.081 19.619 1.00 24.57 412 PRO A C 1
ATOM 2686 O O . PRO A 1 379 ? 11.799 77.612 19.347 1.00 28.76 412 PRO A O 1
ATOM 2690 N N . VAL A 1 380 ? 13.124 76.504 20.787 1.00 24.85 413 VAL A N 1
ATOM 2691 C CA . VAL A 1 380 ? 12.209 76.559 21.918 1.00 27.44 413 VAL A CA 1
ATOM 2692 C C . VAL A 1 380 ? 12.857 77.424 22.985 1.00 37.91 413 VAL A C 1
ATOM 2693 O O . VAL A 1 380 ? 14.036 77.236 23.314 1.00 38.32 413 VAL A O 1
ATOM 2697 N N . THR A 1 381 ? 12.098 78.375 23.511 1.00 36.25 414 THR A N 1
ATOM 2698 C CA . THR A 1 381 ? 12.579 79.309 24.516 1.00 35.28 414 THR A CA 1
ATOM 2699 C C . THR A 1 381 ? 11.939 78.963 25.852 1.00 31.54 414 THR A C 1
ATOM 2700 O O . THR A 1 381 ? 10.723 78.776 25.926 1.00 33.42 414 THR A O 1
ATOM 2704 N N . LEU A 1 382 ? 12.763 78.842 26.893 1.00 27.21 415 LEU A N 1
ATOM 2705 C CA . LEU A 1 382 ? 12.298 78.415 28.204 1.00 30.52 415 LEU A CA 1
ATOM 2706 C C . LEU A 1 382 ? 12.597 79.489 29.241 1.00 27.74 415 LEU A C 1
ATOM 2707 O O . LEU A 1 382 ? 13.716 80.023 29.264 1.00 24.55 415 LEU A O 1
ATOM 2712 N N . PRO A 1 383 ? 11.645 79.827 30.108 1.00 28.86 416 PRO A N 1
ATOM 2713 C CA . PRO A 1 383 ? 11.918 80.817 31.157 1.00 28.97 416 PRO A CA 1
ATOM 2714 C C . PRO A 1 383 ? 12.860 80.259 32.213 1.00 29.01 416 PRO A C 1
ATOM 2715 O O . PRO A 1 383 ? 12.988 79.045 32.400 1.00 24.55 416 PRO A O 1
ATOM 2719 N N . ALA A 1 384 ? 13.532 81.178 32.906 1.00 23.80 417 ALA A N 1
ATOM 2720 C CA . ALA A 1 384 ? 14.430 80.809 33.996 1.00 28.47 417 ALA A CA 1
ATOM 2721 C C . ALA A 1 384 ? 13.683 80.027 35.075 1.00 21.44 417 ALA A C 1
ATOM 2722 O O . ALA A 1 384 ? 12.461 80.130 35.223 1.00 22.13 417 ALA A O 1
ATOM 2724 N N . VAL A 1 385 ? 14.436 79.257 35.857 1.00 17.03 418 VAL A N 1
ATOM 2725 C CA . VAL A 1 385 ? 13.863 78.401 36.891 1.00 23.13 418 VAL A CA 1
ATOM 2726 C C . VAL A 1 385 ? 14.447 78.778 38.253 1.00 23.40 418 VAL A C 1
ATOM 2727 O O . VAL A 1 385 ? 15.670 78.897 38.414 1.00 17.56 418 VAL A O 1
ATOM 2731 N N . ASN A 1 386 ? 13.563 78.952 39.224 1.00 19.69 419 ASN A N 1
ATOM 2732 C CA . ASN A 1 386 ? 13.962 79.250 40.596 1.00 18.86 419 ASN A CA 1
ATOM 2733 C C . ASN A 1 386 ? 14.814 78.126 41.185 1.00 16.71 419 ASN A C 1
ATOM 2734 O O . ASN A 1 386 ? 14.467 76.946 41.081 1.00 19.09 419 ASN A O 1
ATOM 2739 N N . ILE A 1 387 ? 15.926 78.495 41.830 1.00 17.80 420 ILE A N 1
ATOM 2740 C CA . ILE A 1 387 ? 16.897 77.488 42.269 1.00 23.88 420 ILE A CA 1
ATOM 2741 C C . ILE A 1 387 ? 16.292 76.552 43.311 1.00 22.71 420 ILE A C 1
ATOM 2742 O O . ILE A 1 387 ? 16.310 75.326 43.154 1.00 20.42 420 ILE A O 1
ATOM 2747 N N . TYR A 1 388 ? 15.807 77.107 44.418 1.00 19.28 421 TYR A N 1
ATOM 2748 C CA . TYR A 1 388 ? 15.346 76.267 45.523 1.00 17.94 421 TYR A CA 1
ATOM 2749 C C . TYR A 1 388 ? 13.852 75.992 45.471 1.00 27.97 421 TYR A C 1
ATOM 2750 O O . TYR A 1 388 ? 13.387 75.084 46.163 1.00 28.58 421 TYR A O 1
ATOM 2759 N N . HIS A 1 389 ? 13.101 76.714 44.639 1.00 20.27 422 HIS A N 1
ATOM 2760 C CA . HIS A 1 389 ? 11.649 76.552 44.538 1.00 20.23 422 HIS A CA 1
ATOM 2761 C C . HIS A 1 389 ? 11.230 76.518 43.075 1.00 21.14 422 HIS A C 1
ATOM 2762 O O . HIS A 1 389 ? 10.483 77.383 42.610 1.00 21.38 422 HIS A O 1
ATOM 2769 N N . PRO A 1 390 ? 11.717 75.536 42.310 1.00 19.59 423 PRO A N 1
ATOM 2770 C CA . PRO A 1 390 ? 11.425 75.516 40.869 1.00 19.12 423 PRO A CA 1
ATOM 2771 C C . PRO A 1 390 ? 9.938 75.360 40.599 1.00 17.78 423 PRO A C 1
ATOM 2772 O O . PRO A 1 390 ? 9.246 74.576 41.248 1.00 26.81 423 PRO A O 1
ATOM 2776 N N . ASP A 1 391 ? 9.466 76.095 39.597 1.00 21.54 424 ASP A N 1
ATOM 2777 C CA . ASP A 1 391 ? 8.081 76.050 39.147 1.00 20.12 424 ASP A CA 1
ATOM 2778 C C . ASP A 1 391 ? 8.070 75.382 37.772 1.00 24.21 424 ASP A C 1
ATOM 2779 O O . ASP A 1 391 ? 8.411 76.008 36.764 1.00 24.50 424 ASP A O 1
ATOM 2784 N N . SER A 1 392 ? 7.691 74.104 37.740 1.00 19.74 425 SER A N 1
ATOM 2785 C CA . SER A 1 392 ? 7.613 73.333 36.508 1.00 22.90 425 SER A CA 1
ATOM 2786 C C . SER A 1 392 ? 6.211 73.297 35.925 1.00 25.66 425 SER A C 1
ATOM 2787 O O . SER A 1 392 ? 5.988 72.602 34.933 1.00 28.03 425 SER A O 1
ATOM 2790 N N A SER A 1 393 ? 5.263 74.038 36.506 0.59 24.84 426 SER A N 1
ATOM 2791 N N B SER A 1 393 ? 5.265 74.020 36.516 0.41 27.06 426 SER A N 1
ATOM 2792 C CA A SER A 1 393 ? 3.871 73.974 36.062 0.59 33.65 426 SER A CA 1
ATOM 2793 C CA B SER A 1 393 ? 3.883 73.963 36.063 0.41 33.46 426 SER A CA 1
ATOM 2794 C C A SER A 1 393 ? 3.643 74.605 34.690 0.59 37.66 426 SER A C 1
ATOM 2795 C C B SER A 1 393 ? 3.617 74.841 34.842 0.41 37.06 426 SER A C 1
ATOM 2796 O O A SER A 1 393 ? 2.533 74.494 34.161 0.59 43.62 426 SER A O 1
ATOM 2797 O O B SER A 1 393 ? 2.457 75.160 34.576 0.41 42.93 426 SER A O 1
ATOM 2802 N N . ILE A 1 394 ? 4.653 75.227 34.096 1.00 30.44 427 ILE A N 1
ATOM 2803 C CA . ILE A 1 394 ? 4.485 75.997 32.868 1.00 32.51 427 ILE A CA 1
ATOM 2804 C C . ILE A 1 394 ? 4.419 75.071 31.651 1.00 34.38 427 ILE A C 1
ATOM 2805 O O . ILE A 1 394 ? 4.941 73.949 31.655 1.00 26.25 427 ILE A O 1
ATOM 2810 N N . HIS A 1 395 ? 3.775 75.556 30.584 1.00 25.38 428 HIS A N 1
ATOM 2811 C CA . HIS A 1 395 ? 3.567 74.792 29.355 1.00 32.90 428 HIS A CA 1
ATOM 2812 C C . HIS A 1 395 ? 4.118 75.567 28.162 1.00 27.97 428 HIS A C 1
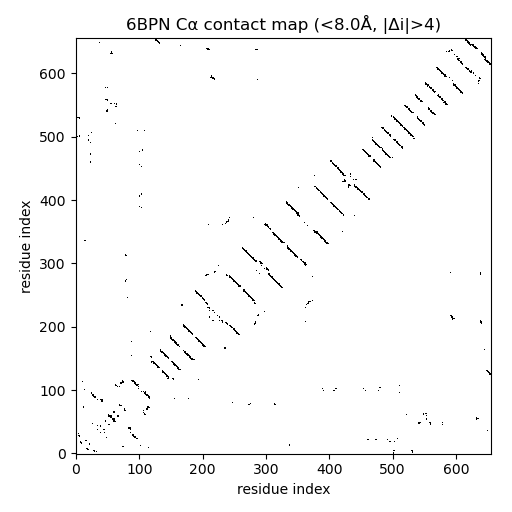ATOM 2813 O O . HIS A 1 395 ? 3.354 76.091 27.345 1.00 29.19 428 HIS A O 1
ATOM 2820 N N . PRO A 1 396 ? 5.442 75.616 28.008 1.00 29.37 429 PRO A N 1
ATOM 2821 C CA . PRO A 1 396 ? 6.014 76.344 26.861 1.00 33.99 429 PRO A CA 1
ATOM 2822 C C . PRO A 1 396 ? 5.565 75.804 25.509 1.00 40.89 429 PRO A C 1
ATOM 2823 O O . PRO A 1 396 ? 5.583 76.547 24.523 1.00 46.27 429 PRO A O 1
ATOM 2827 N N . GLY A 1 397 ? 5.187 74.537 25.420 1.00 37.82 430 GLY A N 1
ATOM 2828 C CA . GLY A 1 397 ? 4.750 73.942 24.174 1.00 37.49 430 GLY A CA 1
ATOM 2829 C C . GLY A 1 397 ? 5.781 72.975 23.609 1.00 36.62 430 GLY A C 1
ATOM 2830 O O . GLY A 1 397 ? 6.923 72.891 24.062 1.00 38.27 430 GLY A O 1
ATOM 2831 N N . GLY A 1 398 ? 5.354 72.251 22.577 1.00 33.32 431 GLY A N 1
ATOM 2832 C CA . GLY A 1 398 ? 6.158 71.210 21.968 1.00 34.72 431 GLY A CA 1
ATOM 2833 C C . GLY A 1 398 ? 7.017 71.685 20.811 1.00 31.99 431 GLY A C 1
ATOM 2834 O O . GLY A 1 398 ? 7.307 72.874 20.653 1.00 29.50 431 GLY A O 1
ATOM 2835 N N . LEU A 1 399 ? 7.444 70.725 20.002 1.00 25.29 432 LEU A N 1
ATOM 2836 C CA . LEU A 1 399 ? 8.300 70.988 18.857 1.00 29.28 432 LEU A CA 1
ATOM 2837 C C . LEU A 1 399 ? 7.467 71.250 17.607 1.00 31.26 432 LEU A C 1
ATOM 2838 O O . LEU A 1 399 ? 6.361 70.729 17.451 1.00 30.79 432 LEU A O 1
ATOM 2843 N N . THR A 1 400 ? 8.026 72.049 16.702 1.00 27.96 433 THR A N 1
ATOM 2844 C CA . THR A 1 400 ? 7.438 72.304 15.392 1.00 31.43 433 THR A CA 1
ATOM 2845 C C . THR A 1 400 ? 8.531 72.128 14.349 1.00 29.18 433 THR A C 1
ATOM 2846 O O . THR A 1 400 ? 9.550 72.826 14.402 1.00 27.49 433 THR A O 1
ATOM 2850 N N . ARG A 1 401 ? 8.336 71.186 13.423 1.00 24.83 434 ARG A N 1
ATOM 2851 C CA . ARG A 1 401 ? 9.299 70.998 12.342 1.00 28.88 434 ARG A CA 1
ATOM 2852 C C . ARG A 1 401 ? 9.341 72.233 11.448 1.00 36.67 434 ARG A C 1
ATOM 2853 O O . ARG A 1 401 ? 8.311 72.854 11.167 1.00 32.44 434 ARG A O 1
ATOM 2861 N N . ASN A 1 402 ? 10.547 72.585 10.999 1.00 31.52 435 ASN A N 1
ATOM 2862 C CA . ASN A 1 402 ? 10.732 73.713 10.099 1.00 33.62 435 ASN A CA 1
ATOM 2863 C C . ASN A 1 402 ? 11.254 73.308 8.727 1.00 37.72 435 ASN A C 1
ATOM 2864 O O . ASN A 1 402 ? 11.485 74.187 7.891 1.00 29.90 435 ASN A O 1
ATOM 2869 N N . GLY A 1 403 ? 11.461 72.012 8.474 1.00 33.24 436 GLY A N 1
ATOM 2870 C CA . GLY A 1 403 ? 11.858 71.548 7.160 1.00 29.61 436 GLY A CA 1
ATOM 2871 C C . GLY A 1 403 ? 13.326 71.693 6.821 1.00 31.66 436 GLY A C 1
ATOM 2872 O O . GLY A 1 403 ? 13.713 71.368 5.698 1.00 34.64 436 GLY A O 1
ATOM 2873 N N . ALA A 1 404 ? 14.158 72.179 7.737 1.00 31.27 437 ALA A N 1
ATOM 2874 C CA . ALA A 1 404 ? 15.605 72.218 7.529 1.00 34.58 437 ALA A CA 1
ATOM 2875 C C . ALA A 1 404 ? 16.202 71.020 8.262 1.00 28.29 437 ALA A C 1
ATOM 2876 O O . ALA A 1 404 ? 16.364 71.043 9.487 1.00 30.90 437 ALA A O 1
ATOM 2878 N N . ASN A 1 405 ? 16.527 69.975 7.506 1.00 26.87 438 ASN A N 1
ATOM 2879 C CA . ASN A 1 405 ? 16.889 68.680 8.065 1.00 30.66 438 ASN A CA 1
ATOM 2880 C C . ASN A 1 405 ? 18.358 68.368 7.819 1.00 32.23 438 ASN A C 1
ATOM 2881 O O . ASN A 1 405 ? 19.005 68.941 6.942 1.00 28.13 438 ASN A O 1
ATOM 2886 N N . ALA A 1 406 ? 18.880 67.454 8.624 1.00 26.83 439 ALA A N 1
ATOM 2887 C CA . ALA A 1 406 ? 20.188 66.856 8.408 1.00 25.62 439 ALA A CA 1
ATOM 2888 C C . ALA A 1 406 ? 19.989 65.377 8.095 1.00 29.33 439 ALA A C 1
ATOM 2889 O O . ALA A 1 406 ? 19.252 64.680 8.802 1.00 28.01 439 ALA A O 1
ATOM 2891 N N . ASN A 1 407 ? 20.606 64.915 7.011 1.00 23.40 440 ASN A N 1
ATOM 2892 C CA . ASN A 1 407 ? 20.460 63.550 6.524 1.00 29.01 440 ASN A CA 1
ATOM 2893 C C . ASN A 1 407 ? 21.833 62.914 6.401 1.00 32.69 440 ASN A C 1
ATOM 2894 O O . ASN A 1 407 ? 22.736 63.496 5.788 1.00 28.76 440 ASN A O 1
ATOM 2899 N N . GLY A 1 408 ? 21.978 61.719 6.955 1.00 24.15 441 GLY A N 1
ATOM 2900 C CA . GLY A 1 408 ? 23.212 60.972 6.835 1.00 25.33 441 GLY A CA 1
ATOM 2901 C C . GLY A 1 408 ? 22.960 59.551 6.377 1.00 27.69 441 GLY A C 1
ATOM 2902 O O . GLY A 1 408 ? 21.901 58.970 6.619 1.00 27.29 441 GLY A O 1
ATOM 2903 N N . GLN A 1 409 ? 23.965 58.991 5.713 1.00 22.89 442 GLN A N 1
ATOM 2904 C CA . GLN A 1 409 ? 23.924 57.621 5.226 1.00 21.33 442 GLN A CA 1
ATOM 2905 C C . GLN A 1 409 ? 25.322 57.034 5.293 1.00 31.86 442 GLN A C 1
ATOM 2906 O O . GLN A 1 409 ? 26.283 57.675 4.860 1.00 29.42 442 GLN A O 1
ATOM 2912 N N . THR A 1 410 ? 25.434 55.817 5.822 1.00 23.55 443 THR A N 1
ATOM 2913 C CA . THR A 1 410 ? 26.699 55.094 5.835 1.00 21.69 443 THR A CA 1
ATOM 2914 C C . THR A 1 410 ? 26.475 53.705 5.257 1.00 22.36 443 THR A C 1
ATOM 2915 O O . THR A 1 410 ? 25.692 52.924 5.809 1.00 23.06 443 THR A O 1
ATOM 2919 N N . ASP A 1 411 ? 27.141 53.412 4.144 1.00 20.39 444 ASP A N 1
ATOM 2920 C CA . ASP A 1 411 ? 27.178 52.075 3.566 1.00 20.26 444 ASP A CA 1
ATOM 2921 C C . ASP A 1 411 ? 28.478 51.399 3.976 1.00 26.48 444 ASP A C 1
ATOM 2922 O O . ASP A 1 411 ? 29.561 51.978 3.828 1.00 22.81 444 ASP A O 1
ATOM 2927 N N . THR A 1 412 ? 28.369 50.180 4.497 1.00 20.78 445 THR A N 1
ATOM 2928 C CA . THR A 1 412 ? 29.517 49.442 5.004 1.00 23.97 445 THR A CA 1
ATOM 2929 C C . THR A 1 412 ? 29.571 48.059 4.367 1.00 26.51 445 THR A C 1
ATOM 2930 O O . THR A 1 412 ? 28.572 47.329 4.359 1.00 23.62 445 THR A O 1
ATOM 2934 N N . PHE A 1 413 ? 30.739 47.709 3.839 1.00 20.97 446 PHE A N 1
ATOM 2935 C CA . PHE A 1 413 ? 31.072 46.343 3.453 1.00 17.30 446 PHE A CA 1
ATOM 2936 C C . PHE A 1 413 ? 32.141 45.819 4.407 1.00 20.89 446 PHE A C 1
ATOM 2937 O O . PHE A 1 413 ? 33.148 46.497 4.642 1.00 19.26 446 PHE A O 1
ATOM 2945 N N . ALA A 1 414 ? 31.924 44.620 4.962 1.00 17.78 447 ALA A N 1
ATOM 2946 C CA . ALA A 1 414 ? 32.864 44.045 5.917 1.00 20.30 447 ALA A CA 1
ATOM 2947 C C . ALA A 1 414 ? 33.097 42.569 5.629 1.00 21.95 447 ALA A C 1
ATOM 2948 O O . ALA A 1 414 ? 32.172 41.840 5.266 1.00 17.87 447 ALA A O 1
ATOM 2950 N N . ILE A 1 415 ? 34.341 42.133 5.803 1.00 22.82 448 ILE A N 1
ATOM 2951 C CA . ILE A 1 415 ? 34.696 40.725 5.693 1.00 23.37 448 ILE A CA 1
ATOM 2952 C C . ILE A 1 415 ? 35.676 40.388 6.816 1.00 21.35 448 ILE A C 1
ATOM 2953 O O . ILE A 1 415 ? 36.492 41.224 7.224 1.00 23.94 448 ILE A O 1
ATOM 2958 N N . TYR A 1 416 ? 35.589 39.157 7.322 1.00 16.20 449 TYR A N 1
ATOM 2959 C CA . TYR A 1 416 ? 36.371 38.763 8.486 1.00 18.76 449 TYR A CA 1
ATOM 2960 C C . TYR A 1 416 ? 36.659 37.269 8.431 1.00 21.40 449 TYR A C 1
ATOM 2961 O O . TYR A 1 416 ? 35.966 36.501 7.761 1.00 16.81 449 TYR A O 1
ATOM 2970 N N . ALA A 1 417 ? 37.700 36.865 9.150 1.00 23.40 450 ALA A N 1
ATOM 2971 C CA . ALA A 1 417 ? 38.019 35.452 9.292 1.00 20.50 450 ALA A CA 1
ATOM 2972 C C . ALA A 1 417 ? 38.646 35.235 10.658 1.00 23.55 450 ALA A C 1
ATOM 2973 O O . ALA A 1 417 ? 39.566 35.964 11.048 1.00 24.96 450 ALA A O 1
ATOM 2975 N N . PHE A 1 418 ? 38.132 34.244 11.376 1.00 17.89 451 PHE A N 1
ATOM 2976 C CA . PHE A 1 418 ? 38.697 33.773 12.633 1.00 24.14 451 PHE A CA 1
ATOM 2977 C C . PHE A 1 418 ? 39.118 32.320 12.469 1.00 23.96 451 PHE A C 1
ATOM 2978 O O . PHE A 1 418 ? 38.536 31.581 11.670 1.00 20.53 451 PHE A O 1
ATOM 2986 N N . ASP A 1 419 ? 40.119 31.909 13.243 1.00 19.96 452 ASP A N 1
ATOM 2987 C CA . ASP A 1 419 ? 40.502 30.507 13.322 1.00 22.15 452 ASP A CA 1
ATOM 2988 C C . ASP A 1 419 ? 41.114 30.279 14.698 1.00 25.49 452 ASP A C 1
ATOM 2989 O O . ASP A 1 419 ? 41.906 31.098 15.175 1.00 24.91 452 ASP A O 1
ATOM 2994 N N . THR A 1 420 ? 40.721 29.185 15.341 1.00 22.60 453 THR A N 1
ATOM 2995 C CA . THR A 1 420 ? 41.394 28.679 16.531 1.00 21.79 453 THR A CA 1
ATOM 2996 C C . THR A 1 420 ? 42.089 27.375 16.162 1.00 25.32 453 THR A C 1
ATOM 2997 O O . THR A 1 420 ? 41.444 26.442 15.678 1.00 21.94 453 THR A O 1
ATOM 3001 N N . LEU A 1 421 ? 43.393 27.315 16.391 1.00 21.16 454 LEU A N 1
ATOM 3002 C CA . LEU A 1 421 ? 44.204 26.144 16.087 1.00 20.88 454 LEU A CA 1
ATOM 3003 C C . LEU A 1 421 ? 44.360 25.296 17.348 1.00 23.18 454 LEU A C 1
ATOM 3004 O O . LEU A 1 421 ? 44.911 25.766 18.347 1.00 22.05 454 LEU A O 1
ATOM 3009 N N . GLN A 1 422 ? 43.876 24.056 17.300 1.00 21.34 455 GLN A N 1
ATOM 3010 C CA . GLN A 1 422 ? 44.119 23.088 18.368 1.00 25.39 455 GLN A CA 1
ATOM 3011 C C . GLN A 1 422 ? 45.472 22.449 18.087 1.00 26.74 455 GLN A C 1
ATOM 3012 O O . GLN A 1 422 ? 45.582 21.512 17.298 1.00 24.07 455 GLN A O 1
ATOM 3018 N N . ILE A 1 423 ? 46.526 22.991 18.702 1.00 27.60 456 ILE A N 1
ATOM 3019 C CA . ILE A 1 423 ? 47.876 22.511 18.421 1.00 23.98 456 ILE A CA 1
ATOM 3020 C C . ILE A 1 423 ? 48.124 21.190 19.136 1.00 30.79 456 ILE A C 1
ATOM 3021 O O . ILE A 1 423 ? 48.601 20.217 18.542 1.00 29.95 456 ILE A O 1
ATOM 3026 N N . THR A 1 424 ? 47.823 21.147 20.426 1.00 31.38 457 THR A N 1
ATOM 3027 C CA . THR A 1 424 ? 47.746 19.913 21.183 1.00 29.50 457 THR A CA 1
ATOM 3028 C C . THR A 1 424 ? 46.463 19.957 21.991 1.00 32.12 457 THR A C 1
ATOM 3029 O O . THR A 1 424 ? 45.695 20.924 21.924 1.00 32.51 457 THR A O 1
ATOM 3033 N N . ARG A 1 425 ? 46.236 18.895 22.764 1.00 22.54 458 ARG A N 1
ATOM 3034 C CA . ARG A 1 425 ? 45.144 18.900 23.727 1.00 34.50 458 ARG A CA 1
ATOM 3035 C C . ARG A 1 425 ? 45.223 20.121 24.640 1.00 28.81 458 ARG A C 1
ATOM 3036 O O . ARG A 1 425 ? 44.194 20.694 25.013 1.00 28.86 458 ARG A O 1
ATOM 3044 N N . ASP A 1 426 ? 46.440 20.542 24.995 1.00 24.79 459 ASP A N 1
ATOM 3045 C CA . ASP A 1 426 ? 46.631 21.571 26.006 1.00 26.82 459 ASP A CA 1
ATOM 3046 C C . ASP A 1 426 ? 46.876 22.967 25.454 1.00 29.19 459 ASP A C 1
ATOM 3047 O O . ASP A 1 426 ? 46.716 23.936 26.204 1.00 25.14 459 ASP A O 1
ATOM 3052 N N . PHE A 1 427 ? 47.265 23.106 24.185 1.00 20.87 460 PHE A N 1
ATOM 3053 C CA . PHE A 1 427 ? 47.738 24.376 23.656 1.00 19.23 460 PHE A CA 1
ATOM 3054 C C . PHE A 1 427 ? 46.901 24.787 22.454 1.00 25.15 460 PHE A C 1
ATOM 3055 O O . PHE A 1 427 ? 46.729 24.005 21.518 1.00 22.85 460 PHE A O 1
ATOM 3063 N N . GLU A 1 428 ? 46.403 26.027 22.469 1.00 19.83 461 GLU A N 1
ATOM 3064 C CA . GLU A 1 428 ? 45.568 26.547 21.396 1.00 24.17 461 GLU A CA 1
ATOM 3065 C C . GLU A 1 428 ? 46.075 27.919 20.971 1.00 27.61 461 GLU A C 1
ATOM 3066 O O . GLU A 1 428 ? 46.411 28.758 21.811 1.00 26.89 461 GLU A O 1
ATOM 3072 N N . LEU A 1 429 ? 46.146 28.136 19.666 1.00 21.70 462 LEU A N 1
ATOM 3073 C CA . LEU A 1 429 ? 46.448 29.444 19.102 1.00 25.50 462 LEU A CA 1
ATOM 3074 C C . LEU A 1 429 ? 45.221 29.950 18.365 1.00 23.42 462 LEU A C 1
ATOM 3075 O O . LEU A 1 429 ? 44.508 29.163 17.734 1.00 27.86 462 LEU A O 1
ATOM 3080 N N . ASN A 1 430 ? 44.975 31.258 18.423 1.00 17.50 463 ASN A N 1
ATOM 3081 C CA . ASN A 1 430 ? 43.832 31.793 17.697 1.00 17.11 463 ASN A CA 1
ATOM 3082 C C . ASN A 1 430 ? 44.167 33.162 17.114 1.00 23.86 463 ASN A C 1
ATOM 3083 O O . ASN A 1 430 ? 45.111 33.839 17.530 1.00 22.05 463 ASN A O 1
ATOM 3088 N N . GLY A 1 431 ? 43.367 33.554 16.135 1.00 21.37 464 GLY A N 1
ATOM 3089 C CA . GLY A 1 431 ? 43.607 34.776 15.398 1.00 20.99 464 GLY A CA 1
ATOM 3090 C C . GLY A 1 431 ? 42.357 35.165 14.653 1.00 26.23 464 GLY A C 1
ATOM 3091 O O . GLY A 1 431 ? 41.508 34.325 14.332 1.00 23.85 464 GLY A O 1
ATOM 3092 N N . GLY A 1 432 ? 42.247 36.459 14.387 1.00 19.81 465 GLY A N 1
ATOM 3093 C CA . GLY A 1 432 ? 41.132 36.970 13.619 1.00 19.93 465 GLY A CA 1
ATOM 3094 C C . GLY A 1 432 ? 41.521 38.267 12.960 1.00 24.79 465 GLY A C 1
ATOM 3095 O O . GLY A 1 432 ? 42.385 39.000 13.452 1.00 18.03 465 GLY A O 1
ATOM 3096 N N . ILE A 1 433 ? 40.892 38.542 11.828 1.00 21.08 466 ILE A N 1
ATOM 3097 C CA . ILE A 1 433 ? 41.127 39.771 11.093 1.00 21.16 466 ILE A CA 1
ATOM 3098 C C . ILE A 1 433 ? 39.816 40.175 10.450 1.00 24.52 466 ILE A C 1
ATOM 3099 O O . ILE A 1 433 ? 39.031 39.322 10.021 1.00 22.54 466 ILE A O 1
ATOM 3104 N N . ARG A 1 434 ? 39.569 41.477 10.411 1.00 18.32 467 ARG A N 1
ATOM 3105 C CA . ARG A 1 434 ? 38.361 42.001 9.805 1.00 21.55 467 ARG A CA 1
ATOM 3106 C C . ARG A 1 434 ? 38.703 43.264 9.033 1.00 26.23 467 ARG A C 1
ATOM 3107 O O . ARG A 1 434 ? 39.494 44.088 9.497 1.00 23.67 467 ARG A O 1
ATOM 3115 N N . LEU A 1 435 ? 38.103 43.400 7.856 1.00 23.19 468 LEU A N 1
ATOM 3116 C CA . LEU A 1 435 ? 38.263 44.561 6.994 1.00 26.85 468 LEU A CA 1
ATOM 3117 C C . LEU A 1 435 ? 36.893 45.203 6.794 1.00 27.90 468 LEU A C 1
ATOM 3118 O O . LEU A 1 435 ? 35.917 44.511 6.482 1.00 24.18 468 LEU A O 1
ATOM 3123 N N . ASP A 1 436 ? 36.812 46.512 7.023 1.00 26.11 469 ASP A N 1
ATOM 3124 C CA . ASP A 1 436 ? 35.596 47.289 6.809 1.00 25.76 469 ASP A CA 1
ATOM 3125 C C . ASP A 1 436 ? 35.879 48.364 5.770 1.00 24.65 469 ASP A C 1
ATOM 3126 O O . ASP A 1 436 ? 36.912 49.036 5.830 1.00 27.45 469 ASP A O 1
ATOM 3131 N N . ASN A 1 437 ? 34.977 48.505 4.812 1.00 26.86 470 ASN A N 1
ATOM 3132 C CA . ASN A 1 437 ? 35.019 49.596 3.850 1.00 29.68 470 ASN A CA 1
ATOM 3133 C C . ASN A 1 437 ? 33.693 50.327 3.950 1.00 27.45 470 ASN A C 1
ATOM 3134 O O . ASN A 1 437 ? 32.630 49.708 3.833 1.00 23.68 470 ASN A O 1
ATOM 3139 N N . TYR A 1 438 ? 33.744 51.624 4.207 1.00 21.34 471 TYR A N 1
ATOM 3140 C CA . TYR A 1 438 ? 32.514 52.374 4.371 1.00 23.39 471 TYR A CA 1
ATOM 3141 C C . TYR A 1 438 ? 32.499 53.575 3.438 1.00 32.05 471 TYR A C 1
ATOM 3142 O O . TYR A 1 438 ? 33.548 54.112 3.059 1.00 28.48 471 TYR A O 1
ATOM 3151 N N A HIS A 1 439 ? 31.283 53.972 3.062 0.63 30.88 472 HIS A N 1
ATOM 3152 N N B HIS A 1 439 ? 31.295 53.956 3.021 0.37 31.69 472 HIS A N 1
ATOM 3153 C CA A HIS A 1 439 ? 31.018 55.197 2.319 0.63 32.77 472 HIS A CA 1
ATOM 3154 C CA B HIS A 1 439 ? 31.066 55.227 2.352 0.37 32.58 472 HIS A CA 1
ATOM 3155 C C A HIS A 1 439 ? 29.949 55.958 3.086 0.63 31.99 472 HIS A C 1
ATOM 3156 C C B HIS A 1 439 ? 29.970 55.957 3.104 0.37 31.28 472 HIS A C 1
ATOM 3157 O O A HIS A 1 439 ? 28.868 55.412 3.332 0.63 27.67 472 HIS A O 1
ATOM 3158 O O B HIS A 1 439 ? 28.897 55.393 3.342 0.37 28.66 472 HIS A O 1
ATOM 3171 N N . THR A 1 440 ? 30.251 57.200 3.477 1.00 24.49 473 THR A N 1
ATOM 3172 C CA . THR A 1 440 ? 29.341 58.033 4.257 1.00 31.88 473 THR A CA 1
ATOM 3173 C C . THR A 1 440 ? 28.968 59.292 3.479 1.00 39.21 473 THR A C 1
ATOM 3174 O O . THR A 1 440 ? 29.845 59.991 2.965 1.00 36.09 473 THR A O 1
ATOM 3178 N N . GLU A 1 441 ? 27.672 59.582 3.402 1.00 33.48 474 GLU A N 1
ATOM 3179 C CA . GLU A 1 441 ? 27.160 60.812 2.815 1.00 33.14 474 GLU A CA 1
ATOM 3180 C C . GLU A 1 441 ? 26.413 61.591 3.889 1.00 37.87 474 GLU A C 1
ATOM 3181 O O . GLU A 1 441 ? 25.696 61.003 4.704 1.00 33.13 474 GLU A O 1
ATOM 3187 N N . TYR A 1 442 ? 26.573 62.915 3.888 1.00 35.25 475 TYR A N 1
ATOM 3188 C CA . TYR A 1 442 ? 25.935 63.752 4.899 1.00 31.91 475 TYR A CA 1
ATOM 3189 C C . TYR A 1 442 ? 25.569 65.095 4.288 1.00 28.45 475 TYR A C 1
ATOM 3190 O O . TYR A 1 442 ? 26.383 65.701 3.586 1.00 32.36 475 TYR A O 1
ATOM 3199 N N . ASP A 1 443 ? 24.345 65.546 4.531 1.00 27.09 476 ASP A N 1
ATOM 3200 C CA . ASP A 1 443 ? 23.939 66.886 4.126 1.00 26.86 476 ASP A CA 1
ATOM 3201 C C . ASP A 1 443 ? 23.092 67.474 5.235 1.00 33.46 476 ASP A C 1
ATOM 3202 O O . ASP A 1 443 ? 22.469 66.744 6.012 1.00 31.51 476 ASP A O 1
ATOM 3207 N N . SER A 1 444 ? 23.085 68.803 5.304 1.00 29.45 477 SER A N 1
ATOM 3208 C CA . SER A 1 444 ? 22.422 69.509 6.386 1.00 32.93 477 SER A CA 1
ATOM 3209 C C . SER A 1 444 ? 21.929 70.850 5.878 1.00 35.91 477 SER A C 1
ATOM 3210 O O . SER A 1 444 ? 22.621 71.524 5.110 1.00 33.29 477 SER A O 1
ATOM 3213 N N . ALA A 1 445 ? 20.736 71.230 6.315 1.00 34.92 478 ALA A N 1
ATOM 3214 C CA . ALA A 1 445 ? 20.176 72.535 6.005 1.00 35.97 478 ALA A CA 1
ATOM 3215 C C . ALA A 1 445 ? 19.698 73.175 7.298 1.00 34.30 478 ALA A C 1
ATOM 3216 O O . ALA A 1 445 ? 19.241 72.491 8.220 1.00 28.87 478 ALA A O 1
ATOM 3218 N N . THR A 1 446 ? 19.831 74.494 7.361 1.00 32.37 479 THR A N 1
ATOM 3219 C CA . THR A 1 446 ? 19.379 75.294 8.488 1.00 28.14 479 THR A CA 1
ATOM 3220 C C . THR A 1 446 ? 18.363 76.317 8.000 1.00 35.15 479 THR A C 1
ATOM 3221 O O . THR A 1 446 ? 18.509 76.872 6.907 1.00 35.36 479 THR A O 1
ATOM 3225 N N . ALA A 1 447 ? 17.320 76.545 8.792 1.00 35.38 480 ALA A N 1
ATOM 3226 C CA . ALA A 1 447 ? 16.369 77.603 8.473 1.00 40.84 480 ALA A CA 1
ATOM 3227 C C . ALA A 1 447 ? 17.011 78.947 8.793 1.00 38.65 480 ALA A C 1
ATOM 3228 O O . ALA A 1 447 ? 17.382 79.206 9.945 1.00 34.38 480 ALA A O 1
ATOM 3230 N N . CYS A 1 448 ? 17.166 79.791 7.772 1.00 30.60 481 CYS A N 1
ATOM 3231 C CA . CYS A 1 448 ? 17.979 80.989 7.916 1.00 35.95 481 CYS A CA 1
ATOM 3232 C C . CYS A 1 448 ? 17.189 82.125 8.560 1.00 39.10 481 CYS A C 1
ATOM 3233 O O . CYS A 1 448 ? 15.958 82.186 8.499 1.00 40.29 481 CYS A O 1
ATOM 3236 N N . GLY A 1 449 ? 17.931 83.052 9.159 1.00 36.68 482 GLY A N 1
ATOM 3237 C CA . GLY A 1 449 ? 17.365 84.286 9.652 1.00 42.91 482 GLY A CA 1
ATOM 3238 C C . GLY A 1 449 ? 17.082 84.317 11.134 1.00 48.73 482 GLY A C 1
ATOM 3239 O O . GLY A 1 449 ? 16.576 85.335 11.627 1.00 45.14 482 GLY A O 1
ATOM 3240 N N . GLY A 1 450 ? 17.390 83.243 11.859 1.00 55.49 483 GLY A N 1
ATOM 3241 C CA . GLY A 1 450 ? 17.153 83.181 13.285 1.00 68.91 483 GLY A CA 1
ATOM 3242 C C . GLY A 1 450 ? 18.340 83.680 14.086 1.00 80.30 483 GLY A C 1
ATOM 3243 O O . GLY A 1 450 ? 19.269 84.304 13.568 1.00 79.44 483 GLY A O 1
ATOM 3244 N N . SER A 1 451 ? 18.295 83.399 15.388 1.00 92.61 484 SER A N 1
ATOM 3245 C CA . SER A 1 451 ? 19.391 83.737 16.287 1.00 95.32 484 SER A CA 1
ATOM 3246 C C . SER A 1 451 ? 19.792 82.613 17.231 1.00 98.61 484 SER A C 1
ATOM 3247 O O . SER A 1 451 ? 20.946 82.598 17.675 1.00 95.69 484 SER A O 1
ATOM 3250 N N . GLY A 1 452 ? 18.900 81.675 17.543 1.00 106.30 485 GLY A N 1
ATOM 3251 C CA . GLY A 1 452 ? 19.236 80.622 18.476 1.00 109.10 485 GLY A CA 1
ATOM 3252 C C . GLY A 1 452 ? 20.261 79.651 17.922 1.00 108.27 485 GLY A C 1
ATOM 3253 O O . GLY A 1 452 ? 20.439 79.503 16.714 1.00 110.85 485 GLY A O 1
ATOM 3254 N N . ARG A 1 453 ? 20.945 78.973 18.846 1.00 103.81 486 ARG A N 1
ATOM 3255 C CA . ARG A 1 453 ? 21.963 77.981 18.516 1.00 101.51 486 ARG A CA 1
ATOM 3256 C C . ARG A 1 453 ? 22.881 78.462 17.398 1.00 92.79 486 ARG A C 1
ATOM 3257 O O . ARG A 1 453 ? 23.298 79.625 17.389 1.00 91.38 486 ARG A O 1
ATOM 3265 N N . GLY A 1 454 ? 23.205 77.576 16.457 1.00 83.17 487 GLY A N 1
ATOM 3266 C CA . GLY A 1 454 ? 24.068 77.929 15.345 1.00 78.48 487 GLY A CA 1
ATOM 3267 C C . GLY A 1 454 ? 23.324 78.558 14.183 1.00 67.34 487 GLY A C 1
ATOM 3268 O O . GLY A 1 454 ? 23.265 77.984 13.091 1.00 60.10 487 GLY A O 1
ATOM 3269 N N . ALA A 1 455 ? 22.762 79.744 14.406 1.00 62.25 488 ALA A N 1
ATOM 3270 C CA . ALA A 1 455 ? 21.906 80.386 13.419 1.00 59.60 488 ALA A CA 1
ATOM 3271 C C . ALA A 1 455 ? 22.713 80.863 12.213 1.00 56.46 488 ALA A C 1
ATOM 3272 O O . ALA A 1 455 ? 23.927 81.085 12.280 1.00 52.14 488 ALA A O 1
ATOM 3274 N N . ILE A 1 456 ? 22.003 81.032 11.099 1.00 58.25 489 ILE A N 1
ATOM 3275 C CA . ILE A 1 456 ? 22.589 81.379 9.810 1.00 56.42 489 ILE A CA 1
ATOM 3276 C C . ILE A 1 456 ? 21.892 82.623 9.267 1.00 49.50 489 ILE A C 1
ATOM 3277 O O . ILE A 1 456 ? 20.664 82.748 9.354 1.00 42.32 489 ILE A O 1
ATOM 3282 N N . THR A 1 457 ? 22.670 83.550 8.722 1.00 44.95 490 THR A N 1
ATOM 3283 C CA . THR A 1 457 ? 22.079 84.686 8.026 1.00 50.80 490 THR A CA 1
ATOM 3284 C C . THR A 1 457 ? 21.549 84.218 6.675 1.00 47.62 490 THR A C 1
ATOM 3285 O O . THR A 1 457 ? 22.147 83.351 6.031 1.00 40.60 490 THR A O 1
ATOM 3289 N N . CYS A 1 458 ? 20.421 84.786 6.249 1.00 41.34 491 CYS A N 1
ATOM 3290 C CA . CYS A 1 458 ? 19.853 84.404 4.958 1.00 40.01 491 CYS A CA 1
ATOM 3291 C C . CYS A 1 458 ? 20.751 84.891 3.826 1.00 37.25 491 CYS A C 1
ATOM 3292 O O . CYS A 1 458 ? 21.172 86.049 3.832 1.00 41.34 491 CYS A O 1
ATOM 3295 N N . PRO A 1 459 ? 21.088 84.037 2.858 1.00 33.48 492 PRO A N 1
ATOM 3296 C CA . PRO A 1 459 ? 21.800 84.516 1.669 1.00 30.65 492 PRO A CA 1
ATOM 3297 C C . PRO A 1 459 ? 20.970 85.561 0.934 1.00 33.04 492 PRO A C 1
ATOM 3298 O O . PRO A 1 459 ? 19.759 85.678 1.128 1.00 32.12 492 PRO A O 1
ATOM 3302 N N . THR A 1 460 ? 21.633 86.342 0.085 1.00 37.05 493 THR A N 1
ATOM 3303 C CA . THR A 1 460 ? 20.910 87.402 -0.610 1.00 36.04 493 THR A CA 1
ATOM 3304 C C . THR A 1 460 ? 19.776 86.800 -1.433 1.00 34.12 493 THR A C 1
ATOM 3305 O O . THR A 1 460 ? 19.937 85.755 -2.067 1.00 33.46 493 THR A O 1
ATOM 3309 N N . GLY A 1 461 ? 18.617 87.455 -1.397 1.00 36.79 494 GLY A N 1
ATOM 3310 C CA . GLY A 1 461 ? 17.471 87.020 -2.168 1.00 37.58 494 GLY A CA 1
ATOM 3311 C C . GLY A 1 461 ? 16.692 85.862 -1.579 1.00 40.81 494 GLY A C 1
ATOM 3312 O O . GLY A 1 461 ? 15.661 85.485 -2.147 1.00 39.65 494 GLY A O 1
ATOM 3313 N N . VAL A 1 462 ? 17.135 85.298 -0.455 1.00 31.99 495 VAL A N 1
ATOM 3314 C CA . VAL A 1 462 ? 16.502 84.131 0.152 1.00 30.87 495 VAL A CA 1
ATOM 3315 C C . VAL A 1 462 ? 15.642 84.578 1.324 1.00 34.31 495 VAL A C 1
ATOM 3316 O O . VAL A 1 462 ? 16.128 85.256 2.236 1.00 36.66 495 VAL A O 1
ATOM 3320 N N . ALA A 1 463 ? 14.374 84.173 1.322 1.00 38.38 496 ALA A N 1
ATOM 3321 C CA . ALA A 1 463 ? 13.444 84.646 2.341 1.00 43.38 496 ALA A CA 1
ATOM 3322 C C . ALA A 1 463 ? 13.720 83.998 3.697 1.00 45.71 496 ALA A C 1
ATOM 3323 O O . ALA A 1 463 ? 14.172 82.853 3.792 1.00 48.03 496 ALA A O 1
ATOM 3325 N N . LYS A 1 464 ? 13.429 84.753 4.752 1.00 43.23 497 LYS A N 1
ATOM 3326 C CA . LYS A 1 464 ? 13.646 84.294 6.115 1.00 43.93 497 LYS A CA 1
ATOM 3327 C C . LYS A 1 464 ? 12.976 82.942 6.342 1.00 47.20 497 LYS A C 1
ATOM 3328 O O . LYS A 1 464 ? 11.910 82.655 5.786 1.00 45.72 497 LYS A O 1
ATOM 3334 N N . GLY A 1 465 ? 13.623 82.102 7.151 1.00 41.76 498 GLY A N 1
ATOM 3335 C CA . GLY A 1 465 ? 13.129 80.767 7.427 1.00 38.30 498 GLY A CA 1
ATOM 3336 C C . GLY A 1 465 ? 13.342 79.738 6.334 1.00 39.28 498 GLY A C 1
ATOM 3337 O O . GLY A 1 465 ? 13.012 78.566 6.543 1.00 41.35 498 GLY A O 1
ATOM 3338 N N . SER A 1 466 ? 13.868 80.124 5.176 1.00 37.88 499 SER A N 1
ATOM 3339 C CA . SER A 1 466 ? 14.147 79.132 4.147 1.00 33.71 499 SER A CA 1
ATOM 3340 C C . SER A 1 466 ? 15.240 78.181 4.624 1.00 34.67 499 SER A C 1
ATOM 3341 O O . SER A 1 466 ? 16.196 78.608 5.280 1.00 37.35 499 SER A O 1
ATOM 3344 N N . PRO A 1 467 ? 15.133 76.888 4.315 1.00 36.81 500 PRO A N 1
ATOM 3345 C CA . PRO A 1 467 ? 16.206 75.958 4.681 1.00 39.46 500 PRO A CA 1
ATOM 3346 C C . PRO A 1 467 ? 17.355 76.163 3.711 1.00 35.43 500 PRO A C 1
ATOM 3347 O O . PRO A 1 467 ? 17.168 76.076 2.497 1.00 39.84 500 PRO A O 1
ATOM 3351 N N . VAL A 1 468 ? 18.537 76.454 4.239 1.00 34.58 501 VAL A N 1
ATOM 3352 C CA . VAL A 1 468 ? 19.712 76.706 3.409 1.00 36.70 501 VAL A CA 1
ATOM 3353 C C . VAL A 1 468 ? 20.713 75.581 3.649 1.00 32.65 501 VAL A C 1
ATOM 3354 O O . VAL A 1 468 ? 21.158 75.373 4.786 1.00 32.25 501 VAL A O 1
ATOM 3358 N N . THR A 1 469 ? 21.051 74.848 2.585 1.00 39.89 502 THR A N 1
ATOM 3359 C CA . THR A 1 469 ? 22.030 73.771 2.688 1.00 40.82 502 THR A CA 1
ATOM 3360 C C . THR A 1 469 ? 23.388 74.333 3.069 1.00 44.46 502 THR A C 1
ATOM 3361 O O . THR A 1 469 ? 23.977 75.104 2.312 1.00 48.23 502 THR A O 1
ATOM 3365 N N . THR A 1 470 ? 23.903 73.926 4.229 1.00 41.27 503 THR A N 1
ATOM 3366 C CA . THR A 1 470 ? 25.236 74.336 4.645 1.00 42.16 503 THR A CA 1
ATOM 3367 C C . THR A 1 470 ? 26.292 73.249 4.500 1.00 44.96 503 THR A C 1
ATOM 3368 O O . THR A 1 470 ? 27.472 73.574 4.347 1.00 46.57 503 THR A O 1
ATOM 3372 N N . VAL A 1 471 ? 25.914 71.978 4.549 1.00 45.13 504 VAL A N 1
ATOM 3373 C CA . VAL A 1 471 ? 26.865 70.887 4.384 1.00 37.70 504 VAL A CA 1
ATOM 3374 C C . VAL A 1 471 ? 26.325 69.925 3.339 1.00 34.36 504 VAL A C 1
ATOM 3375 O O . VAL A 1 471 ? 25.131 69.606 3.327 1.00 36.59 504 VAL A O 1
ATOM 3379 N N . ASP A 1 472 ? 27.210 69.454 2.468 1.00 29.66 505 ASP A N 1
ATOM 3380 C CA . ASP A 1 472 ? 26.828 68.444 1.482 1.00 36.76 505 ASP A CA 1
ATOM 3381 C C . ASP A 1 472 ? 28.128 67.753 1.055 1.00 42.09 505 ASP A C 1
ATOM 3382 O O . ASP A 1 472 ? 28.823 68.239 0.163 1.00 38.57 505 ASP A O 1
ATOM 3387 N N . THR A 1 473 ? 28.442 66.632 1.709 1.00 36.47 506 THR A N 1
ATOM 3388 C CA . THR A 1 473 ? 29.746 65.993 1.571 1.00 41.90 506 THR A CA 1
ATOM 3389 C C . THR A 1 473 ? 29.620 64.475 1.616 1.00 45.61 506 THR A C 1
ATOM 3390 O O . THR A 1 473 ? 28.675 63.918 2.180 1.00 40.23 506 THR A O 1
ATOM 3394 N N . ALA A 1 474 ? 30.612 63.819 1.020 1.00 45.89 507 ALA A N 1
ATOM 3395 C CA . ALA A 1 474 ? 30.779 62.375 1.036 1.00 43.28 507 ALA A CA 1
ATOM 3396 C C . ALA A 1 474 ? 32.167 62.041 1.565 1.00 48.39 507 ALA A C 1
ATOM 3397 O O . ALA A 1 474 ? 33.091 62.857 1.506 1.00 50.84 507 ALA A O 1
ATOM 3399 N N . LYS A 1 475 ? 32.309 60.825 2.081 1.00 46.60 508 LYS A N 1
ATOM 3400 C CA . LYS A 1 475 ? 33.585 60.348 2.589 1.00 50.85 508 LYS A CA 1
ATOM 3401 C C . LYS A 1 475 ? 33.658 58.833 2.423 1.00 49.77 508 LYS A C 1
ATOM 3402 O O . LYS A 1 475 ? 32.633 58.147 2.392 1.00 42.59 508 LYS A O 1
ATOM 3408 N N . SER A 1 476 ? 34.885 58.325 2.295 1.00 45.90 509 SER A N 1
ATOM 3409 C CA . SER A 1 476 ? 35.157 56.897 2.226 1.00 40.99 509 SER A CA 1
ATOM 3410 C C . SER A 1 476 ? 36.370 56.595 3.089 1.00 42.64 509 SER A C 1
ATOM 3411 O O . SER A 1 476 ? 37.210 57.467 3.323 1.00 38.58 509 SER A O 1
ATOM 3414 N N . GLY A 1 477 ? 36.451 55.355 3.565 1.00 30.79 510 GLY A N 1
ATOM 3415 C CA . GLY A 1 477 ? 37.555 54.973 4.428 1.00 33.10 510 GLY A CA 1
ATOM 3416 C C . GLY A 1 477 ? 37.581 53.477 4.659 1.00 33.40 510 GLY A C 1
ATOM 3417 O O . GLY A 1 477 ? 36.620 52.760 4.374 1.00 28.88 510 GLY A O 1
ATOM 3418 N N . ASN A 1 478 ? 38.711 53.018 5.180 1.00 30.64 511 ASN A N 1
ATOM 3419 C CA . ASN A 1 478 ? 38.924 51.618 5.498 1.00 35.62 511 ASN A CA 1
ATOM 3420 C C . ASN A 1 478 ? 39.315 51.489 6.961 1.00 37.30 511 ASN A C 1
ATOM 3421 O O . ASN A 1 478 ? 40.064 52.316 7.486 1.00 39.58 511 ASN A O 1
ATOM 3426 N N . LEU A 1 479 ? 38.776 50.474 7.625 1.00 30.80 512 LEU A N 1
ATOM 3427 C CA . LEU A 1 479 ? 39.233 50.064 8.945 1.00 25.87 512 LEU A CA 1
ATOM 3428 C C . LEU A 1 479 ? 39.780 48.648 8.849 1.00 32.70 512 LEU A C 1
ATOM 3429 O O . LEU A 1 479 ? 39.177 47.783 8.198 1.00 29.02 512 LEU A O 1
ATOM 3434 N N . MET A 1 480 ? 40.925 48.417 9.486 1.00 25.82 513 MET A N 1
ATOM 3435 C CA . MET A 1 480 ? 41.419 47.072 9.723 1.00 30.57 513 MET A CA 1
ATOM 3436 C C . MET A 1 480 ? 41.435 46.804 11.219 1.00 31.33 513 MET A C 1
ATOM 3437 O O . MET A 1 480 ? 41.926 47.628 11.993 1.00 29.40 513 MET A O 1
ATOM 3442 N N . ASN A 1 481 ? 40.906 45.655 11.617 1.00 27.62 514 ASN A N 1
ATOM 3443 C CA . ASN A 1 481 ? 41.000 45.180 12.988 1.00 19.85 514 ASN A CA 1
ATOM 3444 C C . ASN A 1 481 ? 41.562 43.771 12.976 1.00 28.41 514 ASN A C 1
ATOM 3445 O O . ASN A 1 481 ? 41.165 42.947 12.146 1.00 21.71 514 ASN A O 1
ATOM 3450 N N . TRP A 1 482 ? 42.488 43.494 13.890 1.00 23.05 515 TRP A N 1
ATOM 3451 C CA . TRP A 1 482 ? 42.958 42.123 14.032 1.00 26.79 515 TRP A CA 1
ATOM 3452 C C . TRP A 1 482 ? 43.290 41.823 15.486 1.00 25.93 515 TRP A C 1
ATOM 3453 O O . TRP A 1 482 ? 43.496 42.723 16.303 1.00 27.31 515 TRP A O 1
ATOM 3464 N N . LYS A 1 483 ? 43.317 40.529 15.795 1.00 20.62 516 LYS A N 1
ATOM 3465 C CA . LYS A 1 483 ? 43.630 40.045 17.129 1.00 22.05 516 LYS A CA 1
ATOM 3466 C C . LYS A 1 483 ? 44.301 38.681 17.027 1.00 25.12 516 LYS A C 1
ATOM 3467 O O . LYS A 1 483 ? 44.113 37.947 16.053 1.00 20.06 516 LYS A O 1
ATOM 3473 N N . ALA A 1 484 ? 45.086 38.353 18.048 1.00 25.27 517 ALA A N 1
ATOM 3474 C CA . ALA A 1 484 ? 45.766 37.071 18.144 1.00 17.92 517 ALA A CA 1
ATOM 3475 C C . ALA A 1 484 ? 45.867 36.711 19.617 1.00 24.20 517 ALA A C 1
ATOM 3476 O O . ALA A 1 484 ? 46.108 37.586 20.454 1.00 25.82 517 ALA A O 1
ATOM 3478 N N . GLY A 1 485 ? 45.663 35.427 19.932 1.00 20.88 518 GLY A N 1
ATOM 3479 C CA . GLY A 1 485 ? 45.769 34.959 21.297 1.00 22.92 518 GLY A CA 1
ATOM 3480 C C . GLY A 1 485 ? 46.305 33.540 21.363 1.00 28.71 518 GLY A C 1
ATOM 3481 O O . GLY A 1 485 ? 46.417 32.836 20.351 1.00 24.98 518 GLY A O 1
ATOM 3482 N N . ALA A 1 486 ? 46.643 33.135 22.584 1.00 25.37 519 ALA A N 1
ATOM 3483 C CA . ALA A 1 486 ? 47.120 31.791 22.870 1.00 24.35 519 ALA A CA 1
ATOM 3484 C C . ALA A 1 486 ? 46.610 31.384 24.244 1.00 24.13 519 ALA A C 1
ATOM 3485 O O . ALA A 1 486 ? 46.413 32.221 25.127 1.00 22.99 519 ALA A O 1
ATOM 3487 N N . LEU A 1 487 ? 46.369 30.090 24.406 1.00 18.16 520 LEU A N 1
ATOM 3488 C CA . LEU A 1 487 ? 45.763 29.585 25.629 1.00 21.36 520 LEU A CA 1
ATOM 3489 C C . LEU A 1 487 ? 46.369 28.229 25.935 1.00 28.36 520 LEU A C 1
ATOM 3490 O O . LEU A 1 487 ? 46.529 27.401 25.031 1.00 20.18 520 LEU A O 1
ATOM 3495 N N . TYR A 1 488 ? 46.715 28.015 27.200 1.00 28.58 521 TYR A N 1
ATOM 3496 C CA . TYR A 1 488 ? 47.319 26.766 27.647 1.00 22.69 521 TYR A CA 1
ATOM 3497 C C . TYR A 1 488 ? 46.493 26.203 28.792 1.00 22.16 521 TYR A C 1
ATOM 3498 O O . TYR A 1 488 ? 46.259 26.895 29.784 1.00 20.26 521 TYR A O 1
ATOM 3507 N N . HIS A 1 489 ? 46.027 24.964 28.646 1.00 23.62 522 HIS A N 1
ATOM 3508 C CA . HIS A 1 489 ? 45.294 24.302 29.723 1.00 24.21 522 HIS A CA 1
ATOM 3509 C C . HIS A 1 489 ? 46.317 23.781 30.729 1.00 29.45 522 HIS A C 1
ATOM 3510 O O . HIS A 1 489 ? 47.011 22.801 30.469 1.00 24.83 522 HIS A O 1
ATOM 3517 N N . LEU A 1 490 ? 46.442 24.459 31.875 1.00 34.22 523 LEU A N 1
ATOM 3518 C CA . LEU A 1 490 ? 47.380 24.008 32.906 1.00 31.03 523 LEU A CA 1
ATOM 3519 C C . LEU A 1 490 ? 46.868 22.759 33.603 1.00 32.70 523 LEU A C 1
ATOM 3520 O O . LEU A 1 490 ? 47.642 21.847 33.913 1.00 32.57 523 LEU A O 1
ATOM 3525 N N . THR A 1 491 ? 45.568 22.710 33.876 1.00 34.70 524 THR A N 1
ATOM 3526 C CA . THR A 1 491 ? 44.933 21.539 34.451 1.00 35.89 524 THR A CA 1
ATOM 3527 C C . THR A 1 491 ? 43.624 21.317 33.721 1.00 40.80 524 THR A C 1
ATOM 3528 O O . THR A 1 491 ? 43.260 22.065 32.807 1.00 38.23 524 THR A O 1
ATOM 3532 N N . GLU A 1 492 ? 42.910 20.271 34.134 1.00 37.70 525 GLU A N 1
ATOM 3533 C CA . GLU A 1 492 ? 41.569 20.046 33.621 1.00 44.88 525 GLU A CA 1
ATOM 3534 C C . GLU A 1 492 ? 40.626 21.190 33.978 1.00 32.06 525 GLU A C 1
ATOM 3535 O O . GLU A 1 492 ? 39.562 21.321 33.366 1.00 36.01 525 GLU A O 1
ATOM 3541 N N . ASN A 1 493 ? 40.992 22.024 34.949 1.00 32.65 526 ASN A N 1
ATOM 3542 C CA . ASN A 1 493 ? 40.103 23.070 35.434 1.00 38.66 526 ASN A CA 1
ATOM 3543 C C . ASN A 1 493 ? 40.597 24.484 35.166 1.00 32.79 526 ASN A C 1
ATOM 3544 O O . ASN A 1 493 ? 39.778 25.405 35.133 1.00 36.55 526 ASN A O 1
ATOM 3549 N N . GLY A 1 494 ? 41.889 24.680 34.971 1.00 29.23 527 GLY A N 1
ATOM 3550 C CA . GLY A 1 494 ? 42.450 26.018 34.873 1.00 28.35 527 GLY A CA 1
ATOM 3551 C C . GLY A 1 494 ? 43.274 26.208 33.622 1.00 28.47 527 GLY A C 1
ATOM 3552 O O . GLY A 1 494 ? 43.992 25.308 33.187 1.00 29.85 527 GLY A O 1
ATOM 3553 N N . ASN A 1 495 ? 43.172 27.400 33.046 1.00 27.55 528 ASN A N 1
ATOM 3554 C CA . ASN A 1 495 ? 44.011 27.779 31.927 1.00 31.47 528 ASN A CA 1
ATOM 3555 C C . ASN A 1 495 ? 44.617 29.151 32.183 1.00 31.14 528 ASN A C 1
ATOM 3556 O O . ASN A 1 495 ? 44.219 29.884 33.092 1.00 33.05 528 ASN A O 1
ATOM 3561 N N . VAL A 1 496 ? 45.614 29.470 31.377 1.00 27.86 529 VAL A N 1
ATOM 3562 C CA . VAL A 1 496 ? 46.195 30.802 31.304 1.00 24.89 529 VAL A CA 1
ATOM 3563 C C . VAL A 1 496 ? 46.145 31.188 29.836 1.00 24.08 529 VAL A C 1
ATOM 3564 O O . VAL A 1 496 ? 46.235 30.323 28.956 1.00 21.71 529 VAL A O 1
ATOM 3568 N N . TYR A 1 497 ? 45.975 32.481 29.563 1.00 20.65 530 TYR A N 1
ATOM 3569 C CA . TYR A 1 497 ? 45.870 32.928 28.183 1.00 22.74 530 TYR A CA 1
ATOM 3570 C C . TYR A 1 497 ? 46.500 34.306 28.029 1.00 29.45 530 TYR A C 1
ATOM 3571 O O . TYR A 1 497 ? 46.706 35.039 28.999 1.00 21.02 530 TYR A O 1
ATOM 3580 N N . ILE A 1 498 ? 46.824 34.635 26.780 1.00 21.44 531 ILE A N 1
ATOM 3581 C CA . ILE A 1 498 ? 47.254 35.968 26.387 1.00 22.48 531 ILE A CA 1
ATOM 3582 C C . ILE A 1 498 ? 46.443 36.359 25.163 1.00 24.44 531 ILE A C 1
ATOM 3583 O O . ILE A 1 498 ? 45.996 35.501 24.391 1.00 19.55 531 ILE A O 1
ATOM 3588 N N . ASN A 1 499 ? 46.225 37.662 25.005 1.00 18.98 532 ASN A N 1
ATOM 3589 C CA . ASN A 1 499 ? 45.470 38.168 23.870 1.00 24.96 532 ASN A CA 1
ATOM 3590 C C . ASN A 1 499 ? 46.026 39.528 23.462 1.00 25.10 532 ASN A C 1
ATOM 3591 O O . ASN A 1 499 ? 46.370 40.351 24.312 1.00 28.02 532 ASN A O 1
ATOM 3596 N N . TYR A 1 500 ? 46.125 39.753 22.157 1.00 21.42 533 TYR A N 1
ATOM 3597 C CA . TYR A 1 500 ? 46.601 41.024 21.629 1.00 24.21 533 TYR A CA 1
ATOM 3598 C C . TYR A 1 500 ? 45.657 41.458 20.516 1.00 35.91 533 TYR A C 1
ATOM 3599 O O . TYR A 1 500 ? 45.243 40.632 19.693 1.00 36.17 533 TYR A O 1
ATOM 3608 N N . ALA A 1 501 ? 45.285 42.738 20.510 1.00 29.63 534 ALA A N 1
ATOM 3609 C CA . ALA A 1 501 ? 44.339 43.251 19.527 1.00 25.48 534 ALA A CA 1
ATOM 3610 C C . ALA A 1 501 ? 44.777 44.625 19.040 1.00 33.16 534 ALA A C 1
ATOM 3611 O O . ALA A 1 501 ? 45.256 45.455 19.819 1.00 28.14 534 ALA A O 1
ATOM 3613 N N . VAL A 1 502 ? 44.614 44.843 17.741 1.00 30.63 535 VAL A N 1
ATOM 3614 C CA . VAL A 1 502 ? 44.976 46.083 17.073 1.00 35.98 535 VAL A CA 1
ATOM 3615 C C . VAL A 1 502 ? 43.709 46.588 16.396 1.00 40.80 535 VAL A C 1
ATOM 3616 O O . VAL A 1 502 ? 43.178 45.938 15.486 1.00 34.28 535 VAL A O 1
ATOM 3620 N N . SER A 1 503 ? 43.209 47.722 16.863 1.00 43.27 536 SER A N 1
ATOM 3621 C CA . SER A 1 503 ? 41.908 48.247 16.486 1.00 47.78 536 SER A CA 1
ATOM 3622 C C . SER A 1 503 ? 42.070 49.562 15.748 1.00 45.28 536 SER A C 1
ATOM 3623 O O . SER A 1 503 ? 43.090 50.246 15.861 1.00 42.94 536 SER A O 1
ATOM 3626 N N . GLN A 1 504 ? 41.036 49.921 14.998 1.00 49.48 537 GLN A N 1
ATOM 3627 C CA . GLN A 1 504 ? 40.948 51.279 14.492 1.00 56.52 537 GLN A CA 1
ATOM 3628 C C . GLN A 1 504 ? 39.505 51.586 14.127 1.00 64.83 537 GLN A C 1
ATOM 3629 O O . GLN A 1 504 ? 38.782 50.718 13.631 1.00 59.11 537 GLN A O 1
ATOM 3635 N N . GLN A 1 505 ? 39.092 52.821 14.423 1.00 66.47 538 GLN A N 1
ATOM 3636 C CA . GLN A 1 505 ? 37.754 53.324 14.154 1.00 72.13 538 GLN A CA 1
ATOM 3637 C C . GLN A 1 505 ? 37.849 54.526 13.230 1.00 68.72 538 GLN A C 1
ATOM 3638 O O . GLN A 1 505 ? 38.945 55.061 13.014 1.00 67.80 538 GLN A O 1
ATOM 3644 N N . PRO A 1 506 ? 36.729 54.982 12.672 1.00 64.29 539 PRO A N 1
ATOM 3645 C CA . PRO A 1 506 ? 36.740 56.247 11.948 1.00 69.03 539 PRO A CA 1
ATOM 3646 C C . PRO A 1 506 ? 36.962 57.396 12.906 1.00 79.15 539 PRO A C 1
ATOM 3647 O O . PRO A 1 506 ? 36.507 57.357 14.068 1.00 78.50 539 PRO A O 1
ATOM 3651 N N . PRO A 1 507 ? 37.672 58.455 12.484 1.00 88.48 540 PRO A N 1
ATOM 3652 C CA . PRO A 1 507 ? 37.917 59.624 13.336 1.00 88.11 540 PRO A CA 1
ATOM 3653 C C . PRO A 1 507 ? 36.631 60.230 13.897 1.00 79.69 540 PRO A C 1
ATOM 3654 O O . PRO A 1 507 ? 36.511 60.371 15.115 1.00 76.89 540 PRO A O 1
ATOM 3658 N N . PRO A 1 530 ? 42.228 58.216 11.428 1.00 72.44 563 PRO A N 1
ATOM 3659 C CA . PRO A 1 530 ? 41.768 56.929 11.966 1.00 72.21 563 PRO A CA 1
ATOM 3660 C C . PRO A 1 530 ? 42.251 56.651 13.395 1.00 64.13 563 PRO A C 1
ATOM 3661 O O . PRO A 1 530 ? 43.451 56.552 13.651 1.00 64.05 563 PRO A O 1
ATOM 3665 N N . GLN A 1 531 ? 41.303 56.528 14.316 1.00 56.05 564 GLN A N 1
ATOM 3666 C CA . GLN A 1 531 ? 41.632 56.211 15.698 1.00 61.53 564 GLN A CA 1
ATOM 3667 C C . GLN A 1 531 ? 42.280 54.833 15.783 1.00 57.96 564 GLN A C 1
ATOM 3668 O O . GLN A 1 531 ? 41.666 53.832 15.406 1.00 63.94 564 GLN A O 1
ATOM 3674 N N . LYS A 1 532 ? 43.518 54.778 16.268 1.00 49.03 565 LYS A N 1
ATOM 3675 C CA . LYS A 1 532 ? 44.215 53.517 16.481 1.00 44.84 565 LYS A CA 1
ATOM 3676 C C . LYS A 1 532 ? 44.189 53.132 17.954 1.00 41.73 565 LYS A C 1
ATOM 3677 O O . LYS A 1 532 ? 44.249 53.989 18.838 1.00 37.84 565 LYS A O 1
ATOM 3683 N N . ALA A 1 533 ? 44.123 51.824 18.210 1.00 34.48 566 ALA A N 1
ATOM 3684 C CA . ALA A 1 533 ? 44.145 51.299 19.568 1.00 33.03 566 ALA A CA 1
ATOM 3685 C C . ALA A 1 533 ? 44.868 49.961 19.584 1.00 34.38 566 ALA A C 1
ATOM 3686 O O . ALA A 1 533 ? 44.585 49.088 18.760 1.00 35.75 566 ALA A O 1
ATOM 3688 N N . ASN A 1 534 ? 45.801 49.809 20.516 1.00 30.11 567 ASN A N 1
ATOM 3689 C CA . ASN A 1 534 ? 46.492 48.551 20.757 1.00 37.90 567 ASN A CA 1
ATOM 3690 C C . ASN A 1 534 ? 46.162 48.073 22.165 1.00 38.53 567 ASN A C 1
ATOM 3691 O O . ASN A 1 534 ? 46.160 48.866 23.114 1.00 30.48 567 ASN A O 1
ATOM 3696 N N . THR A 1 535 ? 45.870 46.783 22.298 1.00 30.59 568 THR A N 1
ATOM 3697 C CA . THR A 1 535 ? 45.537 46.200 23.590 1.00 30.52 568 THR A CA 1
ATOM 3698 C C . THR A 1 535 ? 46.327 44.919 23.805 1.00 30.94 568 THR A C 1
ATOM 3699 O O . THR A 1 535 ? 46.454 44.090 22.893 1.00 25.46 568 THR A O 1
ATOM 3703 N N . SER A 1 536 ? 46.844 44.768 25.022 1.00 25.31 569 SER A N 1
ATOM 3704 C CA . SER A 1 536 ? 47.516 43.562 25.483 1.00 29.38 569 SER A CA 1
ATOM 3705 C C . SER A 1 536 ? 46.781 43.034 26.704 1.00 29.73 569 SER A C 1
ATOM 3706 O O . SER A 1 536 ? 46.336 43.813 27.554 1.00 25.81 569 SER A O 1
ATOM 3709 N N . GLU A 1 537 ? 46.676 41.713 26.805 1.00 22.86 570 GLU A N 1
ATOM 3710 C CA . GLU A 1 537 ? 45.932 41.113 27.903 1.00 25.50 570 GLU A CA 1
ATOM 3711 C C . GLU A 1 537 ? 46.532 39.756 28.255 1.00 28.40 570 GLU A C 1
ATOM 3712 O O . GLU A 1 537 ? 46.888 38.968 27.369 1.00 22.42 570 GLU A O 1
ATOM 3718 N N . ILE A 1 538 ? 46.635 39.488 29.552 1.00 23.65 571 ILE A N 1
ATOM 3719 C CA . ILE A 1 538 ? 47.003 38.174 30.056 1.00 25.54 571 ILE A CA 1
ATOM 3720 C C . ILE A 1 538 ? 46.031 37.835 31.171 1.00 25.76 571 ILE A C 1
ATOM 3721 O O . ILE A 1 538 ? 45.684 38.694 31.987 1.00 27.26 571 ILE A O 1
ATOM 3726 N N . GLY A 1 539 ? 45.571 36.589 31.192 1.00 20.14 572 GLY A N 1
ATOM 3727 C CA . GLY A 1 539 ? 44.538 36.212 32.127 1.00 19.46 572 GLY A CA 1
ATOM 3728 C C . GLY A 1 539 ? 44.598 34.733 32.433 1.00 23.80 572 GLY A C 1
ATOM 3729 O O . GLY A 1 539 ? 45.391 33.982 31.861 1.00 22.10 572 GLY A O 1
ATOM 3730 N N . THR A 1 540 ? 43.722 34.326 33.346 1.00 21.05 573 THR A N 1
ATOM 3731 C CA . THR A 1 540 ? 43.595 32.940 33.764 1.00 17.61 573 THR A CA 1
ATOM 3732 C C . THR A 1 540 ? 42.128 32.704 34.094 1.00 22.43 573 THR A C 1
ATOM 3733 O O . THR A 1 540 ? 41.479 33.578 34.674 1.00 21.31 573 THR A O 1
ATOM 3737 N N . LYS A 1 541 ? 41.597 31.546 33.685 1.00 19.22 574 LYS A N 1
ATOM 3738 C CA . LYS A 1 541 ? 40.199 31.181 33.904 1.00 17.74 574 LYS A CA 1
ATOM 3739 C C . LYS A 1 541 ? 40.134 29.781 34.511 1.00 23.47 574 LYS A C 1
ATOM 3740 O O . LYS A 1 541 ? 40.850 28.871 34.072 1.00 22.25 574 LYS A O 1
ATOM 3746 N N . TRP A 1 542 ? 39.276 29.619 35.524 1.00 18.82 575 TRP A N 1
ATOM 3747 C CA . TRP A 1 542 ? 39.167 28.388 36.299 1.00 21.96 575 TRP A CA 1
ATOM 3748 C C . TRP A 1 542 ? 37.705 27.979 36.423 1.00 27.31 575 TRP A C 1
ATOM 3749 O O . TRP A 1 542 ? 36.849 28.804 36.750 1.00 23.14 575 TRP A O 1
ATOM 3760 N N . GLN A 1 543 ? 37.421 26.722 36.104 1.00 20.76 576 GLN A N 1
ATOM 3761 C CA . GLN A 1 543 ? 36.107 26.120 36.299 1.00 25.20 576 GLN A CA 1
ATOM 3762 C C . GLN A 1 543 ? 36.255 25.104 37.422 1.00 29.17 576 GLN A C 1
ATOM 3763 O O . GLN A 1 543 ? 36.896 24.064 37.239 1.00 31.34 576 GLN A O 1
ATOM 3769 N N . VAL A 1 544 ? 35.693 25.423 38.588 1.00 37.70 577 VAL A N 1
ATOM 3770 C CA . VAL A 1 544 ? 35.854 24.609 39.787 1.00 37.49 577 VAL A CA 1
ATOM 3771 C C . VAL A 1 544 ? 34.492 24.156 40.294 1.00 42.73 577 VAL A C 1
ATOM 3772 O O . VAL A 1 544 ? 33.456 24.445 39.681 1.00 43.30 577 VAL A O 1
ATOM 3776 N N . LEU A 1 545 ? 34.491 23.441 41.418 1.00 45.09 578 LEU A N 1
ATOM 3777 C CA . LEU A 1 545 ? 33.273 22.952 42.062 1.00 37.94 578 LEU A CA 1
ATOM 3778 C C . LEU A 1 545 ? 32.383 22.229 41.057 1.00 33.62 578 LEU A C 1
ATOM 3779 O O . LEU A 1 545 ? 31.260 22.637 40.771 1.00 36.87 578 LEU A O 1
ATOM 3784 N N . ASP A 1 546 ? 32.909 21.133 40.519 1.00 39.99 579 ASP A N 1
ATOM 3785 C CA . ASP A 1 546 ? 32.228 20.363 39.487 1.00 45.96 579 ASP A CA 1
ATOM 3786 C C . ASP A 1 546 ? 32.054 21.160 38.207 1.00 40.19 579 ASP A C 1
ATOM 3787 O O . ASP A 1 546 ? 31.170 20.854 37.400 1.00 31.05 579 ASP A O 1
ATOM 3792 N N . LYS A 1 547 ? 32.886 22.185 38.016 1.00 57.92 580 LYS A N 1
ATOM 3793 C CA . LYS A 1 547 ? 32.880 23.034 36.826 1.00 63.89 580 LYS A CA 1
ATOM 3794 C C . LYS A 1 547 ? 31.595 23.845 36.697 1.00 56.85 580 LYS A C 1
ATOM 3795 O O . LYS A 1 547 ? 31.258 24.310 35.599 1.00 54.03 580 LYS A O 1
ATOM 3801 N N . ARG A 1 548 ? 30.868 24.028 37.803 1.00 38.89 581 ARG A N 1
ATOM 3802 C CA . ARG A 1 548 ? 29.669 24.863 37.816 1.00 31.15 581 ARG A CA 1
ATOM 3803 C C . ARG A 1 548 ? 29.962 26.305 38.205 1.00 22.55 581 ARG A C 1
ATOM 3804 O O . ARG A 1 548 ? 29.040 27.133 38.207 1.00 23.74 581 ARG A O 1
ATOM 3812 N N . LEU A 1 549 ? 31.208 26.614 38.555 1.00 23.64 582 LEU A N 1
ATOM 3813 C CA . LEU A 1 549 ? 31.612 27.937 39.009 1.00 24.80 582 LEU A CA 1
ATOM 3814 C C . LEU A 1 549 ? 32.812 28.375 38.189 1.00 33.26 582 LEU A C 1
ATOM 3815 O O . LEU A 1 549 ? 33.803 27.638 38.094 1.00 27.68 582 LEU A O 1
ATOM 3820 N N . LEU A 1 550 ? 32.715 29.566 37.595 1.00 23.27 583 LEU A N 1
ATOM 3821 C CA . LEU A 1 550 ? 33.767 30.120 36.753 1.00 23.85 583 LEU A CA 1
ATOM 3822 C C . LEU A 1 550 ? 34.445 31.271 37.483 1.00 23.00 583 LEU A C 1
ATOM 3823 O O . LEU A 1 550 ? 33.777 32.208 37.936 1.00 21.17 583 LEU A O 1
ATOM 3828 N N . LEU A 1 551 ? 35.768 31.199 37.584 1.00 18.21 584 LEU A N 1
ATOM 3829 C CA . LEU A 1 551 ? 36.591 32.240 38.177 1.00 21.28 584 LEU A CA 1
ATOM 3830 C C . LEU A 1 551 ? 37.585 32.712 37.131 1.00 28.66 584 LEU A C 1
ATOM 3831 O O . LEU A 1 551 ? 38.248 31.886 36.498 1.00 26.12 584 LEU A O 1
ATOM 3836 N N . THR A 1 552 ? 37.702 34.035 36.963 1.00 21.17 585 THR A N 1
ATOM 3837 C CA . THR A 1 552 ? 38.640 34.616 36.012 1.00 16.19 585 THR A CA 1
ATOM 3838 C C . THR A 1 552 ? 39.426 35.743 36.662 1.00 23.06 585 THR A C 1
ATOM 3839 O O . THR A 1 552 ? 38.958 36.400 37.598 1.00 26.65 585 THR A O 1
ATOM 3843 N N . ALA A 1 553 ? 40.631 35.959 36.144 1.00 22.22 586 ALA A N 1
ATOM 3844 C CA . ALA A 1 553 ? 41.444 37.109 36.496 1.00 21.89 586 ALA A CA 1
ATOM 3845 C C . ALA A 1 553 ? 42.223 37.504 35.251 1.00 28.20 586 ALA A C 1
ATOM 3846 O O . ALA A 1 553 ? 42.683 36.633 34.505 1.00 26.71 586 ALA A O 1
ATOM 3848 N N . ALA A 1 554 ? 42.358 38.814 35.025 1.00 24.98 587 ALA A N 1
ATOM 3849 C CA . ALA A 1 554 ? 43.035 39.317 33.839 1.00 26.50 587 ALA A CA 1
ATOM 3850 C C . ALA A 1 554 ? 43.723 40.634 34.155 1.00 27.85 587 ALA A C 1
ATOM 3851 O O . ALA A 1 554 ? 43.186 41.460 34.894 1.00 21.26 587 ALA A O 1
ATOM 3853 N N . LEU A 1 555 ? 44.896 40.824 33.566 1.00 22.62 588 LEU A N 1
ATOM 3854 C CA . LEU A 1 555 ? 45.548 42.122 33.465 1.00 27.38 588 LEU A CA 1
ATOM 3855 C C . LEU A 1 555 ? 45.451 42.605 32.028 1.00 27.63 588 LEU A C 1
ATOM 3856 O O . LEU A 1 555 ? 45.605 41.815 31.091 1.00 22.89 588 LEU A O 1
ATOM 3861 N N . PHE A 1 556 ? 45.226 43.904 31.858 1.00 25.05 589 PHE A N 1
ATOM 3862 C CA . PHE A 1 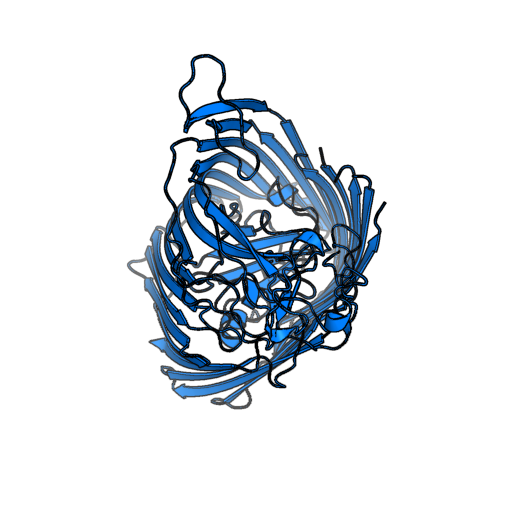556 ? 45.037 44.476 30.536 1.00 27.78 589 PHE A CA 1
ATOM 3863 C C . PHE A 1 556 ? 45.721 45.834 30.444 1.00 30.86 589 PHE A C 1
ATOM 3864 O O . PHE A 1 556 ? 45.889 46.536 31.444 1.00 25.58 589 PHE A O 1
ATOM 3872 N N . ARG A 1 557 ? 46.102 46.190 29.219 1.00 26.17 590 ARG A N 1
ATOM 3873 C CA . ARG A 1 557 ? 46.621 47.507 28.895 1.00 26.12 590 ARG A CA 1
ATOM 3874 C C . ARG A 1 557 ? 46.176 47.890 27.491 1.00 30.12 590 ARG A C 1
ATOM 3875 O O . ARG A 1 557 ? 46.447 47.156 26.532 1.00 24.92 590 ARG A O 1
ATOM 3883 N N . THR A 1 558 ? 45.526 49.050 27.375 1.00 28.29 591 THR A N 1
ATOM 3884 C CA . THR A 1 558 ? 45.034 49.570 26.104 1.00 29.92 591 THR A CA 1
ATOM 3885 C C . THR A 1 558 ? 45.589 50.966 25.844 1.00 35.64 591 THR A C 1
ATOM 3886 O O . THR A 1 558 ? 45.491 51.847 26.706 1.00 36.18 591 THR A O 1
ATOM 3890 N N . ASP A 1 559 ? 46.136 51.169 24.646 1.00 33.05 592 ASP A N 1
ATOM 3891 C CA . ASP A 1 559 ? 46.704 52.443 24.212 1.00 34.34 592 ASP A CA 1
ATOM 3892 C C . ASP A 1 559 ? 45.933 52.949 23.002 1.00 39.16 592 ASP A C 1
ATOM 3893 O O . ASP A 1 559 ? 45.883 52.271 21.970 1.00 45.45 592 ASP A O 1
ATOM 3898 N N . ILE A 1 560 ? 45.336 54.135 23.127 1.00 36.34 593 ILE A N 1
ATOM 3899 C CA . ILE A 1 560 ? 44.548 54.758 22.065 1.00 40.61 593 ILE A CA 1
ATOM 3900 C C . ILE A 1 560 ? 45.284 55.992 21.555 1.00 46.84 593 ILE A C 1
ATOM 3901 O O . ILE A 1 560 ? 45.731 56.828 22.352 1.00 47.38 593 ILE A O 1
ATOM 3906 N N . GLU A 1 561 ? 45.396 56.113 20.230 1.00 37.16 594 GLU A N 1
ATOM 3907 C CA . GLU A 1 561 ? 46.033 57.251 19.575 1.00 51.12 594 GLU A CA 1
ATOM 3908 C C . GLU A 1 561 ? 45.054 57.930 18.624 1.00 58.24 594 GLU A C 1
ATOM 3909 O O . GLU A 1 561 ? 44.329 57.258 17.880 1.00 50.60 594 GLU A O 1
ATOM 3915 N N . ASN A 1 562 ? 45.041 59.269 18.652 1.00 58.67 595 ASN A N 1
ATOM 3916 C CA . ASN A 1 562 ? 44.199 60.079 17.766 1.00 59.40 595 ASN A CA 1
ATOM 3917 C C . ASN A 1 562 ? 42.733 60.036 18.195 1.00 60.64 595 ASN A C 1
ATOM 3918 O O . ASN A 1 562 ? 41.827 59.986 17.359 1.00 53.49 595 ASN A O 1
ATOM 3923 N N . GLU A 1 563 ? 42.498 60.056 19.503 1.00 73.96 596 GLU A N 1
ATOM 3924 C CA . GLU A 1 563 ? 41.144 60.008 20.040 1.00 79.05 596 GLU A CA 1
ATOM 3925 C C . GLU A 1 563 ? 40.365 61.261 19.662 1.00 86.28 596 GLU A C 1
ATOM 3926 O O . GLU A 1 563 ? 40.949 62.324 19.450 1.00 91.68 596 GLU A O 1
ATOM 3928 N N . TYR A 1 575 ? 43.313 65.556 19.783 1.00 108.56 608 TYR A N 1
ATOM 3929 C CA . TYR A 1 575 ? 43.498 64.823 21.032 1.00 108.54 608 TYR A CA 1
ATOM 3930 C C . TYR A 1 575 ? 44.575 63.748 20.882 1.00 107.22 608 TYR A C 1
ATOM 3931 O O . TYR A 1 575 ? 44.587 62.999 19.905 1.00 105.55 608 TYR A O 1
ATOM 3933 N N . GLY A 1 576 ? 45.474 63.674 21.862 1.00 108.49 609 GLY A N 1
ATOM 3934 C CA . GLY A 1 576 ? 46.630 62.800 21.793 1.00 104.76 609 GLY A CA 1
ATOM 3935 C C . GLY A 1 576 ? 46.360 61.380 22.244 1.00 95.67 609 GLY A C 1
ATOM 3936 O O . GLY A 1 576 ? 45.257 60.843 22.084 1.00 100.59 609 GLY A O 1
ATOM 3937 N N . LYS A 1 577 ? 47.387 60.763 22.827 1.00 74.24 610 LYS A N 1
ATOM 3938 C CA . LYS A 1 577 ? 47.363 59.346 23.160 1.00 64.55 610 LYS A CA 1
ATOM 3939 C C . LYS A 1 577 ? 46.868 59.133 24.585 1.00 59.84 610 LYS A C 1
ATOM 3940 O O . LYS A 1 577 ? 47.308 59.821 25.510 1.00 62.83 610 LYS A O 1
ATOM 3946 N N . LYS A 1 578 ? 45.961 58.174 24.759 1.00 51.55 611 LYS A N 1
ATOM 3947 C CA . LYS A 1 578 ? 45.492 57.766 26.073 1.00 45.71 611 LYS A CA 1
ATOM 3948 C C . LYS A 1 578 ? 45.973 56.358 26.392 1.00 47.06 611 LYS A C 1
ATOM 3949 O O . LYS A 1 578 ? 46.284 55.557 25.502 1.00 40.81 611 LYS A O 1
ATOM 3955 N N . ARG A 1 579 ? 45.998 56.054 27.684 1.00 37.05 612 ARG A N 1
ATOM 3956 C CA . ARG A 1 579 ? 46.294 54.708 28.140 1.00 40.68 612 ARG A CA 1
ATOM 3957 C C . ARG A 1 579 ? 45.375 54.359 29.295 1.00 46.24 612 ARG A C 1
ATOM 3958 O O . ARG A 1 579 ? 45.178 55.165 30.209 1.00 44.20 612 ARG A O 1
ATOM 3966 N N . VAL A 1 580 ? 44.805 53.162 29.239 1.00 38.26 613 VAL A N 1
ATOM 3967 C CA . VAL A 1 580 ? 44.045 52.596 30.341 1.00 37.77 613 VAL A CA 1
ATOM 3968 C C . VAL A 1 580 ? 44.564 51.191 30.577 1.00 44.10 613 VAL A C 1
ATOM 3969 O O . VAL A 1 580 ? 44.602 50.372 29.650 1.00 41.20 613 VAL A O 1
ATOM 3973 N N . GLU A 1 581 ? 44.976 50.919 31.807 1.00 42.67 614 GLU A N 1
ATOM 3974 C CA . GLU A 1 581 ? 45.430 49.599 32.199 1.00 36.44 614 GLU A CA 1
ATOM 3975 C C . GLU A 1 581 ? 44.779 49.238 33.521 1.00 36.00 614 GLU A C 1
ATOM 3976 O O . GLU A 1 581 ? 44.311 50.103 34.269 1.00 34.57 614 GLU A O 1
ATOM 3982 N N . GLY A 1 582 ? 44.741 47.947 33.803 1.00 27.81 615 GLY A N 1
ATOM 3983 C CA . GLY A 1 582 ? 44.246 47.550 35.107 1.00 27.59 615 GLY A CA 1
ATOM 3984 C C . GLY A 1 582 ? 44.088 46.059 35.232 1.00 26.52 615 GLY A C 1
ATOM 3985 O O . GLY A 1 582 ? 44.729 45.279 34.514 1.00 24.99 615 GLY A O 1
ATOM 3986 N N . TYR A 1 583 ? 43.196 45.683 36.133 1.00 30.36 616 TYR A N 1
ATOM 3987 C CA . TYR A 1 583 ? 43.079 44.347 36.682 1.00 33.06 616 TYR A CA 1
ATOM 3988 C C . TYR A 1 583 ? 41.594 44.037 36.832 1.00 31.94 616 TYR A C 1
ATOM 3989 O O . TYR A 1 583 ? 40.809 44.909 37.222 1.00 25.80 616 TYR A O 1
ATOM 3998 N N . GLU A 1 584 ? 41.209 42.808 36.491 1.00 21.02 617 GLU A N 1
ATOM 3999 C CA . GLU A 1 584 ? 39.812 42.385 36.506 1.00 27.01 617 GLU A CA 1
ATOM 4000 C C . GLU A 1 584 ? 39.714 40.992 37.109 1.00 26.04 617 GLU A C 1
ATOM 4001 O O . GLU A 1 584 ? 40.461 40.089 36.725 1.00 28.09 617 GLU A O 1
ATOM 4007 N N . ILE A 1 585 ? 38.782 40.821 38.035 1.00 22.68 618 ILE A N 1
ATOM 4008 C CA . ILE A 1 585 ? 38.453 39.520 38.592 1.00 25.19 618 ILE A CA 1
ATOM 4009 C C . ILE A 1 585 ? 36.958 39.337 38.445 1.00 28.03 618 ILE A C 1
ATOM 4010 O O . ILE A 1 585 ? 36.190 40.302 38.509 1.00 27.82 618 ILE A O 1
ATOM 4015 N N . SER A 1 586 ? 36.537 38.091 38.261 1.00 21.17 619 SER A N 1
ATOM 4016 C CA . SER A 1 586 ? 35.113 37.838 38.142 1.00 22.22 619 SER A CA 1
ATOM 4017 C C . SER A 1 586 ? 34.814 36.437 38.644 1.00 23.78 619 SER A C 1
ATOM 4018 O O . SER A 1 586 ? 35.695 35.574 38.708 1.00 22.26 619 SER A O 1
ATOM 4021 N N . VAL A 1 587 ? 33.553 36.239 39.012 1.00 19.19 620 VAL A N 1
ATOM 4022 C CA . VAL A 1 587 ? 33.048 34.961 39.493 1.00 19.54 620 VAL A CA 1
ATOM 4023 C C . VAL A 1 587 ? 31.604 34.859 39.035 1.00 17.84 620 VAL A C 1
ATOM 4024 O O . VAL A 1 587 ? 30.877 35.856 39.009 1.00 18.55 620 VAL A O 1
ATOM 4028 N N . ALA A 1 588 ? 31.209 33.663 38.616 1.00 15.96 621 ALA A N 1
ATOM 4029 C CA . ALA A 1 588 ? 29.842 33.421 38.183 1.00 17.70 621 ALA A CA 1
ATOM 4030 C C . ALA A 1 588 ? 29.572 31.931 38.297 1.00 19.15 621 ALA A C 1
ATOM 4031 O O . ALA A 1 588 ? 30.424 31.115 37.934 1.00 19.82 621 ALA A O 1
ATOM 4033 N N . GLY A 1 589 ? 28.397 31.592 38.814 1.00 22.81 622 GLY A N 1
ATOM 4034 C CA . GLY A 1 589 ? 27.939 30.220 38.790 1.00 24.78 622 GLY A CA 1
ATOM 4035 C C . GLY A 1 589 ? 27.443 29.715 40.126 1.00 23.15 622 GLY A C 1
ATOM 4036 O O . GLY A 1 589 ? 26.924 30.484 40.943 1.00 25.20 622 GLY A O 1
ATOM 4037 N N . ASN A 1 590 ? 27.609 28.417 40.361 1.00 20.81 623 ASN A N 1
ATOM 4038 C CA . ASN A 1 590 ? 27.084 27.758 41.547 1.00 21.78 623 ASN A CA 1
ATOM 4039 C C . ASN A 1 590 ? 28.244 27.370 42.448 1.00 25.43 623 ASN A C 1
ATOM 4040 O O . ASN A 1 590 ? 29.152 26.645 42.023 1.00 26.36 623 ASN A O 1
ATOM 4045 N N . ILE A 1 591 ? 28.212 27.865 43.686 1.00 20.74 624 ILE A N 1
ATOM 4046 C CA . ILE A 1 591 ? 29.119 27.377 44.712 1.00 20.60 624 ILE A CA 1
ATOM 4047 C C . ILE A 1 591 ? 28.612 26.044 45.263 1.00 28.25 624 ILE A C 1
ATOM 4048 O O . ILE A 1 591 ? 29.388 25.113 45.478 1.00 24.83 624 ILE A O 1
ATOM 4053 N N . THR A 1 592 ? 27.304 25.922 45.465 1.00 28.68 625 THR A N 1
ATOM 4054 C CA . THR A 1 592 ? 26.679 24.648 45.795 1.00 25.91 625 THR A CA 1
ATOM 4055 C C . THR A 1 592 ? 25.381 24.576 44.997 1.00 28.19 625 THR A C 1
ATOM 4056 O O . THR A 1 592 ? 25.011 25.558 44.339 1.00 25.59 625 THR A O 1
ATOM 4060 N N . PRO A 1 593 ? 24.676 23.445 44.996 1.00 23.48 626 PRO A N 1
ATOM 4061 C CA . PRO A 1 593 ? 23.381 23.411 44.296 1.00 28.06 626 PRO A CA 1
ATOM 4062 C C . PRO A 1 593 ? 22.400 24.485 44.761 1.00 22.73 626 PRO A C 1
ATOM 4063 O O . PRO A 1 593 ? 21.546 24.913 43.975 1.00 23.29 626 PRO A O 1
ATOM 4067 N N . ALA A 1 594 ? 22.478 24.921 46.015 1.00 19.64 627 ALA A N 1
ATOM 4068 C CA . ALA A 1 594 ? 21.566 25.931 46.537 1.00 24.06 627 ALA A CA 1
ATOM 4069 C C . ALA A 1 594 ? 22.084 27.359 46.398 1.00 18.43 627 ALA A C 1
ATOM 4070 O O . ALA A 1 594 ? 21.307 28.304 46.586 1.00 24.24 627 ALA A O 1
ATOM 4072 N N . TRP A 1 595 ? 23.358 27.545 46.060 1.00 21.60 628 TRP A N 1
ATOM 4073 C CA . TRP A 1 595 ? 24.048 28.823 46.237 1.00 18.36 628 TRP A CA 1
ATOM 4074 C C . TRP A 1 595 ? 24.583 29.314 44.894 1.00 22.55 628 TRP A C 1
ATOM 4075 O O . TRP A 1 595 ? 25.531 28.742 44.348 1.00 23.29 628 TRP A O 1
ATOM 4086 N N . GLN A 1 596 ? 23.995 30.387 44.375 1.00 20.59 629 GLN A N 1
ATOM 4087 C CA . GLN A 1 596 ? 24.426 31.002 43.126 1.00 22.36 629 GLN A CA 1
ATOM 4088 C C . GLN A 1 596 ? 25.026 32.382 43.394 1.00 23.52 629 GLN A C 1
ATOM 4089 O O . GLN A 1 596 ? 24.502 33.147 44.225 1.00 19.21 629 GLN A O 1
ATOM 4095 N N . VAL A 1 597 ? 26.129 32.700 42.693 1.00 14.65 630 VAL A N 1
ATOM 4096 C CA . VAL A 1 597 ? 26.763 34.014 42.791 1.00 18.04 630 VAL A CA 1
ATOM 4097 C C . VAL A 1 597 ? 27.116 34.554 41.409 1.00 22.36 630 VAL A C 1
ATOM 4098 O O . VAL A 1 597 ? 27.286 33.809 40.441 1.00 20.42 630 VAL A O 1
ATOM 4102 N N . ILE A 1 598 ? 27.244 35.879 41.337 1.00 18.99 631 ILE A N 1
ATOM 4103 C CA . ILE A 1 598 ? 27.865 36.520 40.184 1.00 16.90 631 ILE A CA 1
ATOM 4104 C C . ILE A 1 598 ? 28.387 37.890 40.606 1.00 21.72 631 ILE A C 1
ATOM 4105 O O . ILE A 1 598 ? 27.698 38.655 41.287 1.00 17.74 631 ILE A O 1
ATOM 4110 N N . GLY A 1 599 ? 29.605 38.201 40.186 1.00 18.36 632 GLY A N 1
ATOM 4111 C CA . GLY A 1 599 ? 30.147 39.516 40.454 1.00 19.32 632 GLY A CA 1
ATOM 4112 C C . GLY A 1 599 ? 31.593 39.604 40.017 1.00 23.34 632 GLY A C 1
ATOM 4113 O O . GLY A 1 599 ? 32.133 38.683 39.396 1.00 23.54 632 GLY A O 1
ATOM 4114 N N . GLY A 1 600 ? 32.208 40.731 40.358 1.00 20.58 633 GLY A N 1
ATOM 4115 C CA . GLY A 1 600 ? 33.572 40.974 39.927 1.00 17.80 633 GLY A CA 1
ATOM 4116 C C . GLY A 1 600 ? 34.154 42.186 40.613 1.00 22.78 633 GLY A C 1
ATOM 4117 O O . GLY A 1 600 ? 33.480 42.893 41.370 1.00 24.57 633 GLY A O 1
ATOM 4118 N N . TYR A 1 601 ? 35.435 42.407 40.339 1.00 23.08 634 TYR A N 1
ATOM 4119 C CA . TYR A 1 601 ? 36.171 43.544 40.863 1.00 19.98 634 TYR A CA 1
ATOM 4120 C C . TYR A 1 601 ? 37.078 44.065 39.760 1.00 30.05 634 TYR A C 1
ATOM 4121 O O . TYR A 1 601 ? 37.670 43.276 39.013 1.00 27.78 634 TYR A O 1
ATOM 4130 N N . THR A 1 602 ? 37.164 45.395 39.650 1.00 20.17 635 THR A N 1
ATOM 4131 C CA . THR A 1 602 ? 38.025 46.060 38.682 1.00 25.16 635 THR A CA 1
ATOM 4132 C C . THR A 1 602 ? 38.854 47.146 39.356 1.00 28.41 635 THR A C 1
ATOM 4133 O O . THR A 1 602 ? 38.340 47.950 40.144 1.00 29.44 635 THR A O 1
ATOM 4137 N N . GLN A 1 603 ? 40.135 47.174 39.021 1.00 23.35 636 GLN A N 1
ATOM 4138 C CA . GLN A 1 603 ? 41.050 48.235 39.422 1.00 25.49 636 GLN A CA 1
ATOM 4139 C C . GLN A 1 603 ? 41.743 48.733 38.166 1.00 33.74 636 GLN A C 1
ATOM 4140 O O . GLN A 1 603 ? 42.321 47.936 37.418 1.00 36.32 636 GLN A O 1
ATOM 4146 N N . GLN A 1 604 ? 41.671 50.037 37.915 1.00 34.15 637 GLN A N 1
ATOM 4147 C CA . GLN A 1 604 ? 42.174 50.561 36.656 1.00 33.89 637 GLN A CA 1
ATOM 4148 C C . GLN A 1 604 ? 42.620 52.004 36.823 1.00 42.97 637 GLN A C 1
ATOM 4149 O O . GLN A 1 604 ? 42.184 52.716 37.735 1.00 32.02 637 GLN A O 1
ATOM 4155 N N . LYS A 1 605 ? 43.486 52.427 35.901 1.00 46.38 638 LYS A N 1
ATOM 4156 C CA . LYS A 1 605 ? 44.033 53.775 35.866 1.00 48.15 638 LYS A CA 1
ATOM 4157 C C . LYS A 1 605 ? 44.109 54.214 34.410 1.00 51.56 638 LYS A C 1
ATOM 4158 O O . LYS A 1 605 ? 44.659 53.491 33.573 1.00 52.62 638 LYS A O 1
ATOM 4164 N N . ALA A 1 606 ? 43.551 55.385 34.110 1.00 47.40 639 ALA A N 1
ATOM 4165 C CA . ALA A 1 606 ? 43.371 55.873 32.741 1.00 54.47 639 ALA A CA 1
ATOM 4166 C C . ALA A 1 606 ? 44.228 57.119 32.518 1.00 60.89 639 ALA A C 1
ATOM 4167 O O . ALA A 1 606 ? 43.747 58.245 32.649 1.00 67.60 639 ALA A O 1
ATOM 4169 N N . THR A 1 607 ? 45.490 56.912 32.155 1.00 66.17 640 THR A N 1
ATOM 4170 C CA . THR A 1 607 ? 46.394 58.024 31.885 1.00 73.48 640 THR A CA 1
ATOM 4171 C C . THR A 1 607 ? 45.963 58.812 30.649 1.00 79.67 640 THR A C 1
ATOM 4172 O O . THR A 1 607 ? 45.571 58.241 29.627 1.00 67.75 640 THR A O 1
ATOM 4176 N N . ILE A 1 608 ? 46.055 60.137 30.748 1.00 101.00 641 ILE A N 1
ATOM 4177 C CA . ILE A 1 608 ? 45.741 61.043 29.651 1.00 100.38 641 ILE A CA 1
ATOM 4178 C C . ILE A 1 608 ? 47.040 61.650 29.144 1.00 89.39 641 ILE A C 1
ATOM 4179 O O . ILE A 1 608 ? 48.024 61.759 29.883 1.00 94.92 641 ILE A O 1
ATOM 4184 N N . LYS A 1 609 ? 47.045 62.046 27.876 1.00 71.12 642 LYS A N 1
ATOM 4185 C CA . LYS A 1 609 ? 48.236 62.660 27.291 1.00 68.06 642 LYS A CA 1
ATOM 4186 C C . LYS A 1 609 ? 48.013 63.089 25.846 1.00 62.68 642 LYS A C 1
ATOM 4187 O O . LYS A 1 609 ? 48.970 63.235 25.087 1.00 60.44 642 LYS A O 1
ATOM 4189 N N . PRO A 1 623 ? 38.321 60.362 33.382 1.00 69.83 656 PRO A N 1
ATOM 4190 C CA . PRO A 1 623 ? 37.019 61.021 33.268 1.00 72.90 656 PRO A CA 1
ATOM 4191 C C . PRO A 1 623 ? 35.867 60.029 33.133 1.00 74.07 656 PRO A C 1
ATOM 4192 O O . PRO A 1 623 ? 35.805 59.279 32.163 1.00 78.73 656 PRO A O 1
ATOM 4196 N N . TYR A 1 624 ? 34.959 60.038 34.109 1.00 68.88 657 TYR A N 1
ATOM 4197 C CA . TYR A 1 624 ? 33.855 59.086 34.181 1.00 67.11 657 TYR A CA 1
ATOM 4198 C C . TYR A 1 624 ? 34.353 57.657 34.344 1.00 62.86 657 TYR A C 1
ATOM 4199 O O . TYR A 1 624 ? 33.642 56.705 34.013 1.00 56.97 657 TYR A O 1
ATOM 4208 N N . THR A 1 625 ? 35.569 57.510 34.865 1.00 58.23 658 THR A N 1
ATOM 4209 C CA . THR A 1 625 ? 36.213 56.213 35.059 1.00 58.07 658 THR A CA 1
ATOM 4210 C C . THR A 1 625 ? 36.542 56.038 36.532 1.00 40.25 658 THR A C 1
ATOM 4211 O O . THR A 1 625 ? 37.541 56.599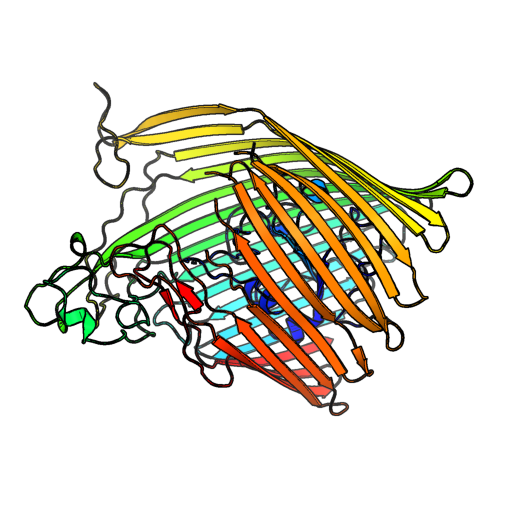 37.017 1.00 35.77 658 THR A O 1
ATOM 4215 N N . PRO A 1 626 ? 35.758 55.275 37.286 1.00 45.62 659 PRO A N 1
ATOM 4216 C CA . PRO A 1 626 ? 36.205 54.903 38.632 1.00 43.71 659 PRO A CA 1
ATOM 4217 C C . PRO A 1 626 ? 37.465 54.060 38.529 1.00 36.55 659 PRO A C 1
ATOM 4218 O O . PRO A 1 626 ? 37.586 53.204 37.650 1.00 33.92 659 PRO A O 1
ATOM 4222 N N . GLU A 1 627 ? 38.421 54.327 39.418 1.00 34.24 660 GLU A N 1
ATOM 4223 C CA . GLU A 1 627 ? 39.610 53.490 39.484 1.00 43.46 660 GLU A CA 1
ATOM 4224 C C . GLU A 1 627 ? 39.383 52.204 40.270 1.00 35.07 660 GLU A C 1
ATOM 4225 O O . GLU A 1 627 ? 40.177 51.267 40.133 1.00 32.58 660 GLU A O 1
ATOM 4231 N N . HIS A 1 628 ? 38.331 52.140 41.090 1.00 25.39 661 HIS A N 1
ATOM 4232 C CA . HIS A 1 628 ? 37.954 50.921 41.795 1.00 28.33 661 HIS A CA 1
ATOM 4233 C C . HIS A 1 628 ? 36.462 50.689 41.620 1.00 26.16 661 HIS A C 1
ATOM 4234 O O . HIS A 1 628 ? 35.667 51.630 41.696 1.00 22.53 661 HIS A O 1
ATOM 4241 N N . ALA A 1 629 ? 36.081 49.434 41.407 1.00 22.63 662 ALA A N 1
ATOM 4242 C CA . ALA A 1 629 ? 34.670 49.095 41.282 1.00 18.32 662 ALA A CA 1
ATOM 4243 C C . ALA A 1 629 ? 34.489 47.630 41.643 1.00 25.24 662 ALA A C 1
ATOM 4244 O O . ALA A 1 629 ? 35.342 46.788 41.332 1.00 16.33 662 ALA A O 1
ATOM 4246 N N . PHE A 1 630 ? 33.370 47.343 42.297 1.00 18.56 663 PHE A N 1
ATOM 4247 C CA . PHE A 1 630 ? 33.098 46.023 42.838 1.00 18.96 663 PHE A CA 1
ATOM 4248 C C . PHE A 1 630 ? 31.608 45.776 42.726 1.00 16.74 663 PHE A C 1
ATOM 4249 O O . PHE A 1 630 ? 30.805 46.698 42.910 1.00 19.39 663 PHE A O 1
ATOM 4257 N N . THR A 1 631 ? 31.244 44.534 42.418 1.00 14.28 664 THR A N 1
ATOM 4258 C CA . THR A 1 631 ? 29.854 44.132 42.503 1.00 13.65 664 THR A CA 1
ATOM 4259 C C . THR A 1 631 ? 29.801 42.651 42.846 1.00 17.59 664 THR A C 1
ATOM 4260 O O . THR A 1 631 ? 30.676 41.875 42.450 1.00 18.42 664 THR A O 1
ATOM 4264 N N . LEU A 1 632 ? 28.800 42.275 43.629 1.00 16.94 665 LEU A N 1
ATOM 4265 C CA . LEU A 1 632 ? 28.611 40.873 43.971 1.00 15.08 665 LEU A CA 1
ATOM 4266 C C . LEU A 1 632 ? 27.147 40.667 44.311 1.00 22.45 665 LEU A C 1
ATOM 4267 O O . LEU A 1 632 ? 26.564 41.442 45.085 1.00 22.27 665 LEU A O 1
ATOM 4272 N N . TRP A 1 633 ? 26.557 39.659 43.685 1.00 15.94 666 TRP A N 1
ATOM 4273 C CA . TRP A 1 633 ? 25.195 39.225 43.948 1.00 19.69 666 TRP A CA 1
ATOM 4274 C C . TRP A 1 633 ? 25.244 37.756 44.340 1.00 23.17 666 TRP A C 1
ATOM 4275 O O . TRP A 1 633 ? 25.931 36.961 43.692 1.00 20.17 666 TRP A O 1
ATOM 4286 N N . SER A 1 634 ? 24.554 37.410 45.422 1.00 21.00 667 SER A N 1
ATOM 4287 C CA . SER A 1 634 ? 24.578 36.068 45.989 1.00 20.10 667 SER A CA 1
ATOM 4288 C C . SER A 1 634 ? 23.146 35.643 46.287 1.00 22.98 667 SER A C 1
ATOM 4289 O O . SER A 1 634 ? 22.410 36.380 46.952 1.00 27.03 667 SER A O 1
ATOM 4292 N N . GLN A 1 635 ? 22.742 34.471 45.783 1.00 22.42 668 GLN A N 1
ATOM 4293 C CA . GLN A 1 635 ? 21.392 33.968 46.011 1.00 20.11 668 GLN A CA 1
ATOM 4294 C C . GLN A 1 635 ? 21.434 32.540 46.530 1.00 25.26 668 GLN A C 1
ATOM 4295 O O . GLN A 1 635 ? 22.170 31.693 46.009 1.00 21.49 668 GLN A O 1
ATOM 4301 N N . TYR A 1 636 ? 20.621 32.275 47.549 1.00 19.47 669 TYR A N 1
ATOM 4302 C CA . TYR A 1 636 ? 20.629 30.987 48.217 1.00 20.73 669 TYR A CA 1
ATOM 4303 C C . TYR A 1 636 ? 19.203 30.475 48.337 1.00 21.21 669 TYR A C 1
ATOM 4304 O O . TYR A 1 636 ? 18.320 31.193 48.823 1.00 20.25 669 TYR A O 1
ATOM 4313 N N . GLN A 1 637 ? 18.995 29.233 47.904 1.00 21.34 670 GLN A N 1
ATOM 4314 C CA . GLN A 1 637 ? 17.723 28.528 48.047 1.00 23.48 670 GLN A CA 1
ATOM 4315 C C . GLN A 1 637 ? 17.653 27.967 49.471 1.00 27.33 670 GLN A C 1
ATOM 4316 O O . GLN A 1 637 ? 18.069 26.844 49.740 1.00 24.50 670 GLN A O 1
ATOM 4322 N N . ALA A 1 638 ? 17.113 28.763 50.402 1.00 24.15 671 ALA A N 1
ATOM 4323 C CA . ALA A 1 638 ? 17.156 28.400 51.822 1.00 28.82 671 ALA A CA 1
ATOM 4324 C C . ALA A 1 638 ? 16.313 27.162 52.124 1.00 40.85 671 ALA A C 1
ATOM 4325 O O . ALA A 1 638 ? 16.752 26.271 52.862 1.00 44.86 671 ALA A O 1
ATOM 4327 N N . THR A 1 639 ? 15.085 27.102 51.604 1.00 36.56 672 THR A N 1
ATOM 4328 C CA . THR A 1 639 ? 14.271 25.887 51.670 1.00 31.95 672 THR A CA 1
ATOM 4329 C C . THR A 1 639 ? 13.730 25.582 50.274 1.00 36.22 672 THR A C 1
ATOM 4330 O O . THR A 1 639 ? 14.062 26.254 49.289 1.00 31.32 672 THR A O 1
ATOM 4334 N N . ASP A 1 640 ? 12.901 24.538 50.189 1.00 32.67 673 ASP A N 1
ATOM 4335 C CA . ASP A 1 640 ? 12.197 24.256 48.941 1.00 33.67 673 ASP A CA 1
ATOM 4336 C C . ASP A 1 640 ? 11.366 25.449 48.484 1.00 24.30 673 ASP A C 1
ATOM 4337 O O . ASP A 1 640 ? 11.218 25.675 47.279 1.00 29.20 673 ASP A O 1
ATOM 4342 N N . ASP A 1 641 ? 10.828 26.232 49.423 1.00 22.66 674 ASP A N 1
ATOM 4343 C CA . ASP A 1 641 ? 9.942 27.340 49.084 1.00 27.07 674 ASP A CA 1
ATOM 4344 C C . ASP A 1 641 ? 10.562 28.726 49.245 1.00 30.17 674 ASP A C 1
ATOM 4345 O O . ASP A 1 641 ? 9.996 29.698 48.730 1.00 25.22 674 ASP A O 1
ATOM 4350 N N . ILE A 1 642 ? 11.681 28.858 49.951 1.00 25.77 675 ILE A N 1
ATOM 4351 C CA . ILE A 1 642 ? 12.224 30.163 50.315 1.00 24.48 675 ILE A CA 1
ATOM 4352 C C . ILE A 1 642 ? 13.614 30.322 49.710 1.00 23.55 675 ILE A C 1
ATOM 4353 O O . ILE A 1 642 ? 14.479 29.454 49.872 1.00 21.86 675 ILE A O 1
ATOM 4358 N N . SER A 1 643 ? 13.821 31.425 49.000 1.00 24.26 676 SER A N 1
ATOM 4359 C CA . SER A 1 643 ? 15.149 31.822 48.572 1.00 22.49 676 SER A CA 1
ATOM 4360 C C . SER A 1 643 ? 15.402 33.261 49.005 1.00 23.39 676 SER A C 1
ATOM 4361 O O . SER A 1 643 ? 14.470 34.056 49.173 1.00 21.27 676 SER A O 1
ATOM 4364 N N . VAL A 1 644 ? 16.672 33.578 49.213 1.00 19.69 677 VAL A N 1
ATOM 4365 C CA . VAL A 1 644 ? 17.094 34.893 49.682 1.00 19.30 677 VAL A CA 1
ATOM 4366 C C . VAL A 1 644 ? 18.289 35.322 48.850 1.00 18.28 677 VAL A C 1
ATOM 4367 O O . VAL A 1 644 ? 19.160 34.508 48.526 1.00 19.94 677 VAL A O 1
ATOM 4371 N N . GLY A 1 645 ? 18.313 36.590 48.478 1.00 17.29 678 GLY A N 1
ATOM 4372 C CA . GLY A 1 645 ? 19.412 37.121 47.699 1.00 15.38 678 GLY A CA 1
ATOM 4373 C C . GLY A 1 645 ? 19.817 38.458 48.268 1.00 19.82 678 GLY A C 1
ATOM 4374 O O . GLY A 1 645 ? 19.028 39.145 48.924 1.00 19.76 678 GLY A O 1
ATOM 4375 N N . ALA A 1 646 ? 21.064 38.824 48.009 1.00 19.58 679 ALA A N 1
ATOM 4376 C CA . ALA A 1 646 ? 21.553 40.136 48.390 1.00 20.00 679 ALA A CA 1
ATOM 4377 C C . ALA A 1 646 ? 22.680 40.502 47.444 1.00 21.88 679 ALA A C 1
ATOM 4378 O O . ALA A 1 646 ? 23.414 39.630 46.970 1.00 16.42 679 ALA A O 1
ATOM 4380 N N . GLY A 1 647 ? 22.803 41.800 47.172 1.00 19.21 680 GLY A N 1
ATOM 4381 C CA . GLY A 1 647 ? 23.877 42.299 46.343 1.00 21.06 680 GLY A CA 1
ATOM 4382 C C . GLY A 1 647 ? 24.462 43.565 46.936 1.00 21.68 680 GLY A C 1
ATOM 4383 O O . GLY A 1 647 ? 23.813 44.281 47.703 1.00 18.41 680 GLY A O 1
ATOM 4384 N N . ALA A 1 648 ? 25.714 43.824 46.571 1.00 16.98 681 ALA A N 1
ATOM 4385 C CA . ALA A 1 648 ? 26.383 45.053 46.963 1.00 21.60 681 ALA A CA 1
ATOM 4386 C C . ALA A 1 648 ? 27.288 45.472 45.818 1.00 22.30 681 ALA A C 1
ATOM 4387 O O . ALA A 1 648 ? 27.947 44.630 45.208 1.00 20.00 681 ALA A O 1
ATOM 4389 N N . ARG A 1 649 ? 27.298 46.762 45.503 1.00 19.95 682 ARG A N 1
ATOM 4390 C CA . ARG A 1 649 ? 28.216 47.263 44.490 1.00 22.87 682 ARG A CA 1
ATOM 4391 C C . ARG A 1 649 ? 28.863 48.534 44.994 1.00 23.32 682 ARG A C 1
ATOM 4392 O O . ARG A 1 649 ? 28.209 49.347 45.656 1.00 18.25 682 ARG A O 1
ATOM 4400 N N . TYR A 1 650 ? 30.155 48.676 44.708 1.00 22.92 683 TYR A N 1
ATOM 4401 C CA . TYR A 1 650 ? 30.905 49.890 44.998 1.00 18.50 683 TYR A CA 1
ATOM 4402 C C . TYR A 1 650 ? 31.307 50.560 43.689 1.00 25.34 683 TYR A C 1
ATOM 4403 O O . TYR A 1 650 ? 31.875 49.912 42.799 1.00 18.65 683 TYR A O 1
ATOM 4412 N N . ILE A 1 651 ? 31.014 51.855 43.579 1.00 15.51 684 ILE A N 1
ATOM 4413 C CA . ILE A 1 651 ? 31.468 52.691 42.471 1.00 14.53 684 ILE A CA 1
ATOM 4414 C C . ILE A 1 651 ? 32.474 53.695 43.027 1.00 20.16 684 ILE A C 1
ATOM 4415 O O . ILE A 1 651 ? 32.129 54.508 43.891 1.00 15.84 684 ILE A O 1
ATOM 4420 N N . GLY A 1 652 ? 33.700 53.655 42.530 1.00 20.51 685 GLY A N 1
ATOM 4421 C CA . GLY A 1 652 ? 34.730 54.539 43.032 1.00 17.78 685 GLY A CA 1
ATOM 4422 C C . GLY A 1 652 ? 34.457 55.996 42.704 1.00 19.63 685 GLY A C 1
ATOM 4423 O O . GLY A 1 652 ? 33.586 56.352 41.905 1.00 23.22 685 GLY A O 1
ATOM 4424 N N . SER A 1 653 ? 35.217 56.866 43.358 1.00 20.06 686 SER A N 1
ATOM 4425 C CA . SER A 1 653 ? 35.139 58.282 43.033 1.00 29.13 686 SER A CA 1
ATOM 4426 C C . SER A 1 653 ? 35.586 58.503 41.592 1.00 30.13 686 SER A C 1
ATOM 4427 O O . SER A 1 653 ? 36.401 57.758 41.045 1.00 31.85 686 SER A O 1
ATOM 4430 N N . MET A 1 654 ? 35.033 59.530 40.968 1.00 28.59 687 MET A N 1
ATOM 4431 C CA . MET A 1 654 ? 35.393 59.865 39.602 1.00 38.98 687 MET A CA 1
ATOM 4432 C C . MET A 1 654 ? 35.769 61.337 39.525 1.00 42.08 687 MET A C 1
ATOM 4433 O O . MET A 1 654 ? 35.405 62.143 40.388 1.00 40.78 687 MET A O 1
ATOM 4438 N N . HIS A 1 655 ? 36.548 61.669 38.506 1.00 39.65 688 HIS A N 1
ATOM 4439 C CA . HIS A 1 655 ? 37.076 63.015 38.351 1.00 50.88 688 HIS A CA 1
ATOM 4440 C C . HIS A 1 655 ? 36.780 63.515 36.947 1.00 57.52 688 HIS A C 1
ATOM 4441 O O . HIS A 1 655 ? 36.703 62.733 35.996 1.00 52.97 688 HIS A O 1
ATOM 4448 N N . LYS A 1 656 ? 36.577 64.827 36.838 1.00 77.58 689 LYS A N 1
ATOM 4449 C CA . LYS A 1 656 ? 36.273 65.493 35.572 1.00 81.44 689 LYS A CA 1
ATOM 4450 C C . LYS A 1 656 ? 37.440 66.421 35.259 1.00 94.34 689 LYS A C 1
ATOM 4451 O O . LYS A 1 656 ? 37.502 67.544 35.767 1.00 97.23 689 LYS A O 1
ATOM 4457 N N . GLY A 1 657 ? 38.366 65.948 34.425 1.00 109.67 690 GLY A N 1
ATOM 4458 C CA . GLY A 1 657 ? 39.548 66.739 34.127 1.00 122.17 690 GLY A CA 1
ATOM 4459 C C . GLY A 1 657 ? 39.253 67.958 33.273 1.00 129.65 690 GLY A C 1
ATOM 4460 O O . GLY A 1 657 ? 39.880 69.008 33.438 1.00 134.48 690 GLY A O 1
ATOM 4461 N N . SER A 1 658 ? 38.294 67.844 32.357 1.00 126.89 691 SER A N 1
ATOM 4462 C CA . SER A 1 658 ? 38.029 68.898 31.391 1.00 123.72 691 SER A CA 1
ATOM 4463 C C . SER A 1 658 ? 36.538 69.192 31.316 1.00 112.88 691 SER A C 1
ATOM 4464 O O . SER A 1 658 ? 35.701 68.412 31.779 1.00 113.81 691 SER A O 1
ATOM 4467 N N . ASP A 1 659 ? 36.227 70.350 30.730 1.00 95.77 692 ASP A N 1
ATOM 4468 C CA . ASP A 1 659 ? 34.871 70.696 30.317 1.00 86.36 692 ASP A CA 1
ATOM 4469 C C . ASP A 1 659 ? 34.012 71.210 31.468 1.00 68.42 692 ASP A C 1
ATOM 4470 O O . ASP A 1 659 ? 32.988 71.861 31.230 1.00 62.32 692 ASP A O 1
ATOM 4475 N N . GLY A 1 660 ? 34.415 70.941 32.708 1.00 58.56 693 GLY A N 1
ATOM 4476 C CA . GLY A 1 660 ? 33.649 71.423 33.849 1.00 47.32 693 GLY A CA 1
ATOM 4477 C C . GLY A 1 660 ? 33.771 72.932 33.991 1.00 35.48 693 GLY A C 1
ATOM 4478 O O . GLY A 1 660 ? 34.872 73.489 33.912 1.00 34.02 693 GLY A O 1
ATOM 4479 N N . ALA A 1 661 ? 32.639 73.601 34.202 1.00 37.54 694 ALA A N 1
ATOM 4480 C CA . ALA A 1 661 ? 32.620 75.056 34.301 1.00 36.02 694 ALA A CA 1
ATOM 4481 C C . ALA A 1 661 ? 33.188 75.521 35.643 1.00 30.99 694 ALA A C 1
ATOM 4482 O O . ALA A 1 661 ? 33.432 74.730 36.560 1.00 31.64 694 ALA A O 1
ATOM 4484 N N . VAL A 1 662 ? 33.389 76.838 35.746 1.00 30.20 695 VAL A N 1
ATOM 4485 C CA . VAL A 1 662 ? 34.016 77.436 36.927 1.00 28.30 695 VAL A CA 1
ATOM 4486 C C . VAL A 1 662 ? 33.208 77.127 38.180 1.00 27.26 695 VAL A C 1
ATOM 4487 O O . VAL A 1 662 ? 31.997 77.373 38.238 1.00 24.68 695 VAL A O 1
ATOM 4491 N N . GLY A 1 663 ? 33.885 76.606 39.205 1.00 27.20 696 GLY A N 1
ATOM 4492 C CA . GLY A 1 663 ? 33.250 76.318 40.473 1.00 23.05 696 GLY A CA 1
ATOM 4493 C C . GLY A 1 663 ? 32.476 75.013 40.554 1.00 20.97 696 GLY A C 1
ATOM 4494 O O . GLY A 1 663 ? 32.077 74.623 41.660 1.00 23.81 696 GLY A O 1
ATOM 4495 N N . THR A 1 664 ? 32.263 74.309 39.440 1.00 18.96 697 THR A N 1
ATOM 4496 C CA . THR A 1 664 ? 31.517 73.059 39.494 1.00 20.46 697 THR A CA 1
ATOM 4497 C C . THR A 1 664 ? 32.396 71.926 40.032 1.00 23.64 697 THR A C 1
ATOM 4498 O O . THR A 1 664 ? 33.623 71.997 39.977 1.00 25.86 697 THR A O 1
ATOM 4502 N N . PRO A 1 665 ? 31.792 70.877 40.588 1.00 17.89 698 PRO A N 1
ATOM 4503 C CA . PRO A 1 665 ? 32.597 69.847 41.265 1.00 25.24 698 PRO A CA 1
ATOM 4504 C C . PRO A 1 665 ? 33.562 69.181 40.293 1.00 22.83 698 PRO A C 1
ATOM 4505 O O . PRO A 1 665 ? 33.181 68.747 39.204 1.00 21.20 698 PRO A O 1
ATOM 4509 N N . ALA A 1 666 ? 34.826 69.138 40.683 1.00 30.41 699 ALA A N 1
ATOM 4510 C CA . ALA A 1 666 ? 35.839 68.480 39.873 1.00 34.44 699 ALA A CA 1
ATOM 4511 C C . ALA A 1 666 ? 35.882 66.977 40.110 1.00 37.34 699 ALA A C 1
ATOM 4512 O O . ALA A 1 666 ? 36.731 66.301 39.520 1.00 38.98 699 ALA A O 1
ATOM 4514 N N . PHE A 1 667 ? 34.980 66.442 40.936 1.00 31.56 700 PHE A N 1
ATOM 4515 C CA . PHE A 1 667 ? 35.011 65.035 41.313 1.00 29.66 700 PHE A CA 1
ATOM 4516 C C . PHE A 1 667 ? 33.655 64.635 41.875 1.00 32.61 700 PHE A C 1
ATOM 4517 O O . PHE A 1 667 ? 32.898 65.472 42.372 1.00 31.39 700 PHE A O 1
ATOM 4525 N N . THR A 1 668 ? 33.363 63.339 41.808 1.00 27.79 701 THR A N 1
ATOM 4526 C CA . THR A 1 668 ? 32.256 62.754 42.553 1.00 30.49 701 THR A CA 1
ATOM 4527 C C . THR A 1 668 ? 32.791 61.697 43.510 1.00 29.30 701 THR A C 1
ATOM 4528 O O . THR A 1 668 ? 33.795 61.036 43.231 1.00 29.46 701 THR A O 1
ATOM 4532 N N . GLU A 1 669 ? 32.107 61.534 44.638 1.00 25.20 702 GLU A N 1
ATOM 4533 C CA . GLU A 1 669 ? 32.555 60.609 45.670 1.00 26.90 702 GLU A CA 1
ATOM 4534 C C . GLU A 1 669 ? 32.093 59.179 45.377 1.00 16.86 702 GLU A C 1
ATOM 4535 O O . GLU A 1 669 ? 31.018 58.961 44.819 1.00 21.95 702 GLU A O 1
ATOM 4541 N N . GLY A 1 670 ? 32.929 58.207 45.736 1.00 23.61 703 GLY A N 1
ATOM 4542 C CA . GLY A 1 670 ? 32.512 56.819 45.652 1.00 23.61 703 GLY A CA 1
ATOM 4543 C C . GLY A 1 670 ? 31.351 56.528 46.584 1.00 23.97 703 GLY A C 1
ATOM 4544 O O . GLY A 1 670 ? 31.061 57.276 47.521 1.00 20.60 703 GLY A O 1
ATOM 4545 N N . TYR A 1 671 ? 30.646 55.441 46.299 1.00 16.63 704 TYR A N 1
ATOM 4546 C CA . TYR A 1 671 ? 29.516 55.063 47.129 1.00 15.74 704 TYR A CA 1
ATOM 4547 C C . TYR A 1 671 ? 29.266 53.565 47.017 1.00 20.32 704 TYR A C 1
ATOM 4548 O O . TYR A 1 671 ? 29.675 52.911 46.054 1.00 22.77 704 TYR A O 1
ATOM 4557 N N . TRP A 1 672 ? 28.561 53.049 48.010 1.00 21.70 705 TRP A N 1
ATOM 4558 C CA . TRP A 1 672 ? 28.061 51.684 48.050 1.00 23.38 705 TRP A CA 1
ATOM 4559 C C . TRP A 1 672 ? 26.555 51.701 47.823 1.00 22.01 705 TRP A C 1
ATOM 4560 O O . TRP A 1 672 ? 25.863 52.621 48.262 1.00 22.20 705 TRP A O 1
ATOM 4571 N N . VAL A 1 673 ? 26.039 50.682 47.142 1.00 17.69 706 VAL A N 1
ATOM 4572 C CA . VAL A 1 673 ? 24.600 50.451 47.068 1.00 15.47 706 VAL A CA 1
ATOM 4573 C C . VAL A 1 673 ? 24.353 48.975 47.362 1.00 21.11 706 VAL A C 1
ATOM 4574 O O . VAL A 1 673 ? 25.057 48.109 46.835 1.00 15.47 706 VAL A O 1
ATOM 4578 N N . ALA A 1 674 ? 23.365 48.688 48.204 1.00 17.92 707 ALA A N 1
ATOM 4579 C CA . ALA A 1 674 ? 23.002 47.321 48.533 1.00 17.33 707 ALA A CA 1
ATOM 4580 C C . ALA A 1 674 ? 21.575 47.039 48.070 1.00 17.67 707 ALA A C 1
ATOM 4581 O O . ALA A 1 674 ? 20.708 47.917 48.093 1.00 16.96 707 ALA A O 1
ATOM 4583 N N . ASP A 1 675 ? 21.338 45.798 47.654 1.00 17.83 708 ASP A N 1
ATOM 4584 C CA . ASP A 1 675 ? 20.038 45.337 47.186 1.00 19.85 708 ASP A CA 1
ATOM 4585 C C . ASP A 1 675 ? 19.730 44.009 47.864 1.00 21.43 708 ASP A C 1
ATOM 4586 O O . ASP A 1 675 ? 20.645 43.273 48.236 1.00 19.06 708 ASP A O 1
ATOM 4591 N N . ALA A 1 676 ? 18.442 43.692 48.019 1.00 19.20 709 ALA A N 1
ATOM 4592 C CA . ALA A 1 676 ? 18.058 42.453 48.691 1.00 23.92 709 ALA A CA 1
ATOM 4593 C C . ALA A 1 676 ? 16.847 41.846 48.003 1.00 22.85 709 ALA A C 1
ATOM 4594 O O . ALA A 1 676 ? 16.096 42.532 47.305 1.00 19.24 709 ALA A O 1
ATOM 4596 N N . LYS A 1 677 ? 16.647 40.546 48.238 1.00 18.02 710 LYS A N 1
ATOM 4597 C CA . LYS A 1 677 ? 15.605 39.795 47.556 1.00 22.72 710 LYS A CA 1
ATOM 4598 C C . LYS A 1 677 ? 15.102 38.658 48.443 1.00 25.56 710 LYS A C 1
ATOM 4599 O O . LYS A 1 677 ? 15.886 37.957 49.093 1.00 22.57 710 LYS A O 1
ATOM 4605 N N . LEU A 1 678 ? 13.789 38.470 48.446 1.00 21.04 711 LEU A N 1
ATOM 4606 C CA . LEU A 1 678 ? 13.149 37.338 49.109 1.00 23.44 711 LEU A CA 1
ATOM 4607 C C . LEU A 1 678 ? 12.197 36.697 48.114 1.00 25.30 711 LEU A C 1
ATOM 4608 O O . LEU A 1 678 ? 11.407 37.398 47.470 1.00 23.52 711 LEU A O 1
ATOM 4613 N N . GLY A 1 679 ? 12.299 35.386 47.953 1.00 20.52 712 GLY A N 1
ATOM 4614 C CA . GLY A 1 679 ? 11.441 34.650 47.039 1.00 20.13 712 GLY A CA 1
ATOM 4615 C C . GLY A 1 679 ? 10.663 33.595 47.798 1.00 26.34 712 GLY A C 1
ATOM 4616 O O . GLY A 1 679 ? 11.217 32.920 48.666 1.00 26.47 712 GLY A O 1
ATOM 4617 N N . TYR A 1 680 ? 9.377 33.463 47.475 1.00 25.87 713 TYR A N 1
ATOM 4618 C CA . TYR A 1 680 ? 8.515 32.479 48.124 1.00 24.28 713 TYR A CA 1
ATOM 4619 C C . TYR A 1 680 ? 7.721 31.719 47.071 1.00 29.57 713 TYR A C 1
ATOM 4620 O O . TYR A 1 680 ? 6.927 32.317 46.339 1.00 28.40 713 TYR A O 1
ATOM 4629 N N . ARG A 1 681 ? 7.911 30.403 47.025 1.00 24.28 714 ARG A N 1
ATOM 4630 C CA . ARG A 1 681 ? 7.223 29.534 46.079 1.00 24.85 714 ARG A CA 1
ATOM 4631 C C . ARG A 1 681 ? 5.959 28.975 46.727 1.00 33.64 714 ARG A C 1
ATOM 4632 O O . ARG A 1 681 ? 6.020 28.370 47.804 1.00 36.49 714 ARG A O 1
ATOM 4640 N N . VAL A 1 682 ? 4.813 29.214 46.093 1.00 30.82 715 VAL A N 1
ATOM 4641 C CA . VAL A 1 682 ? 3.559 28.663 46.590 1.00 30.01 715 VAL A CA 1
ATOM 4642 C C . VAL A 1 682 ? 3.372 27.248 46.080 1.00 34.82 715 VAL A C 1
ATOM 4643 O O . VAL A 1 682 ? 3.064 26.325 46.843 1.00 35.76 715 VAL A O 1
ATOM 4647 N N . ASN A 1 683 ? 3.564 27.060 44.784 1.00 27.14 716 ASN A N 1
ATOM 4648 C CA . ASN A 1 683 ? 3.586 25.742 44.166 1.00 26.66 716 ASN A CA 1
ATOM 4649 C C . ASN A 1 683 ? 4.317 25.902 42.843 1.00 27.04 716 ASN A C 1
ATOM 4650 O O . ASN A 1 683 ? 4.876 26.967 42.559 1.00 28.87 716 ASN A O 1
ATOM 4655 N N . ARG A 1 684 ? 4.306 24.852 42.022 1.00 25.44 717 ARG A N 1
ATOM 4656 C CA . ARG A 1 684 ? 5.005 24.922 40.741 1.00 34.34 717 ARG A CA 1
ATOM 4657 C C . ARG A 1 684 ? 4.413 25.970 39.805 1.00 30.18 717 ARG A C 1
ATOM 4658 O O . ARG A 1 684 ? 5.097 26.409 38.876 1.00 27.51 717 ARG A O 1
ATOM 4666 N N . ASN A 1 685 ? 3.169 26.392 40.026 1.00 25.93 718 ASN A N 1
ATOM 4667 C CA . ASN A 1 685 ? 2.552 27.357 39.124 1.00 25.77 718 ASN A CA 1
ATOM 4668 C C . ASN A 1 685 ? 2.675 28.805 39.586 1.00 29.24 718 ASN A C 1
ATOM 4669 O O . ASN A 1 685 ? 2.426 29.710 38.777 1.00 25.91 718 ASN A O 1
ATOM 4674 N N . LEU A 1 686 ? 3.035 29.051 40.852 1.00 17.93 719 LEU A N 1
ATOM 4675 C CA . LEU A 1 686 ? 2.959 30.394 41.433 1.00 16.75 719 LEU A CA 1
ATOM 4676 C C . LEU A 1 686 ? 4.098 30.608 42.421 1.00 25.89 719 LEU A C 1
ATOM 4677 O O . LEU A 1 686 ? 4.314 29.785 43.317 1.00 24.10 719 LEU A O 1
ATOM 4682 N N . ASP A 1 687 ? 4.824 31.710 42.262 1.00 22.94 720 ASP A N 1
ATOM 4683 C CA . ASP A 1 687 ? 5.787 32.122 43.273 1.00 28.84 720 ASP A CA 1
ATOM 4684 C C . ASP A 1 687 ? 5.811 33.642 43.317 1.00 27.21 720 ASP A C 1
ATOM 4685 O O . ASP A 1 687 ? 5.440 34.311 42.350 1.00 25.44 720 ASP A O 1
ATOM 4690 N N . PHE A 1 688 ? 6.220 34.180 44.458 1.00 26.63 721 PHE A N 1
ATOM 4691 C CA . PHE A 1 688 ? 6.291 35.615 44.668 1.00 22.22 721 PHE A CA 1
ATOM 4692 C C . PHE A 1 688 ? 7.733 36.021 44.903 1.00 26.98 721 PHE A C 1
ATOM 4693 O O . PHE A 1 688 ? 8.540 35.241 45.416 1.00 21.48 721 PHE A O 1
ATOM 4701 N N . GLN A 1 689 ? 8.044 37.256 44.530 1.00 18.67 722 GLN A N 1
ATOM 4702 C CA . GLN A 1 689 ? 9.382 37.784 44.707 1.00 18.96 722 GLN A CA 1
ATOM 4703 C C . GLN A 1 689 ? 9.260 39.215 45.194 1.00 23.44 722 GLN A C 1
ATOM 4704 O O . GLN A 1 689 ? 8.465 39.990 44.653 1.00 23.13 722 GLN A O 1
ATOM 4710 N N . LEU A 1 690 ? 10.040 39.554 46.210 1.00 26.06 723 LEU A N 1
ATOM 4711 C CA . LEU A 1 690 ? 10.166 40.918 46.705 1.00 20.36 723 LEU A CA 1
ATOM 4712 C C . LEU A 1 690 ? 11.612 41.345 46.498 1.00 19.55 723 LEU A C 1
ATOM 4713 O O . LEU A 1 690 ? 12.529 40.677 46.982 1.00 19.60 723 LEU A O 1
ATOM 4718 N N . ASN A 1 691 ? 11.827 42.429 45.760 1.00 13.42 724 ASN A N 1
ATOM 4719 C CA . ASN A 1 691 ? 13.157 43.009 45.629 1.00 18.12 724 ASN A CA 1
ATOM 4720 C C . ASN A 1 691 ? 13.168 44.351 46.341 1.00 18.14 724 ASN A C 1
ATOM 4721 O O . ASN A 1 691 ? 12.209 45.124 46.243 1.00 16.74 724 ASN A O 1
ATOM 4726 N N . VAL A 1 692 ? 14.247 44.621 47.064 1.00 17.80 725 VAL A N 1
ATOM 4727 C CA . VAL A 1 692 ? 14.474 45.922 47.680 1.00 17.21 725 VAL A CA 1
ATOM 4728 C C . VAL A 1 692 ? 15.760 46.490 47.101 1.00 17.30 725 VAL A C 1
ATOM 4729 O O . VAL A 1 692 ? 16.800 45.821 47.114 1.00 23.01 725 VAL A O 1
ATOM 4733 N N . TYR A 1 693 ? 15.698 47.726 46.614 1.00 15.96 726 TYR A N 1
ATOM 4734 C CA . TYR A 1 693 ? 16.838 48.362 45.975 1.00 16.88 726 TYR A CA 1
ATOM 4735 C C . TYR A 1 693 ? 17.312 49.525 46.833 1.00 15.42 726 TYR A C 1
ATOM 4736 O O . TYR A 1 693 ? 16.493 50.270 47.384 1.00 18.76 726 TYR A O 1
ATOM 4745 N N . ASN A 1 694 ? 18.632 49.695 46.925 1.00 16.57 727 ASN A N 1
ATOM 4746 C CA . ASN A 1 694 ? 19.228 50.709 47.805 1.00 19.29 727 ASN A CA 1
ATOM 4747 C C . ASN A 1 694 ? 18.685 50.528 49.225 1.00 20.74 727 ASN A C 1
ATOM 4748 O O . ASN A 1 694 ? 18.025 51.395 49.807 1.00 15.03 727 ASN A O 1
ATOM 4753 N N . LEU A 1 695 ? 18.982 49.338 49.757 1.00 15.03 728 LEU A N 1
ATOM 4754 C CA . LEU A 1 695 ? 18.447 48.886 51.041 1.00 19.66 728 LEU A CA 1
ATOM 4755 C C . LEU A 1 695 ? 18.716 49.881 52.169 1.00 26.80 728 LEU A C 1
ATOM 4756 O O . LEU A 1 695 ? 17.881 50.047 53.067 1.00 22.01 728 LEU A O 1
ATOM 4761 N N . PHE A 1 696 ? 19.884 50.526 52.167 1.00 20.43 729 PHE A N 1
ATOM 4762 C CA . PHE A 1 696 ? 20.200 51.481 53.222 1.00 22.07 729 PHE A CA 1
ATOM 4763 C C . PHE A 1 696 ? 19.762 52.902 52.895 1.00 26.16 729 PHE A C 1
ATOM 4764 O O . PHE A 1 696 ? 20.043 53.814 53.676 1.00 21.45 729 PHE A O 1
ATOM 4772 N N . ASP A 1 697 ? 19.069 53.114 51.778 1.00 22.27 730 ASP A N 1
ATOM 4773 C CA . ASP A 1 697 ? 18.562 54.443 51.453 1.00 16.74 730 ASP A CA 1
ATOM 4774 C C . ASP A 1 697 ? 19.717 55.445 51.390 1.00 19.91 730 ASP A C 1
ATOM 4775 O O . ASP A 1 697 ? 19.643 56.556 51.913 1.00 21.78 730 ASP A O 1
ATOM 4780 N N . THR A 1 698 ? 20.805 55.036 50.752 1.00 17.10 731 THR A N 1
ATOM 4781 C CA . THR A 1 698 ? 22.011 55.843 50.683 1.00 25.26 731 THR A CA 1
ATOM 4782 C C . THR A 1 698 ? 21.833 57.004 49.706 1.00 23.12 731 THR A C 1
ATOM 4783 O O . THR A 1 698 ? 21.218 56.856 48.643 1.00 16.41 731 THR A O 1
ATOM 4787 N N . ASP A 1 699 ? 22.368 58.164 50.086 1.00 20.81 732 ASP A N 1
ATOM 4788 C CA . ASP A 1 699 ? 22.370 59.359 49.245 1.00 17.83 732 ASP A CA 1
ATOM 4789 C C . ASP A 1 699 ? 23.688 59.441 48.481 1.00 27.51 732 ASP A C 1
ATOM 4790 O O . ASP A 1 699 ? 24.763 59.369 49.084 1.00 26.78 732 ASP A O 1
ATOM 4795 N N . TYR A 1 700 ? 23.615 59.599 47.162 1.00 17.45 733 TYR A N 1
ATOM 4796 C CA . TYR A 1 700 ? 24.847 59.642 46.390 1.00 18.99 733 TYR A CA 1
ATOM 4797 C C . TYR A 1 700 ? 24.578 60.295 45.041 1.00 17.49 733 TYR A C 1
ATOM 4798 O O . TYR A 1 700 ? 23.431 60.543 44.662 1.00 21.82 733 TYR A O 1
ATOM 4807 N N . VAL A 1 701 ? 25.665 60.590 44.332 1.00 21.42 734 VAL A N 1
ATOM 4808 C CA . VAL A 1 701 ? 25.611 61.166 42.990 1.00 21.18 734 VAL A CA 1
ATOM 4809 C C . VAL A 1 701 ? 25.699 60.017 41.992 1.00 20.99 734 VAL A C 1
ATOM 4810 O O . VAL A 1 701 ? 26.742 59.371 41.881 1.00 21.44 734 VAL A O 1
ATOM 4814 N N . ALA A 1 702 ? 24.599 59.756 41.276 1.00 17.86 735 ALA A N 1
ATOM 4815 C CA . ALA A 1 702 ? 24.576 58.700 40.265 1.00 23.07 735 ALA A CA 1
ATOM 4816 C C . ALA A 1 702 ? 25.284 59.122 38.983 1.00 27.10 735 ALA A C 1
ATOM 4817 O O . ALA A 1 702 ? 25.957 58.300 38.351 1.00 28.72 735 ALA A O 1
ATOM 4819 N N . SER A 1 703 ? 25.151 60.383 38.587 1.00 25.26 736 SER A N 1
ATOM 4820 C CA . SER A 1 703 ? 25.941 60.924 37.490 1.00 27.31 736 SER A CA 1
ATOM 4821 C C . SER A 1 703 ? 25.847 62.438 37.524 1.00 28.43 736 SER A C 1
ATOM 4822 O O . SER A 1 703 ? 24.986 63.014 38.191 1.00 19.95 736 SER A O 1
ATOM 4825 N N . ILE A 1 704 ? 26.736 63.067 36.771 1.00 30.70 737 ILE A N 1
ATOM 4826 C CA . ILE A 1 704 ? 26.849 64.515 36.685 1.00 30.95 737 ILE A CA 1
ATOM 4827 C C . ILE A 1 704 ? 27.196 64.862 35.241 1.00 32.12 737 ILE A C 1
ATOM 4828 O O . ILE A 1 704 ? 27.994 64.162 34.606 1.00 33.66 737 ILE A O 1
ATOM 4833 N N . ASN A 1 705 ? 26.587 65.924 34.707 1.00 25.48 738 ASN A N 1
ATOM 4834 C CA . ASN A 1 705 ? 26.836 66.239 33.305 1.00 19.79 738 ASN A CA 1
ATOM 4835 C C . ASN A 1 705 ? 28.234 66.831 33.139 1.00 22.98 738 ASN A C 1
ATOM 4836 O O . ASN A 1 705 ? 28.961 67.079 34.106 1.00 30.77 738 ASN A O 1
ATOM 4841 N N . LYS A 1 706 ? 28.598 67.083 31.885 1.00 28.54 739 LYS A N 1
ATOM 4842 C CA . LYS A 1 706 ? 29.965 67.494 31.579 1.00 27.75 739 LYS A CA 1
ATOM 4843 C C . LYS A 1 706 ? 30.242 68.911 32.059 1.00 25.72 739 LYS A C 1
ATOM 4844 O O . LYS A 1 706 ? 31.347 69.205 32.536 1.00 21.85 739 LYS A O 1
ATOM 4850 N N . SER A 1 707 ? 29.262 69.810 31.907 1.00 26.89 740 SER A N 1
ATOM 4851 C CA . SER A 1 707 ? 29.422 71.180 32.382 1.00 32.24 740 SER A CA 1
ATOM 4852 C C . SER A 1 707 ? 29.649 71.222 33.885 1.00 28.38 740 SER A C 1
ATOM 4853 O O . SER A 1 707 ? 30.369 72.096 34.381 1.00 32.90 740 SER A O 1
ATOM 4856 N N . GLY A 1 708 ? 29.056 70.279 34.619 1.00 23.79 741 GLY A N 1
ATOM 4857 C CA . GLY A 1 708 ? 29.133 70.235 36.066 1.00 23.18 741 GLY A CA 1
ATOM 4858 C C . GLY A 1 708 ? 28.024 70.972 36.797 1.00 22.80 741 GLY A C 1
ATOM 4859 O O . GLY A 1 708 ? 28.043 71.003 38.031 1.00 26.00 741 GLY A O 1
ATOM 4860 N N . TYR A 1 709 ? 27.066 71.569 36.077 1.00 21.43 742 TYR A N 1
ATOM 4861 C CA . TYR A 1 709 ? 25.991 72.343 36.696 1.00 20.36 742 TYR A CA 1
ATOM 4862 C C . TYR A 1 709 ? 24.856 71.481 37.223 1.00 21.65 742 TYR A C 1
ATOM 4863 O O . TYR A 1 709 ? 24.097 71.948 38.083 1.00 20.09 742 TYR A O 1
ATOM 4872 N N . ARG A 1 710 ? 24.706 70.253 36.728 1.00 19.63 743 ARG A N 1
ATOM 4873 C CA . ARG A 1 710 ? 23.534 69.458 37.063 1.00 21.41 743 ARG A CA 1
ATOM 4874 C C . ARG A 1 710 ? 23.932 68.001 37.220 1.00 24.19 743 ARG A C 1
ATOM 4875 O O . ARG A 1 710 ? 24.883 67.522 36.593 1.00 19.12 743 ARG A O 1
ATOM 4883 N N . TYR A 1 711 ? 23.210 67.306 38.092 1.00 16.11 744 TYR A N 1
ATOM 4884 C CA . TYR A 1 711 ? 23.522 65.918 38.370 1.00 16.79 744 TYR A CA 1
ATOM 4885 C C . TYR A 1 711 ? 22.233 65.153 38.601 1.00 15.15 744 TYR A C 1
ATOM 4886 O O . TYR A 1 711 ? 21.159 65.736 38.788 1.00 19.02 744 TYR A O 1
ATOM 4895 N N . HIS A 1 712 ? 22.352 63.822 38.586 1.00 15.78 745 HIS A N 1
ATOM 4896 C CA . HIS A 1 712 ? 21.249 62.951 38.931 1.00 14.66 745 HIS A CA 1
ATOM 4897 C C . HIS A 1 712 ? 21.541 62.314 40.275 1.00 20.93 745 HIS A C 1
ATOM 4898 O O . HIS A 1 712 ? 22.587 61.663 40.428 1.00 24.78 745 HIS A O 1
ATOM 4905 N N . PRO A 1 713 ? 20.675 62.491 41.267 1.00 21.30 746 PRO A N 1
ATOM 4906 C CA . PRO A 1 713 ? 20.884 61.830 42.558 1.00 21.79 746 PRO A CA 1
ATOM 4907 C C . PRO A 1 713 ? 20.531 60.355 42.465 1.00 22.20 746 PRO A C 1
ATOM 4908 O O . PRO A 1 713 ? 19.629 59.949 41.728 1.00 19.85 746 PRO A O 1
ATOM 4912 N N . GLY A 1 714 ? 21.275 59.544 43.212 1.00 18.19 747 GLY A N 1
ATOM 4913 C CA . GLY A 1 714 ? 20.939 58.132 43.279 1.00 16.91 747 GLY A CA 1
ATOM 4914 C C . GLY A 1 714 ? 19.519 57.942 43.782 1.00 19.42 747 GLY A C 1
ATOM 4915 O O . GLY A 1 714 ? 19.067 58.631 44.700 1.00 19.60 747 GLY A O 1
ATOM 4916 N N . GLU A 1 715 ? 18.804 57.021 43.147 1.00 15.97 748 GLU A N 1
ATOM 4917 C CA . GLU A 1 715 ? 17.449 56.701 43.568 1.00 18.65 748 GLU A CA 1
ATOM 4918 C C . GLU A 1 715 ? 17.421 56.308 45.046 1.00 21.27 748 GLU A C 1
ATOM 4919 O O . GLU A 1 715 ? 18.336 55.628 45.528 1.00 19.10 748 GLU A O 1
ATOM 4925 N N . PRO A 1 716 ? 16.367 56.685 45.789 1.00 20.52 749 PRO A N 1
ATOM 4926 C CA . PRO A 1 716 ? 16.247 56.233 47.185 1.00 19.11 749 PRO A CA 1
ATOM 4927 C C . PRO A 1 716 ? 15.849 54.769 47.256 1.00 19.10 749 PRO A C 1
ATOM 4928 O O . PRO A 1 716 ? 15.703 54.107 46.220 1.00 19.64 749 PRO A O 1
ATOM 4932 N N . ARG A 1 717 ? 15.681 54.249 48.468 1.00 17.20 750 ARG A N 1
ATOM 4933 C CA . ARG A 1 717 ? 15.199 52.887 48.634 1.00 19.08 750 ARG A CA 1
ATOM 4934 C C . ARG A 1 717 ? 13.867 52.688 47.918 1.00 20.45 750 ARG A C 1
ATOM 4935 O O . ARG A 1 717 ? 12.941 53.483 48.069 1.00 19.06 750 ARG A O 1
ATOM 4943 N N . THR A 1 718 ? 13.765 51.603 47.155 1.00 14.70 751 THR A N 1
ATOM 4944 C CA . THR A 1 718 ? 12.511 51.262 46.502 1.00 16.46 751 THR A CA 1
ATOM 4945 C C . THR A 1 718 ? 12.259 49.768 46.665 1.00 20.40 751 THR A C 1
ATOM 4946 O O . THR A 1 718 ? 13.162 48.985 46.988 1.00 15.36 751 THR A O 1
ATOM 4950 N N . PHE A 1 719 ? 11.011 49.388 46.418 1.00 14.91 752 PHE A N 1
ATOM 4951 C CA . PHE A 1 719 ? 10.552 48.018 46.549 1.00 22.64 752 PHE A CA 1
ATOM 4952 C C . PHE A 1 719 ? 9.903 47.593 45.242 1.00 26.10 752 PHE A C 1
ATOM 4953 O O . PHE A 1 719 ? 9.294 48.406 44.540 1.00 20.92 752 PHE A O 1
ATOM 4961 N N . LEU A 1 720 ? 10.023 46.304 44.932 1.00 18.48 753 LEU A N 1
ATOM 4962 C CA . LEU A 1 720 ? 9.324 45.700 43.802 1.00 19.45 753 LEU A CA 1
ATOM 4963 C C . LEU A 1 720 ? 8.744 44.365 44.244 1.00 21.89 753 LEU A C 1
ATOM 4964 O O . LEU A 1 720 ? 9.478 43.487 44.705 1.00 20.00 753 LEU A O 1
ATOM 4969 N N . LEU A 1 721 ? 7.433 44.214 44.122 1.00 24.35 754 LEU A N 1
ATOM 4970 C CA . LEU A 1 721 ? 6.756 42.971 44.479 1.00 23.02 754 LEU A CA 1
ATOM 4971 C C . LEU A 1 721 ? 6.167 42.362 43.215 1.00 21.50 754 LEU A C 1
ATOM 4972 O O . LEU A 1 721 ? 5.407 43.026 42.499 1.00 18.96 754 LEU A O 1
ATOM 4977 N N . THR A 1 722 ? 6.510 41.103 42.955 1.00 18.34 755 THR A N 1
ATOM 4978 C CA . THR A 1 722 ? 6.173 40.421 41.711 1.00 19.88 755 THR A CA 1
ATOM 4979 C C . THR A 1 722 ? 5.472 39.103 42.001 1.00 23.46 755 THR A C 1
ATOM 4980 O O . THR A 1 722 ? 5.872 38.362 42.909 1.00 24.01 755 THR A O 1
ATOM 4984 N N . ALA A 1 723 ? 4.419 38.823 41.236 1.00 18.46 756 ALA A N 1
ATOM 4985 C CA . ALA A 1 723 ? 3.825 37.493 41.162 1.00 26.16 756 ALA A CA 1
ATOM 4986 C C . ALA A 1 723 ? 4.275 36.833 39.863 1.00 23.40 756 ALA A C 1
ATOM 4987 O O . ALA A 1 723 ? 4.046 37.378 38.778 1.00 23.79 756 ALA A O 1
ATOM 4989 N N . ASN A 1 724 ? 4.943 35.684 39.971 1.00 19.88 757 ASN A N 1
ATOM 4990 C CA . ASN A 1 724 ? 5.349 34.901 38.806 1.00 21.48 757 ASN A CA 1
ATOM 4991 C C . ASN A 1 724 ? 4.439 33.694 38.665 1.00 26.12 757 ASN A C 1
ATOM 4992 O O . ASN A 1 724 ? 4.289 32.917 39.615 1.00 26.42 757 ASN A O 1
ATOM 4997 N N . MET A 1 725 ? 3.850 33.527 37.480 1.00 26.26 758 MET A N 1
ATOM 4998 C CA . MET A 1 725 ? 3.023 32.369 37.170 1.00 24.31 758 MET A CA 1
ATOM 4999 C C . MET A 1 725 ? 3.681 31.566 36.059 1.00 27.98 758 MET A C 1
ATOM 5000 O O . MET A 1 725 ? 4.255 32.135 35.126 1.00 26.56 758 MET A O 1
ATOM 5005 N N . HIS A 1 726 ? 3.605 30.241 36.178 1.00 21.85 759 HIS A N 1
ATOM 5006 C CA . HIS A 1 726 ? 4.171 29.311 35.215 1.00 28.09 759 HIS A CA 1
ATOM 5007 C C . HIS A 1 726 ? 3.125 28.251 34.913 1.00 31.78 759 HIS A C 1
ATOM 5008 O O . HIS A 1 726 ? 2.545 27.673 35.836 1.00 28.60 759 HIS A O 1
ATOM 5015 N N . PHE A 1 727 ? 2.878 28.003 33.630 1.00 36.03 760 PHE A N 1
ATOM 5016 C CA . PHE A 1 727 ? 1.889 27.015 33.215 1.00 38.36 760 PHE A CA 1
ATOM 5017 C C . PHE A 1 727 ? 2.411 26.163 32.086 1.00 45.19 760 PHE A C 1
ATOM 5018 O O . PHE A 1 727 ? 2.408 26.611 30.949 1.00 52.15 760 PHE A O 1
#

Nearest PDB structures (foldseek):
  6bpn-assembly1_A  TM=1.002E+00  e=0.000E+00  Escherichia coli K-12
  6bpo-assembly4_D  TM=9.920E-01  e=0.000E+00  Escherichia coli K-12
  5fok-assembly1_A  TM=8.716E-01  e=1.385E-69  Pseudomonas aeruginosa PAO1
  3efm-assembly1_A  TM=8.141E-01  e=4.259E-33  Bordetella pertussis
  5fq6-assembly2_B  TM=6.728E-01  e=1.449E-17  Bacteroides thetaiotaomicron

B-factor: mean 34.43, std 21.51, range [12.1, 139.5]

Foldseek 3Di:
DAFQWQDQCDPALVGVGTPLFDQFDKHKGFPVNCVQQVPFFDQSSCLQAWQWHLFALGFTDFLFDGFQQQEEESLHTDDDGDIGTCQFFGMKMKTQAADCLSNPFGDRGIHIYTYGDFADPDFWKKKKWKAKPQGKTKIKIWTWDDDDPFKIKIKIKIWIWGAFQQAPPWIKTKIKIKIKMKGRHPHQKIKIKIKMKMKMKTQDASFAFQQAPVLFQAQDPLVRVSVPPHDARRHDGQAAPAWMKIKMKIKIKMKIKGAPDPFKIKMKMKMKMKMWMKTWTKHWDRHPVQKDPPDSDLQAIWGAIAIDIWTKMKIKIKMKMWMWGWDDDVPKIKTKIKIKMKMKMKMKTFDWDGQHDGTARRRDGDRHDDSDDTDGLRWMKMKMKIKIKIKMKMWICPDVFKIKIKMKMKMKMKMWIKTWDQADDDPDPHHHADPPGDGGDTHIDDTDMDIDMWMKMKIKMKGHPDPFKIKMKMWIWGAHPCSKIKIKIKIKMWGQDDVSFKIKMKMWMKMWIQSVQGIKIKIWMKIWMFGAPDPFKTKTWIWIAMDIGHCKSGARIKIKMKMKGPPDPFKIKIKMKMKGAKIAQPDQAARRARRIFHIDMWMKMKMKGHPDPFKIKMKIKTRVVQDWGFSHAHNNRGGTNIDRGIMMMIMMMGMD

CATH classification: 2.170.130.10

Secondary structure (DSSP, 8-state):
---TTS-SS-SSTT--S-GGGSSSEEEEEEHHHHHHTT--BHHHHGGGSTT-EEEE--EEEETTEE-GGGEEETTEEPPS----BSTTEEEEEEEES--HHHHSS--TTEEEEEEEP---SS-EEEEEEEEEGGGEEEEEEEEEEE-SSS-EEEEEEEEEEEE-TTSSS-EEEEEEEEEEEEESTTSSEEEEEEEEEEEEEEB----EE-TTSTT---SSGGGGGGGTS-PPPTT---S-TT-EEEEEEEEEEEEEEEEEETTEEEEEEEEEEEEEEEEEEEEEE-SGGGEE-SSSSGGG-EEEEEEEEEEEEEEEEEEEEEEEEEEEETTEEEEEEEEEEEEEEEEEE--B-------EESSS-----------B-S--EEEEEEEEEEEEEEEEE-SSSEEEEEEEEEEEEEEEEEEEEETT--SSS--PPPTTPPTT-EEEEEEEEEEEEEEEEEEEEEEESSSSEEEEEEEEEEEE---EEEEEEEEEEEEEETTTTEEEEEEEEEEEEE-----EEEEEEEEEEEEEEETTEEEEEEEEEEEEE------SEEEEEEEEEE-SSSEEEEEEEEEE--EE--SSPPTTS-SEE--EEEEEEEEEEEEETTEEEEEEEESTT----EEEE-SSSSEEEEPP--EEEEEEEEE-

Organism: Escherichia coli (strain K12) (NCBI:txid83333)

GO terms:
  GO:0015344 siderophore uptake transmembrane transporter activity (F, IDA)
  GO:0033214 siderophore-iron import into cell (P, IDA)
  GO:0015344 siderophore uptake transmembrane transporter activity (F, IMP)
  GO:0033214 siderophore-iron import into cell (P, IMP)
  GO:0042884 microcin transport (P, IMP)
  GO:0015891 siderophore transport (P, IMP)

Radius of gyration: 25.79 Å; Cα contacts (8 Å, |Δi|>4): 1959; chains: 1; bounding box: 46×74×55 Å

Sequence (656 aa):
TPSLYAPQQSADPKFSRPVADTTRTMTVISEQVIKDQGATNLTDALKNVPGVGAFFADAIYMRGADTSNSIYIDGIRDIGSVSRDTFNTEQVEVIKGPSGTDYGRSAPTGSINMISKQPRNDSGIDASASIGSAWFRRGTLDVNQVIGDTTAVRLNVMGEKTHDAGRDKVKNERYGVAPSVAFGLGTANRLYLNYLHVTQHNTPDGGIPTIGLPGYSAPSAGTAALNHSGKVDTHNFYGTDSDYDDSTTDTATMRFEHDINDNTTIRNTTRWSRVKQDYLMTAIMGGASNITQPTSDVNSWTWSRTANTKDVSNKILTNQTNLTSTFYTGSIGHDVSTGVEFTRETQTNYGVNPVTLPAVNIYHPDSSSIHPGGLTRNGANANGQTDTFAIYAFDTLQITRDFELNGGIRLDNYHHTEYDSATACGGSGRGAITCPTGVAKGSPVTTVDTAKSGNLMNWKAGALYHLTENGNVYINYAVSQQPPPQKANTSEIGTKWQVLDKRLLLTAALFRTDIENEYGKKRVEGYEISVAGNITPAWQVIGGYTQQKATIKPYTPEHAFTLWSQYQATDDISVGAGARYIGSMHKGSDGAVGTPAFTEGYWVADAKLGYRVNRNLDFQLNVYNLFDTDYVASINKSGYRYHPGEPRTFLLTANMHF

Solvent-accessible surface area: 27869 Å² total; per-residue (Å²): 142,70,5,107,0,14,30,84,73,8,55,14,44,18,16,46,35,58,7,11,21,14,4,13,17,14,25,10,0,9,41,57,0,10,89,8,22,16,10,15,32,9,60,36,0,2,78,6,3,12,9,9,13,22,10,53,26,106,17,18,23,2,14,28,25,66,0,37,108,3,12,6,28,47,8,4,47,15,3,26,76,20,63,19,16,8,14,23,7,71,14,0,4,0,5,12,0,8,2,3,5,0,16,0,90,6,16,8,3,0,1,0,3,8,13,19,15,43,9,74,128,74,62,18,59,52,15,29,53,10,91,18,33,32,180,26,107,27,30,36,64,11,36,0,76,56,103,42,152,50,28,0,45,16,62,2,49,1,28,14,96,14,75,34,29,5,8,71,76,8,68,48,50,23,104,0,50,3,53,14,32,0,86,14,27,87,58,46,87,42,40,26,61,26,89,30,34,7,39,6,102,14,16,18,29,9,3,0,1,0,1,36,12,60,40,28,55,14,21,42,101,59,2,41,44,2,77,158,41,34,89,4,85,34,75,19,10,5,4,1,57,18,9,41,21,46,6,32,3,14,15,43,13,72,53,96,18,74,39,97,84,150,86,20,18,62,44,45,22,35,11,93,8,65,2,91,20,41,35,0,39,6,7,3,71,1,8,56,113,32,16,76,79,85,77,108,77,23,72,32,6,21,2,32,17,61,14,51,29,58,19,11,14,15,88,6,93,2,47,32,39,11,56,26,18,58,86,139,73,76,95,45,3,29,24,29,0,34,6,40,10,116,24,121,19,44,74,28,47,63,16,10,67,86,31,123,17,69,52,3,32,1,37,105,29,82,12,66,51,134,52,30,50,36,81,138,45,48,6,40,16,57,18,40,27,38,22,75,0,76,4,46,21,38,18,50,37,51,76,201,24,68,8,69,28,26,8,86,11,89,4,40,18,88,40,94,96,51,19,21,41,24,2,36,49,103,39,171,62,41,55,122,41,58,137,88,54,75,170,38,32,73,30,87,72,57,113,82,83,97,74,18,100,5,84,0,78,12,43,8,17,3,94,49,96,67,141,59,2,8,46,5,93,6,83,6,27,3,34,15,31,114,90,36,98,3,48,2,54,11,83,5,41,4,84,43,42,89,139,85,65,12,27,68,25,26,7,97,8,103,2,41,12,47,76,36,113,41,123,84,88,13,54,17,78,8,64,27,28,14,0,6,52,56,129,28,91,30,7,3,3,8,62,2,85,12,133,28,64,116,98,65,25,14,2,88,78,1,63,11,69,10,35,15,95,80,54,72,127,46,64,11,66,8,56,10,38,31,62,12,4,45,14,106,21,67,76,86,38,32,113,23,13,2,59,66,10,99,26,25,136,5,16,21,26,13,88,7,108,101,68,69,193,62,50,31,77,18,61,2,16,57,6,65,144,71,46,91,33,18,30,2,5,14,105,25,0,21,33,5,24,12,9,70,37,95,24,98,13,78,13,22,21,54,62,134